Protein AF-A0A8S3RFD1-F1 (afdb_monomer)

Secondary structure (DSSP, 8-state):
---SSHHHHHHHHHHHHHHHHHHHHHHHHHHHHHHHHHHHHHHHHHHHHHHHHHHHHHHHHHHHHHHHHHHHHHHH---SSTTS-----PPPHHHHHHHHHHHHHH--TTTTHHHHHHHHHHHHHHHT-S-TTT-GGGGTTSTTTHHHHHHHHHHHHHHHHHHHHH--TTSHHHHHHHHHHHHHHHHHT-STT-HHHHH-GGGHHHHHHHHHHHHHHHHHHTHHHHHHHHHHHHHSSSS----HHHHHHHHHHHHHHHHHTTT-HHHHHHHIIIIITSTTHHHHHHHH-HHHHHHHHHTTHHHHHHHHHHSHHHHHHHHHHS-HHHHHHHHHHHHHHHHHSHHHHHHTHHHHHHHHHHHHHHGGG---------SSSS-----SS---HHHHHHHHHHHHHHHGGGSHHHHHHHTHHHHHHHHHHHHHHHT-------TTHHHHHHHH-SS------TTSHHHHHHHHHHHHHHHHHHHSTTSHHHHHHHHHHTSSSHHHHTT-

Organism: Mytilus edulis (NCBI:txid6550)

Solvent-accessible surface area (backbone atoms only — not comparable to full-atom values): 28094 Å² total; per-residue (Å²): 143,88,87,75,76,75,69,62,62,63,54,53,57,54,51,55,54,50,50,57,53,48,50,55,52,47,55,53,48,55,51,48,56,53,49,51,53,49,52,49,51,51,51,50,49,52,50,49,53,51,50,50,51,52,50,52,52,49,52,50,54,49,51,52,50,51,51,51,51,50,53,48,49,69,61,51,56,72,68,92,53,87,87,58,84,91,78,65,80,81,55,48,17,64,61,51,52,57,51,50,54,60,48,67,75,71,64,45,78,81,86,40,43,67,63,48,53,46,46,55,53,50,50,50,57,24,45,71,40,88,51,59,65,36,12,51,67,52,36,55,74,35,84,93,38,24,69,66,46,52,53,51,52,39,54,51,47,45,50,39,47,58,55,45,56,76,47,48,49,80,40,70,70,40,34,54,52,43,51,52,40,51,50,52,47,51,55,64,47,39,57,89,78,36,54,66,37,76,78,37,59,87,50,40,66,63,51,43,51,52,14,49,54,39,42,52,52,41,50,77,75,46,45,52,63,35,51,27,55,41,48,39,69,22,37,25,29,82,63,66,44,59,54,43,68,59,48,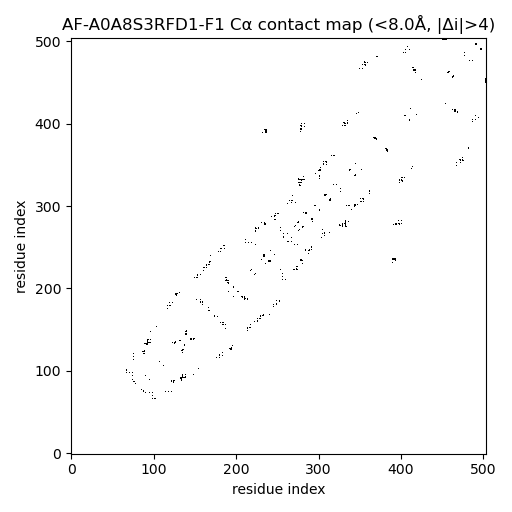43,48,54,52,52,64,64,45,48,58,34,62,77,53,73,54,40,68,72,57,43,50,52,43,43,67,28,51,46,22,31,51,32,46,54,59,50,35,56,76,51,27,58,70,56,42,51,52,43,52,75,70,38,46,53,51,55,53,47,56,49,51,64,35,68,68,55,33,52,52,51,56,69,70,33,57,75,68,37,43,50,19,28,50,18,29,51,44,41,42,30,68,70,36,45,71,55,31,66,80,36,45,67,61,56,45,46,45,62,46,53,53,58,71,64,43,85,77,56,87,74,62,76,60,76,83,84,81,83,79,96,80,86,73,74,50,90,54,98,67,64,74,43,54,61,43,21,41,68,54,30,49,57,26,44,51,51,63,42,29,68,72,41,44,50,62,59,38,39,65,52,52,54,51,48,55,54,49,54,52,56,63,69,73,61,82,76,91,73,95,51,78,76,58,58,58,55,55,65,69,66,62,78,84,75,57,76,75,74,54,79,89,35,71,52,46,58,57,45,45,56,50,50,52,30,52,55,49,46,39,73,57,43,60,74,48,29,66,59,47,52,41,38,53,50,71,59,65,73,41,55,74,53,62,74,44,112

Sequence (504 aa):
MCSKEFVFSVTLKREIINIGKSGRKIDNKTNTIRNERKLECLARQIAVIKIQSVVRGFLERRRLKQSIKNEVSGLLQIPTDKDSEYHPKLKPAVEVYKTIKKVLYKFKEDDDKEAFLYLCRYLLCSMDSDDIKVCYIAVALKKEFVLSWIQQVKDINWKCCCYLRELKPENHVDFSVMMLLLRVLIVFTSTSTWKIVKSTPALAPGLNQLCNNIMGDLNTRGLYPILQGLLTRGLSRTKCAFNQTSLSAMVTIALRPLIAANFSDNLLTVFVLNIMSVPAVIHHVSNLSQECLTLLVTHRLFKRSLDLLSNEQSTRIIFNTLEGNYALCLLANMVHLGFVELEGLVENTIKFMLLFVFWKTVRNMYRIKIQFNSLASCSGLVFSQKTDPSLHASMPFVVKQLQLLWSEKMIRLMFADLLNYIEIDTEKASKNPSPSKNIIKKALDKASTKSSGSKIKLDSSVSTSTCLPCVLYQRTINTLSQLRMDILGGLSYNDVLLPICGSF

Foldseek 3Di:
DPPDPPPPPVVVVVVVVVVVVVVVVVVVVVVVVVVVVVVVVVVVVVVVVVVVVVVVVVVVVVVLVVVLVVLLCLQLVDDPDPPDDRDGDFDFLVSLLVSLVSCLVPDDLVVCVVSLLSNLVNLVNLQLDPDLRRNNCVQCVDPVRNVVSLVSLLSSLLSLLVLLLPAALQDPVSVVSLLSSLVSLVSLLACPSGNVCVVPVVCRVVSNVSSLSSLVSCVVVPSLQSLLSNLLNQQLALDGSDALSSLLSSLVSLCSNCVSVVNPLVSLLSCLQRPLLRALSLVCCVVHPPPSLVVCLVSVVLLSNLVQLLDPVSVLVSCVSDDPLSVLRNLLSSLQNCLVNVVSCLVCVLSNLVSLLCVVVSCVVDDWPADDDDDDDDDDDDTVDPDDPSNVNRVVSSVVSVLSCLAPVNVCSQLVLVLVVQVVQVVVVVPDDDDDPDPPVVVVVVVVPPAPDPPDPCPDPSVVSNVSSVSSLVSCCVRVVVCVVVSVCSCVVNVRPPVRVVRD

Structure (mmCIF, N/CA/C/O backbone):
data_AF-A0A8S3RFD1-F1
#
_entry.id   AF-A0A8S3RFD1-F1
#
loop_
_atom_site.group_PDB
_atom_site.id
_atom_site.type_symbol
_atom_site.label_atom_id
_atom_site.label_alt_id
_atom_site.label_comp_id
_atom_site.label_asym_id
_atom_site.label_entity_id
_atom_site.label_seq_id
_atom_site.pdbx_PDB_ins_code
_atom_site.Cartn_x
_atom_site.Cartn_y
_atom_site.Cartn_z
_atom_site.occupancy
_atom_site.B_iso_or_equiv
_atom_site.auth_seq_id
_atom_site.auth_comp_id
_atom_site.auth_asym_id
_atom_site.auth_atom_id
_atom_site.pdbx_PDB_model_num
ATOM 1 N N . MET A 1 1 ? 17.896 -48.944 120.241 1.00 38.56 1 MET A N 1
ATOM 2 C CA . MET A 1 1 ? 16.878 -48.727 119.187 1.00 38.56 1 MET A CA 1
ATOM 3 C C . MET A 1 1 ? 17.073 -47.341 118.579 1.00 38.56 1 MET A C 1
ATOM 5 O O . MET A 1 1 ? 16.446 -46.396 119.021 1.00 38.56 1 MET A O 1
ATOM 9 N N . CYS A 1 2 ? 17.979 -47.189 117.614 1.00 39.00 2 CYS A N 1
ATOM 10 C CA . CYS A 1 2 ? 18.169 -45.922 116.900 1.00 39.00 2 CYS A CA 1
ATOM 11 C C . CYS A 1 2 ? 18.592 -46.253 115.466 1.00 39.00 2 CYS A C 1
ATOM 13 O O . CYS A 1 2 ? 19.778 -46.348 115.183 1.00 39.00 2 CYS A O 1
ATOM 15 N N . SER A 1 3 ? 17.630 -46.616 114.609 1.00 40.00 3 SER A N 1
ATOM 16 C CA . SER A 1 3 ? 17.839 -46.900 113.172 1.00 40.00 3 SER A CA 1
ATOM 17 C C . SER A 1 3 ? 16.499 -47.093 112.447 1.00 40.00 3 SER A C 1
ATOM 19 O O . SER A 1 3 ? 16.256 -48.145 111.862 1.00 40.00 3 SER A O 1
ATOM 21 N N . LYS A 1 4 ? 15.583 -46.114 112.509 1.00 41.28 4 LYS A N 1
ATOM 22 C CA . LYS A 1 4 ? 14.386 -46.115 111.635 1.00 41.28 4 LYS A CA 1
ATOM 23 C C . LYS A 1 4 ? 13.990 -44.759 111.033 1.00 41.28 4 LYS A C 1
ATOM 25 O O . LYS A 1 4 ? 13.180 -44.750 110.116 1.00 41.28 4 LYS A O 1
ATOM 30 N N . GLU A 1 5 ? 14.593 -43.637 111.428 1.00 40.59 5 GLU A N 1
ATOM 31 C CA . GLU A 1 5 ? 14.154 -42.314 110.935 1.00 40.59 5 GLU A CA 1
ATOM 32 C C . GLU A 1 5 ? 14.836 -41.820 109.646 1.00 40.59 5 GLU A C 1
ATOM 34 O O . GLU A 1 5 ? 14.345 -40.891 109.010 1.00 40.59 5 GLU A O 1
ATOM 39 N N . PHE A 1 6 ? 15.917 -42.452 109.178 1.00 41.69 6 PHE A N 1
ATOM 40 C CA . PHE A 1 6 ? 16.682 -41.907 108.043 1.00 41.69 6 PHE A CA 1
ATOM 41 C C . PHE A 1 6 ? 16.188 -42.343 106.648 1.00 41.69 6 PHE A C 1
ATOM 43 O O . PHE A 1 6 ? 16.557 -41.738 105.642 1.00 41.69 6 PHE A O 1
ATOM 50 N N . VAL A 1 7 ? 15.318 -43.356 106.558 1.00 45.56 7 VAL A N 1
ATOM 51 C CA . VAL A 1 7 ? 14.873 -43.925 105.266 1.00 45.56 7 VAL A CA 1
ATOM 52 C C . VAL A 1 7 ? 13.637 -43.211 104.694 1.00 45.56 7 VAL A C 1
ATOM 54 O O . VAL A 1 7 ? 13.397 -43.255 103.489 1.00 45.56 7 VAL A O 1
ATOM 57 N N . PHE A 1 8 ? 12.881 -42.469 105.509 1.00 42.16 8 PHE A N 1
ATOM 58 C CA . PHE A 1 8 ? 11.643 -41.822 105.049 1.00 42.16 8 PHE A CA 1
ATOM 59 C C . PHE A 1 8 ? 11.855 -40.440 104.402 1.00 42.16 8 PHE A C 1
ATOM 61 O O . PHE A 1 8 ? 11.108 -40.051 103.505 1.00 42.16 8 PHE A O 1
ATOM 68 N N . SER A 1 9 ? 12.903 -39.705 104.788 1.00 45.03 9 SER A N 1
ATOM 69 C CA . SER A 1 9 ? 13.112 -38.313 104.342 1.00 45.03 9 SER A CA 1
ATOM 70 C C . SER A 1 9 ? 13.727 -38.195 102.934 1.00 45.03 9 SER A C 1
ATOM 72 O O . SER A 1 9 ? 13.431 -37.260 102.184 1.00 45.03 9 SER A O 1
ATOM 74 N N . VAL A 1 10 ? 14.547 -39.169 102.522 1.00 49.75 10 VAL A N 1
ATOM 75 C CA . VAL A 1 10 ? 15.213 -39.163 101.202 1.00 49.75 10 VAL A CA 1
ATOM 76 C C . VAL A 1 10 ? 14.259 -39.590 100.077 1.00 49.75 10 VAL A C 1
ATOM 78 O O . VAL A 1 10 ? 14.357 -39.083 98.956 1.00 49.75 10 VAL A O 1
ATOM 81 N N . THR A 1 11 ? 13.296 -40.460 100.380 1.00 48.91 11 THR A N 1
ATOM 82 C CA . THR A 1 11 ? 12.312 -40.975 99.415 1.00 48.91 11 THR A CA 1
ATOM 83 C C . THR A 1 11 ? 11.251 -39.917 99.088 1.00 48.91 11 THR A C 1
ATOM 85 O O . THR A 1 11 ? 11.026 -39.624 97.913 1.00 48.91 11 THR A O 1
ATOM 88 N N . LEU A 1 12 ? 10.732 -39.208 100.101 1.00 47.56 12 LEU A N 1
ATOM 89 C CA . LEU A 1 12 ? 9.755 -38.126 99.905 1.00 47.56 12 LEU A CA 1
ATOM 90 C C . LEU A 1 12 ? 10.323 -36.926 99.126 1.00 47.56 12 LEU A C 1
ATOM 92 O O . LEU A 1 12 ? 9.647 -36.363 98.264 1.00 47.56 12 LEU A O 1
ATOM 96 N N . LYS A 1 13 ? 11.585 -36.535 99.362 1.00 48.38 13 LYS A N 1
ATOM 97 C CA . LYS A 1 13 ? 12.207 -35.421 98.618 1.00 48.38 13 LYS A CA 1
ATOM 98 C C . LYS A 1 13 ? 12.448 -35.747 97.138 1.00 48.38 13 LYS A C 1
ATOM 100 O O . LYS A 1 13 ? 12.359 -34.843 96.306 1.00 48.38 13 LYS A O 1
ATOM 105 N N . ARG A 1 14 ? 12.723 -37.009 96.781 1.00 49.19 14 ARG A N 1
ATOM 106 C CA . ARG A 1 14 ? 12.876 -37.429 95.373 1.00 49.19 14 ARG A CA 1
ATOM 107 C C . ARG A 1 14 ? 11.537 -37.497 94.635 1.00 49.19 14 ARG A C 1
ATOM 109 O O . ARG A 1 14 ? 11.489 -37.106 93.469 1.00 49.19 14 ARG A O 1
ATOM 116 N N . GLU A 1 15 ? 10.456 -37.899 95.301 1.00 49.88 15 GLU A N 1
ATOM 117 C CA . GLU A 1 15 ? 9.112 -37.908 94.705 1.00 49.88 15 GLU A CA 1
ATOM 118 C C . GLU A 1 15 ? 8.570 -36.495 94.464 1.00 49.88 15 GLU A C 1
ATOM 120 O O . GLU A 1 15 ? 8.103 -36.206 93.364 1.00 49.88 15 GLU A O 1
ATOM 125 N N . ILE A 1 16 ? 8.738 -35.561 95.405 1.00 53.72 16 ILE A N 1
ATOM 126 C CA . ILE A 1 16 ? 8.233 -34.182 95.254 1.00 53.72 16 ILE A CA 1
ATOM 127 C C . ILE A 1 16 ? 8.957 -33.422 94.122 1.00 53.72 16 ILE A C 1
ATOM 129 O O . ILE A 1 16 ? 8.326 -32.691 93.353 1.00 53.72 16 ILE A O 1
ATOM 133 N N . ILE A 1 17 ? 10.270 -33.628 93.944 1.00 54.06 17 ILE A N 1
ATOM 134 C CA . ILE A 1 17 ? 11.040 -33.011 92.846 1.00 54.06 17 ILE A CA 1
ATOM 135 C C . ILE A 1 17 ? 10.652 -33.612 91.482 1.00 54.06 17 ILE A C 1
ATOM 137 O O . ILE A 1 17 ? 10.581 -32.880 90.488 1.00 54.06 17 ILE A O 1
ATOM 141 N N . ASN A 1 18 ? 10.360 -34.916 91.417 1.00 49.62 18 ASN A N 1
ATOM 142 C CA . ASN A 1 18 ? 9.882 -35.563 90.191 1.00 49.62 18 ASN A CA 1
ATOM 143 C C . ASN A 1 18 ? 8.450 -35.143 89.831 1.00 49.62 18 ASN A C 1
ATOM 145 O O . ASN A 1 18 ? 8.179 -34.876 88.660 1.00 49.62 18 ASN A O 1
ATOM 149 N N . ILE A 1 19 ? 7.565 -34.979 90.817 1.00 54.94 19 ILE A N 1
ATOM 150 C CA . ILE A 1 19 ? 6.197 -34.481 90.614 1.00 54.94 19 ILE A CA 1
ATOM 151 C C . ILE A 1 19 ? 6.221 -33.020 90.135 1.00 54.94 19 ILE A C 1
ATOM 153 O O . ILE A 1 19 ? 5.542 -32.683 89.167 1.00 54.94 19 ILE A O 1
ATOM 157 N N . GLY A 1 20 ? 7.082 -32.165 90.700 1.00 52.28 20 GLY A N 1
ATOM 158 C CA . GLY A 1 20 ? 7.233 -30.765 90.272 1.00 52.28 20 GLY A CA 1
ATOM 159 C C . GLY A 1 20 ? 7.876 -30.569 88.887 1.00 52.28 20 GLY A C 1
ATOM 160 O O . GLY A 1 20 ? 7.604 -29.569 88.215 1.00 52.28 20 GLY A O 1
ATOM 161 N N . LYS A 1 21 ? 8.715 -31.511 88.427 1.00 49.78 21 LYS A N 1
ATOM 162 C CA . LYS A 1 21 ? 9.247 -31.544 87.047 1.00 49.78 21 LYS A CA 1
ATOM 163 C C . LYS A 1 21 ? 8.246 -32.139 86.053 1.00 49.78 21 LYS A C 1
ATOM 165 O O . LYS A 1 21 ? 8.205 -31.688 84.909 1.00 49.78 21 LYS A O 1
ATOM 170 N N . SER A 1 22 ? 7.440 -33.110 86.484 1.00 52.22 22 SER A N 1
ATOM 171 C CA . SER A 1 22 ? 6.361 -33.697 85.684 1.00 52.22 22 SER A CA 1
ATOM 172 C C . SER A 1 22 ? 5.221 -32.695 85.476 1.00 52.22 22 SER A C 1
ATOM 174 O O . SER A 1 22 ? 4.852 -32.437 84.337 1.00 52.22 22 SER A O 1
ATOM 176 N N . GLY A 1 23 ? 4.771 -32.004 86.532 1.00 53.50 23 GLY A N 1
ATOM 177 C CA . GLY A 1 23 ? 3.750 -30.950 86.460 1.00 53.50 23 GLY A CA 1
ATOM 178 C C . GLY A 1 23 ? 4.147 -29.776 85.559 1.00 53.50 23 GLY A C 1
ATOM 179 O O . GLY A 1 23 ? 3.390 -29.407 84.669 1.00 53.50 23 GLY A O 1
ATOM 180 N N . ARG A 1 24 ? 5.386 -29.266 85.670 1.00 52.84 24 ARG A N 1
ATOM 181 C CA . ARG A 1 24 ? 5.902 -28.221 84.757 1.00 52.84 24 ARG A CA 1
ATOM 182 C C . ARG A 1 24 ? 6.060 -28.690 83.305 1.00 52.84 24 ARG A C 1
ATOM 184 O O . ARG A 1 24 ? 5.877 -27.894 82.387 1.00 52.84 24 ARG A O 1
ATOM 191 N N . LYS A 1 25 ? 6.395 -29.965 83.068 1.00 53.88 25 LYS A N 1
ATOM 192 C CA . LYS A 1 25 ? 6.412 -30.552 81.713 1.00 53.88 25 LYS A CA 1
ATOM 193 C C . LYS A 1 25 ? 5.006 -30.719 81.144 1.00 53.88 25 LYS A C 1
ATOM 195 O O . LYS A 1 25 ? 4.837 -30.539 79.941 1.00 53.88 25 LYS A O 1
ATOM 200 N N . ILE A 1 26 ? 4.034 -31.067 81.985 1.00 58.81 26 ILE A N 1
ATOM 201 C CA . ILE A 1 26 ? 2.630 -31.208 81.605 1.00 58.81 26 ILE A CA 1
ATOM 202 C C . ILE A 1 26 ? 2.078 -29.832 81.242 1.00 58.81 26 ILE A C 1
ATOM 204 O O . ILE A 1 26 ? 1.688 -29.671 80.096 1.00 58.81 26 ILE A O 1
ATOM 208 N N . ASP A 1 27 ? 2.190 -28.821 82.107 1.00 58.19 27 ASP A N 1
ATOM 209 C CA . ASP A 1 27 ? 1.692 -27.461 81.835 1.00 58.19 27 ASP A CA 1
ATOM 210 C C . ASP A 1 27 ? 2.315 -26.814 80.589 1.00 58.19 27 ASP A C 1
ATOM 212 O O . ASP A 1 27 ? 1.613 -26.191 79.787 1.00 58.19 27 ASP A O 1
ATOM 216 N N . ASN A 1 28 ? 3.618 -27.013 80.355 1.00 59.62 28 ASN A N 1
ATOM 217 C CA . ASN A 1 28 ? 4.264 -26.553 79.124 1.00 59.62 28 ASN A CA 1
ATOM 218 C C . ASN A 1 28 ? 3.758 -27.297 77.878 1.00 59.62 28 ASN A C 1
ATOM 220 O O . ASN A 1 28 ? 3.611 -26.669 76.828 1.00 59.62 28 ASN A O 1
ATOM 224 N N . LYS A 1 29 ? 3.447 -28.599 77.981 1.00 63.28 29 LYS A N 1
ATOM 225 C CA . LYS A 1 29 ? 2.794 -29.378 76.912 1.00 63.28 29 LYS A CA 1
ATOM 226 C C . LYS A 1 29 ? 1.363 -28.904 76.658 1.00 63.28 29 LYS A C 1
ATOM 228 O O . LYS A 1 29 ? 0.961 -28.752 75.510 1.00 63.28 29 LYS A O 1
ATOM 233 N N . THR A 1 30 ? 0.589 -28.623 77.703 1.00 63.75 30 THR A N 1
ATOM 234 C CA . THR A 1 30 ? -0.795 -28.150 77.561 1.00 63.75 30 THR A CA 1
ATOM 235 C C . THR A 1 30 ? -0.846 -26.764 76.919 1.00 63.75 30 THR A C 1
ATOM 237 O O . THR A 1 30 ? -1.682 -26.523 76.049 1.00 63.75 30 THR A O 1
ATOM 240 N N . ASN A 1 31 ? 0.076 -25.866 77.280 1.00 69.94 31 ASN A N 1
ATOM 241 C CA . ASN A 1 31 ? 0.186 -24.538 76.672 1.00 69.94 31 ASN A CA 1
ATOM 242 C C . ASN A 1 31 ? 0.691 -24.579 75.222 1.00 69.94 31 ASN A C 1
ATOM 244 O O . ASN A 1 31 ? 0.179 -23.830 74.391 1.00 69.94 31 ASN A O 1
ATOM 248 N N . THR A 1 32 ? 1.630 -25.469 74.884 1.00 66.62 32 THR A N 1
ATOM 249 C CA . THR A 1 32 ? 2.081 -25.658 73.490 1.00 66.62 32 THR A CA 1
ATOM 250 C C . THR A 1 32 ? 0.971 -26.222 72.610 1.00 66.62 32 THR A C 1
ATOM 252 O O . THR A 1 32 ? 0.673 -25.610 71.592 1.00 66.62 32 THR A O 1
ATOM 255 N N . ILE A 1 33 ? 0.244 -27.257 73.049 1.00 70.12 33 ILE A N 1
ATOM 256 C CA . ILE A 1 33 ? -0.926 -27.793 72.323 1.00 70.12 33 ILE A CA 1
ATOM 257 C C . ILE A 1 33 ? -2.008 -26.714 72.140 1.00 70.12 33 ILE A C 1
ATOM 259 O O . ILE A 1 33 ? -2.646 -26.614 71.090 1.00 70.12 33 ILE A O 1
ATOM 263 N N . ARG A 1 34 ? -2.236 -25.873 73.157 1.00 68.31 34 ARG A N 1
ATOM 264 C CA . ARG A 1 34 ? -3.211 -24.774 73.080 1.00 68.31 34 ARG A CA 1
ATOM 265 C C . ARG A 1 34 ? -2.771 -23.680 72.104 1.00 68.31 34 ARG A C 1
ATOM 267 O O . ARG A 1 34 ? -3.617 -23.136 71.396 1.00 68.31 34 ARG A O 1
ATOM 274 N N . ASN A 1 35 ? -1.478 -23.371 72.048 1.00 70.94 35 ASN A N 1
ATOM 275 C CA . ASN A 1 35 ? -0.909 -22.402 71.112 1.00 70.94 35 ASN A CA 1
ATOM 276 C C . ASN A 1 35 ? -0.861 -22.947 69.677 1.00 70.94 35 ASN A C 1
ATOM 278 O O . ASN A 1 35 ? -1.198 -22.212 68.754 1.00 70.94 35 ASN A O 1
ATOM 282 N N . GLU A 1 36 ? -0.560 -24.231 69.485 1.00 70.50 36 GLU A N 1
ATOM 283 C CA . GLU A 1 36 ? -0.629 -24.917 68.188 1.00 70.50 36 GLU A CA 1
ATOM 284 C C . GLU A 1 36 ? -2.056 -24.921 67.633 1.00 70.50 36 GLU A C 1
ATOM 286 O O . GLU A 1 36 ? -2.265 -24.529 66.489 1.00 70.50 36 GLU A O 1
ATOM 291 N N . ARG A 1 37 ? -3.070 -25.221 68.460 1.00 71.38 37 ARG A N 1
ATOM 292 C CA . ARG A 1 37 ? -4.487 -25.125 68.055 1.00 71.38 37 ARG A CA 1
ATOM 293 C C . ARG A 1 37 ? -4.901 -23.702 67.673 1.00 71.38 37 ARG A C 1
ATOM 295 O O . ARG A 1 37 ? -5.696 -23.517 66.753 1.00 71.38 37 ARG A O 1
ATOM 302 N N . LYS A 1 38 ? -4.378 -22.682 68.366 1.00 73.75 38 LYS A N 1
ATOM 303 C CA . LYS A 1 38 ? -4.617 -21.270 68.016 1.00 73.75 38 LYS A CA 1
ATOM 304 C C . LYS A 1 38 ? -3.946 -20.897 66.693 1.00 73.75 38 LYS A C 1
ATOM 306 O O . LYS A 1 38 ? -4.587 -20.256 65.865 1.00 73.75 38 LYS A O 1
ATOM 311 N N . LEU A 1 39 ? -2.698 -21.316 66.480 1.00 74.88 39 LEU A N 1
ATOM 312 C CA . LEU A 1 39 ? -1.964 -21.102 65.230 1.00 74.88 39 LEU A CA 1
ATOM 313 C C . LEU A 1 39 ? -2.633 -21.817 64.053 1.00 74.88 39 LEU A C 1
ATOM 315 O O . LEU A 1 39 ? -2.773 -21.227 62.987 1.00 74.88 39 LEU A O 1
ATOM 319 N N . GLU A 1 40 ? -3.121 -23.040 64.252 1.00 75.19 40 GLU A N 1
ATOM 320 C CA . GLU A 1 40 ? -3.857 -23.791 63.236 1.00 75.19 40 GLU A CA 1
ATOM 321 C C . GLU A 1 40 ? -5.206 -23.131 62.911 1.00 75.19 40 GLU A C 1
ATOM 323 O O . GLU A 1 40 ? -5.579 -23.007 61.745 1.00 75.19 40 GLU A O 1
ATOM 328 N N . CYS A 1 41 ? -5.923 -22.631 63.923 1.00 78.88 41 CYS A N 1
ATOM 329 C CA . CYS A 1 41 ? -7.161 -21.880 63.720 1.00 78.88 41 CYS A CA 1
ATOM 330 C C . CYS A 1 41 ? -6.914 -20.578 62.936 1.00 78.88 41 CYS A C 1
ATOM 332 O O . CYS A 1 41 ? -7.629 -20.293 61.975 1.00 78.88 41 CYS A O 1
ATOM 334 N N . LEU A 1 42 ? -5.856 -19.830 63.271 1.00 79.06 42 LEU A N 1
ATOM 335 C CA . LEU A 1 42 ? -5.431 -18.641 62.525 1.00 79.06 42 LEU A CA 1
ATOM 336 C C . LEU A 1 42 ? -5.016 -18.988 61.090 1.00 79.06 42 LEU A C 1
ATOM 338 O O . LEU A 1 42 ? -5.420 -18.303 60.153 1.00 79.06 42 LEU A O 1
ATOM 342 N N . ALA A 1 43 ? -4.274 -20.079 60.889 1.00 80.50 43 ALA A N 1
ATOM 343 C CA . ALA A 1 43 ? -3.888 -20.551 59.563 1.00 80.50 43 ALA A CA 1
ATOM 344 C C . ALA A 1 43 ? -5.115 -20.915 58.712 1.00 80.50 43 ALA A C 1
ATOM 346 O O . ALA A 1 43 ? -5.190 -20.524 57.546 1.00 80.50 43 ALA A O 1
ATOM 347 N N . ARG A 1 44 ? -6.119 -21.582 59.301 1.00 83.94 44 ARG A N 1
ATOM 348 C CA . ARG A 1 44 ? -7.403 -21.874 58.644 1.00 83.94 44 ARG A CA 1
ATOM 349 C C . ARG A 1 44 ? -8.168 -20.596 58.306 1.00 83.94 44 ARG A C 1
ATOM 351 O O . ARG A 1 44 ? -8.665 -20.480 57.191 1.00 83.94 44 ARG A O 1
ATOM 358 N N . GLN A 1 45 ? -8.222 -19.614 59.206 1.00 85.44 45 GLN A N 1
ATOM 359 C CA . GLN A 1 45 ? -8.861 -18.322 58.927 1.00 85.44 45 GLN A CA 1
ATOM 360 C C . GLN A 1 45 ? -8.163 -17.572 57.787 1.00 85.44 45 GLN A C 1
ATOM 362 O O . GLN A 1 45 ? -8.827 -17.100 56.866 1.00 85.44 45 GLN A O 1
ATOM 367 N N . ILE A 1 46 ? -6.829 -17.522 57.787 1.00 87.81 46 ILE A N 1
ATOM 368 C CA . ILE A 1 46 ? -6.043 -16.913 56.705 1.00 87.81 46 ILE A CA 1
ATOM 369 C C . ILE A 1 46 ? -6.290 -17.650 55.382 1.00 87.81 46 ILE A C 1
ATOM 371 O O . ILE A 1 46 ? -6.467 -17.005 54.347 1.00 87.81 46 ILE A O 1
ATOM 375 N N . ALA A 1 47 ? -6.338 -18.984 55.397 1.00 86.75 47 ALA A N 1
ATOM 376 C CA . ALA A 1 47 ? -6.648 -19.784 54.215 1.00 86.75 47 ALA A CA 1
ATOM 377 C C . ALA A 1 47 ? -8.062 -19.494 53.687 1.00 86.75 47 ALA A C 1
ATOM 379 O O . ALA A 1 47 ? -8.227 -19.263 52.491 1.00 86.75 47 ALA A O 1
ATOM 380 N N . VAL A 1 48 ? -9.067 -19.415 54.565 1.00 91.81 48 VAL A N 1
ATOM 381 C CA . VAL A 1 48 ? -10.448 -19.061 54.199 1.00 91.81 48 VAL A CA 1
ATOM 382 C C . VAL A 1 48 ? -10.516 -17.658 53.601 1.00 91.81 48 VAL A C 1
ATOM 384 O O . VAL A 1 48 ? -11.120 -17.490 52.545 1.00 91.81 48 VAL A O 1
ATOM 387 N N . ILE A 1 49 ? -9.856 -16.664 54.203 1.00 91.69 49 ILE A N 1
ATOM 388 C CA . ILE A 1 49 ? -9.809 -15.291 53.675 1.00 91.69 49 ILE A CA 1
ATOM 389 C C . ILE A 1 49 ? -9.161 -15.267 52.285 1.00 91.69 49 ILE A C 1
ATOM 391 O O . ILE A 1 49 ? -9.673 -14.607 51.380 1.00 91.69 49 ILE A O 1
ATOM 395 N N . LYS A 1 50 ? -8.068 -16.015 52.082 1.00 90.00 50 LYS A N 1
ATOM 396 C CA . LYS A 1 50 ? -7.408 -16.138 50.773 1.00 90.00 50 LYS A CA 1
ATOM 397 C C . LYS A 1 50 ? -8.310 -16.806 49.736 1.00 90.00 50 LYS A C 1
ATOM 399 O O . LYS A 1 50 ? -8.422 -16.309 48.621 1.00 90.00 50 LYS A O 1
ATOM 404 N N . ILE A 1 51 ? -8.990 -17.894 50.088 1.00 92.19 51 ILE A N 1
ATOM 405 C CA . ILE A 1 51 ? -9.928 -18.568 49.179 1.00 92.19 51 ILE A CA 1
ATOM 406 C C . ILE A 1 51 ? -11.085 -17.625 48.829 1.00 92.19 51 ILE A C 1
ATOM 408 O O . ILE A 1 51 ? -11.404 -17.441 47.656 1.00 92.19 51 ILE A O 1
ATOM 412 N N . GLN A 1 52 ? -11.679 -16.966 49.825 1.00 93.00 52 GLN A N 1
ATOM 413 C CA . GLN A 1 52 ? -12.776 -16.022 49.619 1.00 93.00 52 GLN A CA 1
ATOM 414 C C . GLN A 1 52 ? -12.362 -14.834 48.749 1.00 93.00 52 GLN A C 1
ATOM 416 O O . GLN A 1 52 ? -13.131 -14.434 47.875 1.00 93.00 52 GLN A O 1
ATOM 421 N N . SER A 1 53 ? -11.167 -14.271 48.943 1.00 93.38 53 SER A N 1
ATOM 422 C CA . SER A 1 53 ? -10.686 -13.153 48.126 1.00 93.38 53 SER A CA 1
ATOM 423 C C . SER A 1 53 ? -10.442 -13.573 46.674 1.00 93.38 53 SER A C 1
ATOM 425 O O . SER A 1 53 ? -10.833 -12.849 45.756 1.00 93.38 53 SER A O 1
ATOM 427 N N . VAL A 1 54 ? -9.898 -14.775 46.447 1.00 93.31 54 VAL A N 1
ATOM 428 C CA . VAL A 1 54 ? -9.719 -15.349 45.105 1.00 93.31 54 VAL A CA 1
ATOM 429 C C . VAL A 1 54 ? -11.067 -15.582 44.423 1.00 93.31 54 VAL A C 1
ATOM 431 O O . VAL A 1 54 ? -11.243 -15.164 43.276 1.00 93.31 54 VAL A O 1
ATOM 434 N N . VAL A 1 55 ? -12.037 -16.181 45.123 1.00 94.44 55 VAL A N 1
ATOM 435 C CA . VAL A 1 55 ? -13.383 -16.450 44.589 1.00 94.44 55 VAL A CA 1
ATOM 436 C C . VAL A 1 55 ? -14.129 -15.150 44.289 1.00 94.44 55 VAL A C 1
ATOM 438 O O . VAL A 1 55 ? -14.655 -14.997 43.188 1.00 94.44 55 VAL A O 1
ATOM 441 N N . ARG A 1 56 ? -14.130 -14.176 45.210 1.00 93.81 56 ARG A N 1
ATOM 442 C CA . ARG A 1 56 ? -14.732 -12.849 44.979 1.00 93.81 56 ARG A CA 1
ATOM 443 C C . ARG A 1 56 ? -14.087 -12.160 43.781 1.00 93.81 56 ARG A C 1
ATOM 445 O O . ARG A 1 56 ? -14.793 -11.698 42.892 1.00 93.81 56 ARG A O 1
ATOM 452 N N . GLY A 1 57 ? -12.756 -12.169 43.702 1.00 91.19 57 GLY A N 1
ATOM 453 C CA . GLY A 1 57 ? -12.029 -11.619 42.560 1.00 91.19 57 GLY A CA 1
ATOM 454 C C . GLY A 1 57 ? -12.387 -12.310 41.241 1.00 91.19 57 GLY A C 1
ATOM 455 O O . GLY A 1 57 ? -12.542 -11.645 40.218 1.00 91.19 57 GLY A O 1
ATOM 456 N N . PHE A 1 58 ? -12.549 -13.635 41.241 1.00 91.94 58 PHE A N 1
ATOM 457 C CA . PHE A 1 58 ? -12.976 -14.394 40.064 1.00 91.94 58 PHE A CA 1
ATOM 458 C C . PHE A 1 58 ? -14.404 -14.035 39.629 1.00 91.94 58 PHE A C 1
ATOM 460 O O . PHE A 1 58 ? -14.627 -13.748 38.450 1.00 91.94 58 PHE A O 1
ATOM 467 N N . LEU A 1 59 ? -15.352 -13.994 40.570 1.00 93.31 59 LEU A N 1
ATOM 468 C CA . LEU A 1 59 ? -16.746 -13.635 40.302 1.00 93.31 59 LEU A CA 1
ATOM 469 C C . LEU A 1 59 ? -16.872 -12.202 39.779 1.00 93.31 59 LEU A C 1
ATOM 471 O O . LEU A 1 59 ? -17.557 -11.986 38.781 1.00 93.31 59 LEU A O 1
ATOM 475 N N . GLU A 1 60 ? -16.160 -11.242 40.373 1.00 90.81 60 GLU A N 1
ATOM 476 C CA . GLU A 1 60 ? -16.175 -9.849 39.914 1.00 90.81 60 GLU A CA 1
ATOM 477 C C . GLU A 1 60 ? -15.531 -9.683 38.535 1.00 90.81 60 GLU A C 1
ATOM 479 O O . GLU A 1 60 ? -16.086 -9.013 37.662 1.00 90.81 60 GLU A O 1
ATOM 484 N N . ARG A 1 61 ? -14.418 -10.375 38.251 1.00 87.06 61 ARG A N 1
ATOM 485 C CA . ARG A 1 61 ? -13.844 -10.396 36.894 1.00 87.06 61 ARG A CA 1
ATOM 486 C C . ARG A 1 61 ? -14.829 -10.960 35.867 1.00 87.06 61 ARG A C 1
ATOM 488 O O . ARG A 1 61 ? -14.889 -10.431 34.752 1.00 87.06 61 ARG A O 1
ATOM 495 N N . ARG A 1 62 ? -15.603 -11.990 36.233 1.00 87.31 62 ARG A N 1
ATOM 496 C CA . ARG A 1 62 ? -16.635 -12.601 35.379 1.00 87.31 62 ARG A CA 1
ATOM 497 C C . ARG A 1 62 ? -17.834 -11.673 35.174 1.00 87.31 62 ARG A C 1
ATOM 499 O O . ARG A 1 62 ? -18.232 -11.480 34.028 1.00 87.31 62 ARG A O 1
ATOM 506 N N . ARG A 1 63 ? -18.356 -11.046 36.234 1.00 89.38 63 ARG A N 1
ATOM 507 C CA . ARG A 1 63 ? -19.433 -10.040 36.153 1.00 89.38 63 ARG A CA 1
ATOM 508 C C . ARG A 1 63 ? -19.025 -8.854 35.290 1.00 89.38 63 ARG A C 1
ATOM 510 O O . ARG A 1 63 ? -19.754 -8.493 34.373 1.00 89.38 63 ARG A O 1
ATOM 517 N N . LEU A 1 64 ? -17.826 -8.315 35.507 1.00 85.94 64 LEU A N 1
ATOM 518 C CA . LEU A 1 64 ? -17.288 -7.227 34.694 1.00 85.94 64 LEU A CA 1
ATOM 519 C C . LEU A 1 64 ? -17.128 -7.645 33.226 1.00 85.94 64 LEU A C 1
ATOM 521 O O . LEU A 1 64 ? -17.427 -6.857 32.336 1.00 85.94 64 LEU A O 1
ATOM 525 N N . LYS A 1 65 ? -16.667 -8.875 32.950 1.00 82.25 65 LYS A N 1
ATOM 526 C CA . LYS A 1 65 ? -16.573 -9.392 31.573 1.00 82.25 65 LYS A CA 1
ATOM 527 C C . LYS A 1 65 ? -17.952 -9.445 30.910 1.00 82.25 65 LYS A C 1
ATOM 529 O O . LYS A 1 65 ? -18.085 -8.996 29.776 1.00 82.25 65 LYS A O 1
ATOM 534 N N . GLN A 1 66 ? -18.963 -9.945 31.617 1.00 85.19 66 GLN A N 1
ATOM 535 C CA . GLN A 1 66 ? -20.323 -10.023 31.090 1.00 85.19 66 GLN A CA 1
ATOM 536 C C . GLN A 1 66 ? -20.935 -8.634 30.876 1.00 85.19 66 GLN A C 1
ATOM 538 O O . GLN A 1 66 ? -21.530 -8.392 29.833 1.00 85.19 66 GLN A O 1
ATOM 543 N N . SER A 1 67 ? -20.737 -7.713 31.821 1.00 87.50 67 SER A N 1
ATOM 544 C CA . SER A 1 67 ? -21.204 -6.328 31.710 1.00 87.50 67 SER A CA 1
ATOM 545 C C . SER A 1 67 ? -20.609 -5.634 30.481 1.00 87.50 67 SER A C 1
ATOM 547 O O . SER A 1 67 ? -21.352 -5.119 29.650 1.00 87.50 67 SER A O 1
ATOM 549 N N . ILE A 1 68 ? -19.287 -5.737 30.281 1.00 84.44 68 ILE A N 1
ATOM 550 C CA . ILE A 1 68 ? -18.625 -5.202 29.082 1.00 84.44 68 ILE A CA 1
ATOM 551 C C . ILE A 1 68 ? -19.190 -5.858 27.816 1.00 84.44 68 ILE A C 1
ATOM 553 O O . ILE A 1 68 ? -19.523 -5.152 26.872 1.00 84.44 68 ILE A O 1
ATOM 557 N N . LYS A 1 69 ? -19.356 -7.187 27.786 1.00 83.25 69 LYS A N 1
ATOM 558 C CA . LYS A 1 69 ? -19.919 -7.882 26.616 1.00 83.25 69 LYS A CA 1
ATOM 559 C C . LYS A 1 69 ? -21.334 -7.392 26.282 1.00 83.25 69 LYS A C 1
ATOM 561 O O . LYS A 1 69 ? -21.643 -7.201 25.108 1.00 83.25 69 LYS A O 1
ATOM 566 N N . ASN A 1 70 ? -22.167 -7.153 27.292 1.00 86.62 70 ASN A N 1
ATOM 567 C CA . ASN A 1 70 ? -23.524 -6.641 27.113 1.00 86.62 70 ASN A CA 1
ATOM 568 C C . ASN A 1 70 ? -23.518 -5.191 26.596 1.00 86.62 70 ASN A C 1
ATOM 570 O O . ASN A 1 70 ? -24.248 -4.885 25.657 1.00 86.62 70 ASN A O 1
ATOM 574 N N . GLU A 1 71 ? -22.663 -4.319 27.146 1.00 87.56 71 GLU A N 1
ATOM 575 C CA . GLU A 1 71 ? -22.489 -2.942 26.652 1.00 87.56 71 GLU A CA 1
ATOM 576 C C . GLU A 1 71 ? -22.055 -2.923 25.178 1.00 87.56 71 GLU A C 1
ATOM 578 O O . GLU A 1 71 ? -22.602 -2.172 24.373 1.00 87.56 71 GLU A O 1
ATOM 583 N N . VAL A 1 72 ? -21.099 -3.783 24.813 1.00 86.75 72 VAL A N 1
ATOM 584 C CA . VAL A 1 72 ? -20.595 -3.910 23.439 1.00 86.75 72 VAL A CA 1
ATOM 585 C C . VAL A 1 72 ? -21.665 -4.435 22.504 1.00 86.75 72 VAL A C 1
ATOM 587 O O . VAL A 1 72 ? -21.856 -3.874 21.433 1.00 86.75 72 VAL A O 1
ATOM 590 N N . SER A 1 73 ? -22.391 -5.473 22.912 1.00 86.12 73 SER A N 1
ATOM 591 C CA . SER A 1 73 ? -23.474 -6.036 22.102 1.00 86.12 73 SER A CA 1
ATOM 592 C C . SER A 1 73 ? -24.577 -4.997 21.872 1.00 86.12 73 SER A C 1
ATOM 594 O O . SER A 1 73 ? -25.064 -4.857 20.755 1.00 86.12 73 SER A O 1
ATOM 596 N N . GLY A 1 74 ? -24.909 -4.199 22.895 1.00 88.44 74 GLY A N 1
ATOM 597 C CA . GLY A 1 74 ? -25.872 -3.102 22.779 1.00 88.44 74 GLY A CA 1
ATOM 598 C C . GLY A 1 74 ? -25.383 -1.917 21.936 1.00 88.44 74 GLY A C 1
ATOM 599 O O . GLY A 1 74 ? -26.200 -1.210 21.347 1.00 88.44 74 GLY A O 1
ATOM 600 N N . LEU A 1 75 ? -24.068 -1.683 21.865 1.00 90.56 75 LEU A N 1
ATOM 601 C CA . LEU A 1 75 ? -23.479 -0.679 20.977 1.00 90.56 75 LEU A CA 1
ATOM 602 C C . LEU A 1 75 ? -23.452 -1.161 19.523 1.00 90.56 75 LEU A C 1
ATOM 604 O O . LEU A 1 75 ? -23.893 -0.438 18.637 1.00 90.56 75 LEU A O 1
ATOM 608 N N . LEU A 1 76 ? -22.905 -2.355 19.298 1.00 89.00 76 LEU A N 1
ATOM 609 C CA . LEU A 1 76 ? -22.668 -2.895 17.965 1.00 89.00 76 LEU A CA 1
ATOM 610 C C . LEU A 1 76 ? -23.949 -3.379 17.294 1.00 89.00 76 LEU A C 1
ATOM 612 O O . LEU A 1 76 ? -23.952 -3.452 16.081 1.00 89.00 76 LEU A O 1
ATOM 616 N N . GLN A 1 77 ? -25.010 -3.712 18.041 1.00 89.75 77 GLN A N 1
ATOM 617 C CA . GLN A 1 77 ? -26.298 -4.143 17.473 1.00 89.75 77 GLN A CA 1
ATOM 618 C C . GLN A 1 77 ? -26.101 -5.214 16.389 1.00 89.75 77 GLN A C 1
ATOM 620 O O . GLN A 1 77 ? -26.619 -5.100 15.280 1.00 89.75 77 GLN A O 1
ATOM 625 N N . ILE A 1 78 ? -25.270 -6.217 16.704 1.00 86.62 78 ILE A N 1
ATOM 626 C CA . ILE A 1 78 ? -24.873 -7.260 15.754 1.00 86.62 78 ILE A CA 1
ATOM 627 C C . ILE A 1 78 ? -26.143 -7.988 15.293 1.00 86.62 78 ILE A C 1
ATOM 629 O O . ILE A 1 78 ? -26.847 -8.540 16.148 1.00 86.62 78 ILE A O 1
ATOM 633 N N . PRO A 1 79 ? -26.452 -7.991 13.985 1.00 86.12 79 PRO A N 1
ATOM 634 C CA . PRO A 1 79 ? -27.639 -8.658 13.485 1.00 86.12 79 PRO A CA 1
ATOM 635 C C . PRO A 1 79 ? -27.589 -10.161 13.755 1.00 86.12 79 PRO A C 1
ATOM 637 O O . PRO A 1 79 ? -26.532 -10.788 13.681 1.00 86.12 79 PRO A O 1
ATOM 640 N N . THR A 1 80 ? -28.743 -10.743 14.077 1.00 81.19 80 THR A N 1
ATOM 641 C CA . THR A 1 80 ? -28.868 -12.196 14.277 1.00 81.19 80 THR A CA 1
ATOM 642 C C . THR A 1 80 ? -28.833 -12.947 12.945 1.00 81.19 80 THR A C 1
ATOM 644 O O . THR A 1 80 ? -28.375 -14.085 12.901 1.00 81.19 80 THR A O 1
ATOM 647 N N . ASP A 1 81 ? -29.272 -12.289 11.869 1.00 81.81 81 ASP A N 1
ATOM 648 C CA . ASP A 1 81 ? -29.231 -12.805 10.505 1.00 81.81 81 ASP A CA 1
ATOM 649 C C . ASP A 1 81 ? -28.084 -12.162 9.710 1.00 81.81 81 ASP A C 1
ATOM 651 O O . ASP A 1 81 ? -27.961 -10.935 9.655 1.00 81.81 81 ASP A O 1
ATOM 655 N N . LYS A 1 82 ? -27.237 -12.992 9.094 1.00 71.00 82 LYS A N 1
ATOM 656 C CA . LYS A 1 82 ? -26.029 -12.550 8.378 1.00 71.00 82 LYS A CA 1
ATOM 657 C C . LYS A 1 82 ? -26.335 -11.856 7.054 1.00 71.00 82 LYS A C 1
ATOM 659 O O . LYS A 1 82 ? -25.489 -11.090 6.593 1.00 71.00 82 LYS A O 1
ATOM 664 N N . ASP A 1 83 ? -27.518 -12.091 6.493 1.00 72.06 83 ASP A N 1
ATOM 665 C CA . ASP A 1 83 ? -27.931 -11.525 5.206 1.00 72.06 83 ASP A CA 1
ATOM 666 C C . ASP A 1 83 ? -28.627 -10.162 5.352 1.00 72.06 83 ASP A C 1
ATOM 668 O O . ASP A 1 83 ? -28.879 -9.470 4.366 1.00 72.06 83 ASP A O 1
ATOM 672 N N . SER A 1 84 ? -28.900 -9.732 6.588 1.00 78.81 84 SER A N 1
ATOM 673 C CA . SER A 1 84 ? -29.500 -8.426 6.858 1.00 78.81 84 SER A CA 1
ATOM 674 C C . SER A 1 84 ? -28.495 -7.278 6.702 1.00 78.81 84 SER A C 1
ATOM 676 O O . SER A 1 84 ? -27.340 -7.355 7.137 1.00 78.81 84 SER A O 1
ATOM 678 N N . GLU A 1 85 ? -28.933 -6.175 6.087 1.00 82.12 85 GLU A N 1
ATOM 679 C CA . GLU A 1 85 ? -28.107 -4.974 5.983 1.00 82.12 85 GLU A CA 1
ATOM 680 C C . GLU A 1 85 ? -27.817 -4.384 7.369 1.00 82.12 85 GLU A C 1
ATOM 682 O O . GLU A 1 85 ? -28.708 -4.157 8.191 1.00 82.12 85 GLU A O 1
ATOM 687 N N . TYR A 1 86 ? -26.541 -4.100 7.626 1.00 89.62 86 TYR A N 1
ATOM 688 C CA . TYR A 1 86 ? -26.095 -3.572 8.908 1.00 89.62 86 TYR A CA 1
ATOM 689 C C . TYR A 1 86 ? -26.206 -2.044 8.955 1.00 89.62 86 TYR A C 1
ATOM 691 O O . TYR A 1 86 ? -25.326 -1.339 8.460 1.00 89.62 86 TYR A O 1
ATOM 699 N N . HIS A 1 87 ? -27.249 -1.549 9.624 1.00 86.75 87 HIS A N 1
ATOM 700 C CA . HIS A 1 87 ? -27.494 -0.121 9.858 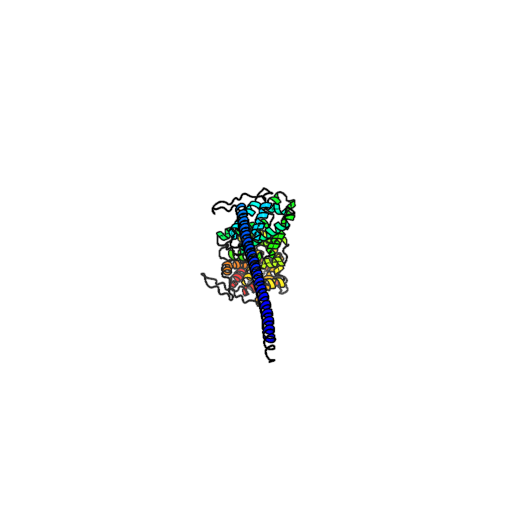1.00 86.75 87 HIS A CA 1
ATOM 701 C C . HIS A 1 87 ? -27.610 0.170 11.361 1.00 86.75 87 HIS A C 1
ATOM 703 O O . HIS A 1 87 ? -28.715 0.189 11.909 1.00 86.75 87 HIS A O 1
ATOM 709 N N . PRO A 1 88 ? -26.484 0.360 12.072 1.00 90.88 88 PRO A N 1
ATOM 710 C CA . PRO A 1 88 ? -26.516 0.550 13.515 1.00 90.88 88 PRO A CA 1
ATOM 711 C C . PRO A 1 88 ? -27.069 1.928 13.884 1.00 90.88 88 PRO A C 1
ATOM 713 O O . PRO A 1 88 ? -26.721 2.946 13.278 1.00 90.88 88 PRO A O 1
ATOM 716 N N . LYS A 1 89 ? -27.855 1.996 14.963 1.00 90.88 89 LYS A N 1
ATOM 717 C CA . LYS A 1 89 ? -28.247 3.281 15.551 1.00 90.88 89 LYS A CA 1
ATOM 718 C C . LYS A 1 89 ? -27.035 3.931 16.213 1.00 90.88 89 LYS A C 1
ATOM 720 O O . LYS A 1 89 ? -26.602 3.509 17.289 1.00 90.88 89 LYS A O 1
ATOM 725 N N . LEU A 1 90 ? -26.514 4.975 15.574 1.00 93.69 90 LEU A N 1
ATOM 726 C CA . LEU A 1 90 ? -25.330 5.688 16.037 1.00 93.69 90 LEU A CA 1
ATOM 727 C C . LEU A 1 90 ? -25.584 6.406 17.368 1.00 93.69 90 LEU A C 1
ATOM 729 O O . LEU A 1 90 ? -26.573 7.114 17.556 1.00 93.69 90 LEU A O 1
ATOM 733 N N . LYS A 1 91 ? -24.645 6.226 18.293 1.00 93.69 91 LYS A N 1
ATOM 734 C CA . LYS A 1 91 ? -24.596 6.879 19.602 1.00 93.69 91 LYS A CA 1
ATOM 735 C C . LYS A 1 91 ? -23.613 8.057 19.619 1.00 93.69 91 LYS A C 1
ATOM 737 O O . LYS A 1 91 ? -22.724 8.117 18.766 1.00 93.69 91 LYS A O 1
ATOM 742 N N . PRO A 1 92 ? -23.701 8.964 20.613 1.00 95.12 92 PRO A N 1
ATOM 743 C CA . PRO A 1 92 ? -22.752 10.063 20.762 1.00 95.12 92 PRO A CA 1
ATOM 744 C C . PRO A 1 92 ? -21.296 9.585 20.827 1.00 95.12 92 PRO A C 1
ATOM 746 O O . PRO A 1 92 ? -20.962 8.658 21.570 1.00 95.12 92 PRO A O 1
ATOM 749 N N . ALA A 1 93 ? -20.403 10.269 20.112 1.00 93.88 93 ALA A N 1
ATOM 750 C CA . ALA A 1 93 ? -19.028 9.822 19.885 1.00 93.88 93 ALA A CA 1
ATOM 751 C C . ALA A 1 93 ? -18.230 9.553 21.181 1.00 93.88 93 ALA A C 1
ATOM 753 O O . ALA A 1 93 ? -17.429 8.621 21.252 1.00 93.88 93 ALA A O 1
ATOM 754 N N . VAL A 1 94 ? -18.484 10.323 22.247 1.00 94.00 94 VAL A N 1
ATOM 755 C CA . VAL A 1 94 ? -17.826 10.140 23.556 1.00 94.00 94 VAL A CA 1
ATOM 756 C C . VAL A 1 94 ? -18.275 8.851 24.258 1.00 94.00 94 VAL A C 1
ATOM 758 O O . VAL A 1 94 ? -17.462 8.204 24.918 1.00 94.00 94 VAL A O 1
ATOM 761 N N . GLU A 1 95 ? -19.545 8.459 24.127 1.00 93.62 95 GLU A N 1
ATOM 762 C CA . GLU A 1 95 ? -20.053 7.191 24.676 1.00 93.62 95 GLU A CA 1
ATOM 763 C C . GLU A 1 95 ? -19.430 6.003 23.935 1.00 93.62 95 GLU A C 1
ATOM 765 O O . GLU A 1 95 ? -18.949 5.052 24.560 1.00 93.62 95 GLU A O 1
ATOM 770 N N . VAL A 1 96 ? -19.355 6.108 22.604 1.00 94.19 96 VAL A N 1
ATOM 771 C CA . VAL A 1 96 ? -18.692 5.129 21.735 1.00 94.19 96 VAL A CA 1
ATOM 772 C C . VAL A 1 96 ? -17.230 4.955 22.158 1.00 94.19 96 VAL A C 1
ATOM 774 O O . VAL A 1 96 ? -16.812 3.844 22.473 1.00 94.19 96 VAL A O 1
ATOM 777 N N . TYR A 1 97 ? -16.476 6.050 22.279 1.00 95.19 97 TYR A N 1
ATOM 778 C CA . TYR A 1 97 ? -15.076 6.043 22.717 1.00 95.19 97 TYR A CA 1
ATOM 779 C C . TYR A 1 97 ? -14.868 5.355 24.080 1.00 95.19 97 TYR A C 1
ATOM 781 O O . TYR A 1 97 ? -13.978 4.509 24.235 1.00 95.19 97 TYR A O 1
ATOM 789 N N . LYS A 1 98 ? -15.713 5.667 25.075 1.00 92.88 98 LYS A N 1
ATOM 790 C CA . LYS A 1 98 ? -15.651 5.031 26.404 1.00 92.88 98 LYS A CA 1
ATOM 791 C C . LYS A 1 98 ? -15.896 3.525 26.321 1.00 92.88 98 LYS A C 1
ATOM 793 O O . LYS A 1 98 ? -15.201 2.762 26.991 1.00 92.88 98 LYS A O 1
ATOM 798 N N . THR A 1 99 ? -16.846 3.105 25.490 1.00 90.69 99 THR A N 1
ATOM 799 C CA . THR A 1 99 ? -17.181 1.689 25.297 1.00 90.69 99 THR A CA 1
ATOM 800 C C . THR A 1 99 ? -16.034 0.953 24.609 1.00 90.69 99 THR A C 1
ATOM 802 O O . THR A 1 99 ? -15.545 -0.042 25.140 1.00 90.69 99 THR A O 1
ATOM 805 N N . ILE A 1 100 ? -15.511 1.492 23.501 1.00 91.38 100 ILE A N 1
ATOM 806 C CA . ILE A 1 100 ? -14.366 0.923 22.770 1.00 91.38 100 ILE A CA 1
ATOM 807 C C . ILE A 1 100 ? -13.148 0.772 23.684 1.00 91.38 100 ILE A C 1
ATOM 809 O O . ILE A 1 100 ? -12.462 -0.248 23.635 1.00 91.38 100 ILE A O 1
ATOM 813 N N . LYS A 1 101 ? -12.898 1.737 24.578 1.00 89.50 101 LYS A N 1
ATOM 814 C CA . LYS A 1 101 ? -11.774 1.667 25.523 1.00 89.50 101 LYS A CA 1
ATOM 815 C C . LYS A 1 101 ? -11.865 0.439 26.432 1.00 89.50 101 LYS A C 1
ATOM 817 O O . LYS A 1 101 ? -10.852 -0.212 26.678 1.00 89.50 101 LYS A O 1
ATOM 822 N N . LYS A 1 102 ? -13.074 0.087 26.887 1.00 84.44 102 LYS A N 1
ATOM 823 C CA . LYS A 1 102 ? -13.318 -1.132 27.674 1.00 84.44 102 LYS A CA 1
ATOM 824 C C . LYS A 1 102 ? -13.100 -2.399 26.840 1.00 84.44 102 LYS A C 1
ATOM 826 O O . LYS A 1 102 ? -12.543 -3.363 27.363 1.00 84.44 102 LYS A O 1
ATOM 831 N N . VAL A 1 103 ? -13.500 -2.387 25.563 1.00 79.94 103 VAL A N 1
ATOM 832 C CA . VAL A 1 103 ? -13.307 -3.521 24.637 1.00 79.94 103 VAL A CA 1
ATOM 833 C C . VAL A 1 103 ? -11.832 -3.799 24.418 1.00 79.94 103 VAL A C 1
ATOM 835 O O . VAL A 1 103 ? -11.375 -4.918 24.624 1.00 79.94 103 VAL A O 1
ATOM 838 N N . LEU A 1 104 ? -11.072 -2.770 24.040 1.00 82.62 104 LEU A N 1
ATOM 839 C CA . LEU A 1 104 ? -9.662 -2.925 23.694 1.00 82.62 104 LEU A CA 1
ATOM 840 C C . LEU A 1 104 ? -8.824 -3.422 24.878 1.00 82.62 104 LEU A C 1
ATOM 842 O O . LEU A 1 104 ? -7.876 -4.165 24.650 1.00 82.62 104 LEU A O 1
ATOM 846 N N . TYR A 1 105 ? -9.204 -3.085 26.116 1.00 78.81 105 TYR A N 1
ATOM 847 C CA . TYR A 1 105 ? -8.509 -3.525 27.329 1.00 78.81 105 TYR A CA 1
ATOM 848 C C . TYR A 1 105 ? -8.600 -5.040 27.595 1.00 78.81 105 TYR A C 1
ATOM 850 O O . TYR A 1 105 ? -7.692 -5.606 28.197 1.00 78.81 105 TYR A O 1
ATOM 858 N N . LYS A 1 106 ? -9.682 -5.714 27.176 1.00 70.56 106 LYS A N 1
ATOM 859 C CA . LYS A 1 106 ? -9.901 -7.158 27.424 1.00 70.56 106 LYS A CA 1
ATOM 860 C C . LYS A 1 106 ? -9.939 -8.014 26.159 1.00 70.56 106 LYS A C 1
ATOM 862 O O . LYS A 1 106 ? -10.313 -9.182 26.239 1.00 70.56 106 LYS A O 1
ATOM 867 N N . PHE A 1 107 ? -9.581 -7.425 25.027 1.00 75.12 107 PHE A N 1
ATOM 868 C CA . PHE A 1 107 ? -9.706 -8.037 23.714 1.00 75.12 107 PHE A CA 1
ATOM 869 C C . PHE A 1 107 ? -8.846 -9.295 23.569 1.00 75.12 107 PHE A C 1
ATOM 871 O O . PHE A 1 107 ? -7.656 -9.264 23.889 1.00 75.12 107 PHE A O 1
ATOM 878 N N . LYS A 1 108 ? -9.432 -10.362 23.027 1.00 76.44 108 LYS A N 1
ATOM 879 C CA . LYS A 1 108 ? -8.731 -11.574 22.594 1.00 76.44 108 LYS A CA 1
ATOM 880 C C . LYS A 1 108 ? -8.911 -11.765 21.090 1.00 76.44 108 LYS A C 1
ATOM 882 O O . LYS A 1 108 ? -10.039 -11.780 20.614 1.00 76.44 108 LYS A O 1
ATOM 887 N N . GLU A 1 109 ? -7.808 -11.916 20.358 1.00 71.25 109 GLU A N 1
ATOM 888 C CA . GLU A 1 109 ? -7.812 -11.874 18.885 1.00 71.25 109 GLU A CA 1
ATOM 889 C C . GLU A 1 109 ? -8.705 -12.939 18.232 1.00 71.25 109 GLU A C 1
ATOM 891 O O . GLU A 1 109 ? -9.427 -12.603 17.291 1.00 71.25 109 GLU A O 1
ATOM 896 N N . ASP A 1 110 ? -8.720 -14.163 18.766 1.00 69.94 110 ASP A N 1
ATOM 897 C CA . ASP A 1 110 ? -9.522 -15.266 18.220 1.00 69.94 110 ASP A CA 1
ATOM 898 C C . ASP A 1 110 ? -11.000 -15.185 18.631 1.00 69.94 110 ASP A C 1
ATOM 900 O O . ASP A 1 110 ? -11.892 -15.292 17.790 1.00 69.94 110 ASP A O 1
ATOM 904 N N . ASP A 1 111 ? -11.266 -14.945 19.921 1.00 75.94 111 ASP A N 1
ATOM 905 C CA . ASP A 1 111 ? -12.626 -14.949 20.482 1.00 75.94 111 ASP A CA 1
ATOM 906 C C . ASP A 1 111 ? -13.455 -13.732 20.022 1.00 75.94 111 ASP A C 1
ATOM 908 O O . ASP A 1 111 ? -14.677 -13.822 19.898 1.00 75.94 111 ASP A O 1
ATOM 912 N N . ASP A 1 112 ? -12.807 -12.584 19.792 1.00 83.94 112 ASP A N 1
ATOM 913 C CA . ASP A 1 112 ? -13.479 -11.298 19.567 1.00 83.94 112 ASP A CA 1
ATOM 914 C C . ASP A 1 112 ? -13.385 -10.803 18.107 1.00 83.94 112 ASP A C 1
ATOM 916 O O . ASP A 1 112 ? -13.761 -9.661 17.819 1.00 83.94 112 ASP A O 1
ATOM 920 N N . LYS A 1 113 ? -12.916 -11.640 17.167 1.00 88.06 113 LYS A N 1
ATOM 921 C CA . LYS A 1 113 ? -12.737 -11.264 15.750 1.00 88.06 113 LYS A CA 1
ATOM 922 C C . LYS A 1 113 ? -14.019 -10.718 15.124 1.00 88.06 113 LYS A C 1
ATOM 924 O O . LYS A 1 113 ? -14.005 -9.640 14.539 1.00 88.06 113 LYS A O 1
ATOM 929 N N . GLU A 1 114 ? -15.142 -11.419 15.269 1.00 89.12 114 GLU A N 1
ATOM 930 C CA . GLU A 1 114 ? -16.424 -10.984 14.697 1.00 89.12 114 GLU A CA 1
ATOM 931 C C . GLU A 1 114 ? -16.887 -9.642 15.283 1.00 89.12 114 GLU A C 1
ATOM 933 O O . GLU A 1 114 ? -17.218 -8.715 14.541 1.00 89.12 114 GLU A O 1
ATOM 938 N N . ALA A 1 115 ? -16.823 -9.495 16.610 1.00 89.31 115 ALA A N 1
ATOM 939 C CA . ALA A 1 115 ? -17.166 -8.246 17.286 1.00 89.31 115 ALA A CA 1
ATOM 940 C C . ALA A 1 115 ? -16.267 -7.084 16.829 1.00 89.31 115 ALA A C 1
ATOM 942 O O . ALA A 1 115 ? -16.743 -5.962 16.654 1.00 89.31 115 ALA A O 1
ATOM 943 N N . PHE A 1 116 ? -14.979 -7.342 16.582 1.00 92.69 116 PHE A N 1
ATOM 944 C CA . PHE A 1 116 ? -14.063 -6.346 16.032 1.00 92.69 116 PHE A CA 1
ATOM 945 C C . PHE A 1 116 ? -14.448 -5.912 14.615 1.00 92.69 116 PHE A C 1
ATOM 947 O O . PHE A 1 116 ? -14.442 -4.720 14.316 1.00 92.69 116 PHE A O 1
ATOM 954 N N . LEU A 1 117 ? -14.832 -6.847 13.744 1.00 93.75 117 LEU A N 1
ATOM 955 C CA . LEU A 1 117 ? -15.267 -6.507 12.388 1.00 93.75 117 LEU A CA 1
ATOM 956 C C . LEU A 1 117 ? -16.547 -5.656 12.400 1.00 93.75 117 LEU A C 1
ATOM 958 O O . LEU A 1 117 ? -16.643 -4.684 11.648 1.00 93.75 117 LEU A O 1
ATOM 962 N N . TYR A 1 118 ? -17.500 -5.945 13.289 1.00 93.81 118 TYR A N 1
ATOM 963 C CA . TYR A 1 118 ? -18.675 -5.086 13.477 1.00 93.81 118 TYR A CA 1
ATOM 964 C C . TYR A 1 118 ? -18.328 -3.723 14.079 1.00 93.81 118 TYR A C 1
ATOM 966 O O . TYR A 1 118 ? -18.917 -2.717 13.683 1.00 93.81 118 TYR A O 1
ATOM 974 N N . LEU A 1 119 ? -17.329 -3.653 14.962 1.00 94.62 119 LEU A N 1
ATOM 975 C CA . LEU A 1 119 ? -16.791 -2.380 15.438 1.00 94.62 119 LEU A CA 1
ATOM 976 C C . LEU A 1 119 ? -16.209 -1.551 14.284 1.00 94.62 119 LEU A C 1
ATOM 978 O O . LEU A 1 119 ? -16.508 -0.364 14.178 1.00 94.62 119 LEU A O 1
ATOM 982 N N . CYS A 1 120 ? -15.434 -2.165 13.388 1.00 96.12 120 CYS A N 1
ATOM 983 C CA . CYS A 1 120 ? -14.930 -1.512 12.182 1.00 96.12 120 CYS A CA 1
ATOM 984 C C . CYS A 1 120 ? -16.071 -0.961 11.313 1.00 96.12 120 CYS A C 1
ATOM 986 O O . CYS A 1 120 ? -16.027 0.202 10.915 1.00 96.12 120 CYS A O 1
ATOM 988 N N . ARG A 1 121 ? -17.123 -1.757 11.068 1.00 95.94 121 ARG A N 1
ATOM 989 C CA . ARG A 1 121 ? -18.316 -1.310 10.323 1.00 95.94 121 ARG A CA 1
ATOM 990 C C . ARG A 1 121 ? -19.021 -0.144 11.019 1.00 95.94 121 ARG A C 1
ATOM 992 O O . ARG A 1 121 ? -19.349 0.841 10.365 1.00 95.94 121 ARG A O 1
ATOM 999 N N . TYR A 1 122 ? -19.208 -0.229 12.338 1.00 96.19 122 TYR A N 1
ATOM 1000 C CA . TYR A 1 122 ? -19.822 0.828 13.143 1.00 96.19 122 TYR A CA 1
ATOM 1001 C C . TYR A 1 122 ? -19.034 2.140 13.038 1.00 96.19 122 TYR A C 1
ATOM 1003 O O . TYR A 1 122 ? -19.613 3.203 12.823 1.00 96.19 122 TYR A O 1
ATOM 1011 N N . LEU A 1 123 ? -17.705 2.071 13.164 1.00 95.94 123 LEU A N 1
ATOM 1012 C CA . LEU A 1 123 ? -16.833 3.240 13.069 1.00 95.94 123 LEU A CA 1
ATOM 1013 C C . LEU A 1 123 ? -16.899 3.888 11.687 1.00 95.94 123 LEU A C 1
ATOM 1015 O O . LEU A 1 123 ? -16.954 5.110 11.609 1.00 95.94 123 LEU A O 1
ATOM 1019 N N . LEU A 1 124 ? -16.948 3.097 10.614 1.00 95.56 124 LEU A N 1
ATOM 1020 C CA . LEU A 1 124 ? -17.133 3.632 9.265 1.00 95.56 124 LEU A CA 1
ATOM 1021 C C . LEU A 1 124 ? -18.485 4.344 9.119 1.00 95.56 124 LEU A C 1
ATOM 1023 O O . LEU A 1 124 ? -18.504 5.485 8.672 1.00 95.56 124 LEU A O 1
ATOM 1027 N N . CYS A 1 125 ? -19.583 3.739 9.589 1.00 94.31 125 CYS A N 1
ATOM 1028 C CA . CYS A 1 125 ? -20.906 4.381 9.579 1.00 94.31 125 CYS A CA 1
ATOM 1029 C C . CYS A 1 125 ? -20.913 5.695 10.382 1.00 94.31 125 CYS A C 1
ATOM 1031 O O . CYS A 1 125 ? -21.494 6.689 9.960 1.00 94.31 125 CYS A O 1
ATOM 1033 N N . SER A 1 126 ? -20.232 5.718 11.531 1.00 94.75 126 SER A N 1
ATOM 1034 C CA . SER A 1 126 ? -20.072 6.922 12.351 1.00 94.75 126 SER A CA 1
ATOM 1035 C C . SER A 1 126 ? -19.272 8.013 11.630 1.00 94.75 126 SER A C 1
ATOM 1037 O O . SER A 1 126 ? -19.670 9.176 11.656 1.00 94.75 126 SER A O 1
ATOM 1039 N N . MET A 1 127 ? -18.170 7.660 10.964 1.00 93.38 127 MET A N 1
ATOM 1040 C CA . MET A 1 127 ? -17.342 8.610 10.209 1.00 93.38 127 MET A CA 1
ATOM 1041 C C . MET A 1 127 ? -18.051 9.164 8.963 1.00 93.38 127 MET A C 1
ATOM 1043 O O . MET A 1 127 ? -17.798 10.307 8.589 1.00 93.38 127 MET A O 1
ATOM 1047 N N . ASP A 1 128 ? -18.957 8.385 8.369 1.00 90.75 128 ASP A N 1
ATOM 1048 C CA . ASP A 1 128 ? -19.770 8.781 7.214 1.00 90.75 128 ASP A CA 1
ATOM 1049 C C . ASP A 1 128 ? -21.034 9.584 7.603 1.00 90.75 128 ASP A C 1
ATOM 1051 O O . ASP A 1 128 ? -21.738 10.081 6.723 1.00 90.75 128 ASP A O 1
ATOM 1055 N N . SER A 1 129 ? -21.329 9.764 8.895 1.00 90.00 129 SER A N 1
ATOM 1056 C CA . SER A 1 129 ? -22.472 10.561 9.370 1.00 90.00 129 SER A CA 1
ATOM 1057 C C . SER A 1 129 ? -22.277 12.069 9.162 1.00 90.00 129 SER A C 1
ATOM 1059 O O . SER A 1 129 ? -21.175 12.591 9.329 1.00 90.00 129 SER A O 1
ATOM 1061 N N . ASP A 1 130 ? -23.361 12.784 8.847 1.00 86.00 130 ASP A N 1
ATOM 1062 C CA . ASP A 1 130 ? -23.379 14.254 8.764 1.00 86.00 130 ASP A CA 1
ATOM 1063 C C . ASP A 1 130 ? -23.447 14.933 10.142 1.00 86.00 130 ASP A C 1
ATOM 1065 O O . ASP A 1 130 ? -23.023 16.079 10.296 1.00 86.00 130 ASP A O 1
ATOM 1069 N N . ASP A 1 131 ? -23.942 14.234 11.168 1.00 89.00 131 ASP A N 1
ATOM 1070 C CA . ASP A 1 131 ? -24.018 14.786 12.520 1.00 89.00 131 ASP A CA 1
ATOM 1071 C C . ASP A 1 131 ? -22.673 14.648 13.255 1.00 89.00 131 ASP A C 1
ATOM 1073 O O . ASP A 1 131 ? -22.219 13.558 13.622 1.00 89.00 131 ASP A O 1
ATOM 1077 N N . ILE A 1 132 ? -22.054 15.797 13.538 1.00 86.69 132 ILE A N 1
ATOM 1078 C CA . ILE A 1 132 ? -20.783 15.910 14.260 1.00 86.69 132 ILE A CA 1
ATOM 1079 C C . ILE A 1 132 ? -20.863 15.240 15.641 1.00 86.69 132 ILE A C 1
ATOM 1081 O O . ILE A 1 132 ? -19.876 14.673 16.098 1.00 86.69 132 ILE A O 1
ATOM 1085 N N . LYS A 1 133 ? -22.019 15.246 16.320 1.00 88.94 133 LYS A N 1
ATOM 1086 C CA . LYS A 1 133 ? -22.146 14.667 17.672 1.00 88.94 133 LYS A CA 1
ATOM 1087 C C . LYS A 1 133 ? -21.959 13.151 17.685 1.00 88.94 133 LYS A C 1
ATOM 1089 O O . LYS A 1 133 ? -21.460 12.609 18.678 1.00 88.94 133 LYS A O 1
ATOM 1094 N N . VAL A 1 134 ? -22.356 12.473 16.610 1.00 92.44 134 VAL A N 1
ATOM 1095 C CA . VAL A 1 134 ? -22.211 11.017 16.460 1.00 92.44 134 VAL A CA 1
ATOM 1096 C C . VAL A 1 134 ? -20.958 10.631 15.681 1.00 92.44 134 VAL A C 1
ATOM 1098 O O . VAL A 1 134 ? -20.532 9.480 15.761 1.00 92.44 134 VAL A O 1
ATOM 1101 N N . CYS A 1 135 ? -20.346 11.575 14.961 1.00 92.75 135 CYS A N 1
ATOM 1102 C CA . CYS A 1 135 ? -19.122 11.338 14.212 1.00 92.75 135 CYS A CA 1
ATOM 1103 C C . CYS A 1 135 ? -17.943 11.076 15.155 1.00 92.75 135 CYS A C 1
ATOM 1105 O O . CYS A 1 135 ? -17.597 11.896 16.007 1.00 92.75 135 CYS A O 1
ATOM 1107 N N . TYR A 1 136 ? -17.294 9.924 15.000 1.00 95.06 136 TYR A N 1
ATOM 1108 C CA . TYR A 1 136 ? -16.286 9.452 15.944 1.00 95.06 136 TYR A CA 1
ATOM 1109 C C . TYR A 1 136 ? -15.066 10.385 16.069 1.00 95.06 136 TYR A C 1
ATOM 1111 O O . TYR A 1 136 ? -14.462 10.477 17.142 1.00 95.06 136 TYR A O 1
ATOM 1119 N N . ILE A 1 137 ? -14.746 11.149 15.019 1.00 93.06 137 ILE A N 1
ATOM 1120 C CA . ILE A 1 137 ? -13.683 12.167 15.045 1.00 93.06 137 ILE A CA 1
ATOM 1121 C C . ILE A 1 137 ? -13.964 13.314 16.025 1.00 93.06 137 ILE A C 1
ATOM 1123 O O . ILE A 1 137 ? -13.028 13.948 16.508 1.00 93.06 137 ILE A O 1
ATOM 1127 N N . ALA A 1 138 ? -15.224 13.564 16.398 1.00 92.00 138 ALA A N 1
ATOM 1128 C CA . ALA A 1 138 ? -15.575 14.637 17.327 1.00 92.00 138 ALA A CA 1
ATOM 1129 C C . ALA A 1 138 ? -14.967 14.453 18.726 1.00 92.00 138 ALA A C 1
ATOM 1131 O O . ALA A 1 138 ? -14.832 15.417 19.480 1.00 92.00 138 ALA A O 1
ATOM 1132 N N . VAL A 1 139 ? -14.548 13.232 19.077 1.00 93.19 139 VAL A N 1
ATOM 1133 C CA . VAL A 1 139 ? -13.788 12.971 20.307 1.00 93.19 139 VAL A CA 1
ATOM 1134 C C . VAL A 1 139 ? -12.406 13.627 20.253 1.00 93.19 139 VAL A C 1
ATOM 1136 O O . VAL A 1 139 ? -11.960 14.170 21.261 1.00 93.19 139 VAL A O 1
ATOM 1139 N N . ALA A 1 140 ? -11.756 13.645 19.084 1.00 92.19 140 ALA A N 1
ATOM 1140 C CA . ALA A 1 140 ? -10.440 14.255 18.896 1.00 92.19 140 ALA A CA 1
ATOM 1141 C C . ALA A 1 140 ? -10.464 15.788 19.024 1.00 92.19 140 ALA A C 1
ATOM 1143 O O . ALA A 1 140 ? -9.447 16.394 19.345 1.00 92.19 140 ALA A O 1
ATOM 1144 N N . LEU A 1 141 ? -11.625 16.418 18.824 1.00 89.69 141 LEU A N 1
ATOM 1145 C CA . LEU A 1 141 ? -11.797 17.868 18.973 1.00 89.69 141 LEU A CA 1
ATOM 1146 C C . LEU A 1 141 ? -11.880 18.303 20.442 1.00 89.69 141 LEU A C 1
ATOM 1148 O O . LEU A 1 141 ? -11.744 19.484 20.755 1.00 89.69 141 LEU A O 1
ATOM 1152 N N . LYS A 1 142 ? -12.112 17.358 21.360 1.00 90.94 142 LYS A N 1
ATOM 1153 C CA . LYS A 1 142 ? -12.173 17.629 22.797 1.00 90.94 142 LYS A CA 1
ATOM 1154 C C . LYS A 1 142 ? -10.785 17.468 23.405 1.00 90.94 142 LYS A C 1
ATOM 1156 O O . LYS A 1 142 ? -10.253 16.358 23.465 1.00 90.94 142 LYS A O 1
ATOM 1161 N N . LYS A 1 143 ? -10.233 18.568 23.931 1.00 89.38 143 LYS A N 1
ATOM 1162 C CA . LYS A 1 143 ? -8.890 18.624 24.544 1.00 89.38 143 LYS A CA 1
ATOM 1163 C C . LYS A 1 143 ? -8.663 17.542 25.610 1.00 89.38 143 LYS A C 1
ATOM 1165 O O . LYS A 1 143 ? -7.569 17.001 25.704 1.00 89.38 143 LYS A O 1
ATOM 1170 N N . GLU A 1 144 ? -9.701 17.188 26.365 1.00 93.25 144 GLU A N 1
ATOM 1171 C CA . GLU A 1 144 ? -9.660 16.155 27.411 1.00 93.25 144 GLU A CA 1
ATOM 1172 C C . GLU A 1 144 ? -9.408 14.736 26.876 1.00 93.25 144 GLU A C 1
ATOM 1174 O O . GLU A 1 144 ? -8.821 13.906 27.569 1.00 93.25 144 GLU A O 1
ATOM 1179 N N . PHE A 1 145 ? -9.858 14.433 25.653 1.00 93.50 145 PHE A N 1
ATOM 1180 C CA . PHE A 1 145 ? -9.859 13.069 25.118 1.00 93.50 145 PHE A CA 1
ATOM 1181 C C . PHE A 1 145 ? -8.883 12.856 23.962 1.00 93.50 145 PHE A C 1
ATOM 1183 O O . PHE A 1 145 ? -8.551 11.704 23.686 1.00 93.50 145 PHE A O 1
ATOM 1190 N N . VAL A 1 146 ? -8.385 13.919 23.320 1.00 93.06 146 VAL A N 1
ATOM 1191 C CA . VAL A 1 146 ? -7.599 13.838 22.075 1.00 93.06 146 VAL A CA 1
ATOM 1192 C C . VAL A 1 146 ? -6.425 12.856 22.145 1.00 93.06 146 VAL A C 1
ATOM 1194 O O . VAL A 1 146 ? -6.317 11.981 21.291 1.00 93.06 146 VAL A O 1
ATOM 1197 N N . LEU A 1 147 ? -5.587 12.910 23.187 1.00 93.44 147 LEU A N 1
ATOM 1198 C CA . LEU A 1 147 ? -4.409 12.037 23.295 1.00 93.44 147 LEU A CA 1
ATOM 1199 C C . LEU A 1 147 ? -4.795 10.563 23.469 1.00 93.44 147 LEU A C 1
ATOM 1201 O O . LEU A 1 147 ? -4.254 9.684 22.798 1.00 93.44 147 LEU A O 1
ATOM 1205 N N . SER A 1 148 ? -5.768 10.282 24.339 1.00 93.94 148 SER A N 1
ATOM 1206 C CA . SER A 1 148 ? -6.223 8.907 24.566 1.00 93.94 148 SER A CA 1
ATOM 1207 C C . SER A 1 148 ? -7.054 8.373 23.394 1.00 93.94 148 SER A C 1
ATOM 1209 O O . SER A 1 148 ? -7.098 7.158 23.204 1.00 93.94 148 SER A O 1
ATOM 1211 N N . TRP A 1 149 ? -7.693 9.243 22.608 1.00 95.75 149 TRP A N 1
ATOM 1212 C CA . TRP A 1 149 ? -8.356 8.877 21.359 1.00 95.75 149 TRP A CA 1
ATOM 1213 C C . TRP A 1 149 ? -7.338 8.526 20.272 1.00 95.75 149 TRP A C 1
ATOM 1215 O O . TRP A 1 149 ? -7.501 7.501 19.617 1.00 95.75 149 TRP A O 1
ATOM 1225 N N . ILE A 1 150 ? -6.246 9.293 20.138 1.00 95.25 150 ILE A N 1
ATOM 1226 C CA . ILE A 1 150 ? -5.163 8.977 19.191 1.00 95.25 150 ILE A CA 1
ATOM 1227 C C . ILE A 1 150 ? -4.615 7.577 19.479 1.00 95.25 150 ILE A C 1
ATOM 1229 O O . ILE A 1 150 ? -4.502 6.768 18.560 1.00 95.25 150 ILE A O 1
ATOM 1233 N N . GLN A 1 151 ? -4.336 7.259 20.748 1.00 95.12 151 GLN A N 1
ATOM 1234 C CA . GLN A 1 151 ? -3.874 5.921 21.127 1.00 95.12 151 GLN A CA 1
ATOM 1235 C C . GLN A 1 151 ? -4.901 4.833 20.779 1.00 95.12 151 GLN A C 1
ATOM 1237 O O . GLN A 1 151 ? -4.543 3.802 20.219 1.00 95.12 151 GLN A O 1
ATOM 1242 N N . GLN A 1 152 ? -6.186 5.082 21.042 1.00 95.31 152 GLN A N 1
ATOM 1243 C CA . GLN A 1 152 ? -7.253 4.143 20.703 1.00 95.31 152 GLN A CA 1
ATOM 1244 C C . GLN A 1 152 ? -7.334 3.877 19.191 1.00 95.31 152 GLN A C 1
ATOM 1246 O O . GLN A 1 152 ? -7.463 2.724 18.786 1.00 95.31 152 GLN A O 1
ATOM 1251 N N . VAL A 1 153 ? -7.225 4.910 18.351 1.00 96.69 153 VAL A N 1
ATOM 1252 C CA . VAL A 1 153 ? -7.241 4.747 16.888 1.00 96.69 153 VAL A CA 1
ATOM 1253 C C . VAL A 1 153 ? -5.990 4.035 16.381 1.00 96.69 153 VAL A C 1
ATOM 1255 O O . VAL A 1 153 ? -6.101 3.176 15.507 1.00 96.69 153 VAL A O 1
ATOM 1258 N N . LYS A 1 154 ? -4.816 4.319 16.958 1.00 96.31 154 LYS A N 1
ATOM 1259 C CA . LYS A 1 154 ? -3.583 3.569 16.676 1.00 96.31 154 LYS A CA 1
ATOM 1260 C C . LYS A 1 154 ? -3.765 2.074 16.944 1.00 96.31 154 LYS A C 1
ATOM 1262 O O . LYS A 1 154 ? -3.453 1.260 16.079 1.00 96.31 154 LYS A O 1
ATOM 1267 N N . ASP A 1 155 ? -4.335 1.714 18.091 1.00 95.06 155 ASP A N 1
ATOM 1268 C CA . ASP A 1 155 ? -4.552 0.312 18.460 1.00 95.06 155 ASP A CA 1
ATOM 1269 C C . ASP A 1 155 ? -5.597 -0.375 17.562 1.00 95.06 155 ASP A C 1
ATOM 1271 O O . ASP A 1 155 ? -5.420 -1.536 17.192 1.00 95.06 155 ASP A O 1
ATOM 1275 N N . ILE A 1 156 ? -6.658 0.334 17.157 1.00 95.94 156 ILE A N 1
ATOM 1276 C CA . ILE A 1 156 ? -7.650 -0.175 16.192 1.00 95.94 156 ILE A CA 1
ATOM 1277 C C . ILE A 1 156 ? -7.001 -0.426 14.829 1.00 95.94 156 ILE A C 1
ATOM 1279 O O . ILE A 1 156 ? -7.144 -1.514 14.272 1.00 95.94 156 ILE A O 1
ATOM 1283 N N . ASN A 1 157 ? -6.266 0.548 14.292 1.00 96.56 157 ASN A N 1
ATOM 1284 C CA . ASN A 1 157 ? -5.624 0.409 12.987 1.00 96.56 157 ASN A CA 1
ATOM 1285 C C . ASN A 1 157 ? -4.541 -0.673 13.000 1.00 96.56 157 ASN A C 1
ATOM 1287 O O . ASN A 1 157 ? -4.408 -1.425 12.034 1.00 96.56 157 ASN A O 1
ATOM 1291 N N . TRP A 1 158 ? -3.799 -0.806 14.101 1.00 96.25 158 TRP A N 1
ATOM 1292 C CA . TRP A 1 158 ? -2.823 -1.879 14.239 1.00 96.25 158 TRP A CA 1
ATOM 1293 C C . TRP A 1 158 ? -3.490 -3.257 14.240 1.00 96.25 158 TRP A C 1
ATOM 1295 O O . TRP A 1 158 ? -3.053 -4.140 13.509 1.00 96.25 158 TRP A O 1
ATOM 1305 N N . LYS A 1 159 ? -4.608 -3.429 14.957 1.00 94.56 159 LYS A N 1
ATOM 1306 C CA . LYS A 1 159 ? -5.399 -4.670 14.895 1.00 94.56 159 LYS A CA 1
ATOM 1307 C C . LYS A 1 159 ? -5.929 -4.960 13.494 1.00 94.56 159 LYS A C 1
ATOM 1309 O O . LYS A 1 159 ? -5.913 -6.112 13.069 1.00 94.56 159 LYS A O 1
ATOM 1314 N N . CYS A 1 160 ? -6.334 -3.931 12.745 1.00 96.75 160 CYS A N 1
ATOM 1315 C CA . CYS A 1 160 ? -6.685 -4.101 11.334 1.00 96.75 160 CYS A CA 1
ATOM 1316 C C . CYS A 1 160 ? -5.502 -4.675 10.540 1.00 96.75 160 CYS A C 1
ATOM 1318 O O . CYS A 1 160 ? -5.684 -5.609 9.766 1.00 96.75 160 CYS A O 1
ATOM 1320 N N . CYS A 1 161 ? -4.285 -4.177 10.774 1.00 96.56 161 CYS A N 1
ATOM 1321 C CA . CYS A 1 161 ? -3.075 -4.701 10.142 1.00 96.56 161 CYS A CA 1
ATOM 1322 C C . CYS A 1 161 ? -2.764 -6.150 10.569 1.00 96.56 161 CYS A C 1
ATOM 1324 O O . CYS A 1 161 ? -2.411 -6.964 9.716 1.00 96.56 161 CYS A O 1
ATOM 1326 N N . CYS A 1 162 ? -2.935 -6.500 11.849 1.00 93.81 162 CYS A N 1
ATOM 1327 C CA . CYS A 1 162 ? -2.784 -7.880 12.324 1.00 93.81 162 CYS A CA 1
ATOM 1328 C C . CYS A 1 162 ? -3.732 -8.832 11.589 1.00 93.81 162 CYS A C 1
ATOM 1330 O O . CYS A 1 162 ? -3.274 -9.825 11.036 1.00 93.81 162 CYS A O 1
ATOM 1332 N N . TYR A 1 163 ? -5.021 -8.492 11.486 1.00 94.50 163 TYR A N 1
ATOM 1333 C CA . TYR A 1 163 ? -5.968 -9.325 10.745 1.00 94.50 163 TYR A CA 1
ATOM 1334 C C . TYR A 1 163 ? -5.646 -9.386 9.248 1.00 94.50 163 TYR A C 1
ATOM 1336 O O . TYR A 1 163 ? -5.675 -10.473 8.681 1.00 94.50 163 TYR A O 1
ATOM 1344 N N . LEU A 1 164 ? -5.267 -8.269 8.610 1.00 95.94 164 LEU A N 1
ATOM 1345 C CA . LEU A 1 164 ? -4.851 -8.252 7.196 1.00 95.94 164 LEU A CA 1
ATOM 1346 C C . LEU A 1 164 ? -3.703 -9.232 6.907 1.00 95.94 164 LEU A C 1
ATOM 1348 O O . LEU A 1 164 ? -3.658 -9.820 5.826 1.00 95.94 164 LEU A O 1
ATOM 1352 N N . ARG A 1 165 ? -2.794 -9.436 7.869 1.00 94.56 165 ARG A N 1
ATOM 1353 C CA . ARG A 1 165 ? -1.642 -10.336 7.729 1.00 94.56 165 ARG A CA 1
ATOM 1354 C C . ARG A 1 165 ? -2.048 -11.773 7.405 1.00 94.56 165 ARG A C 1
ATOM 1356 O O . ARG A 1 165 ? -1.319 -12.430 6.664 1.00 94.56 165 ARG A O 1
ATOM 1363 N N . GLU A 1 166 ? -3.186 -12.233 7.911 1.00 91.69 166 GLU A N 1
ATOM 1364 C CA . GLU A 1 166 ? -3.641 -13.625 7.796 1.00 91.69 166 GLU A CA 1
ATOM 1365 C C . GLU A 1 166 ? -4.606 -13.859 6.627 1.00 91.69 166 GLU A C 1
ATOM 1367 O O . GLU A 1 166 ? -4.848 -15.003 6.243 1.00 91.69 166 GLU A O 1
ATOM 1372 N N . LEU A 1 167 ? -5.146 -12.788 6.036 1.00 94.12 167 LEU A N 1
ATOM 1373 C CA . LEU A 1 167 ? -6.155 -12.895 4.985 1.00 94.12 167 LEU A CA 1
ATOM 1374 C C . LEU A 1 167 ? -5.569 -13.369 3.654 1.00 94.12 167 LEU A C 1
ATOM 1376 O O . LEU A 1 167 ? -4.450 -13.010 3.255 1.00 94.12 167 LEU A O 1
ATOM 1380 N N . LYS A 1 168 ? -6.399 -14.136 2.947 1.00 92.94 168 LYS A N 1
ATOM 1381 C CA . LYS A 1 168 ? -6.141 -14.701 1.626 1.00 92.94 168 LYS A CA 1
ATOM 1382 C C . LYS A 1 168 ? -7.026 -14.013 0.580 1.00 92.94 168 LYS A C 1
ATOM 1384 O O . LYS A 1 168 ? -8.230 -14.266 0.562 1.00 92.94 168 LYS A O 1
ATOM 1389 N N . PRO A 1 169 ? -6.473 -13.140 -0.282 1.00 92.56 169 PRO A N 1
ATOM 1390 C CA . PRO A 1 169 ? -7.249 -12.376 -1.266 1.00 92.56 169 PRO A CA 1
ATOM 1391 C C . PRO A 1 169 ? -8.093 -13.225 -2.230 1.00 92.56 169 PRO A C 1
ATOM 1393 O O . PRO A 1 169 ? -9.064 -12.740 -2.795 1.00 92.56 169 PRO A O 1
ATOM 1396 N N . GLU A 1 170 ? -7.727 -14.486 -2.442 1.00 89.25 170 GLU A N 1
ATOM 1397 C CA . GLU A 1 170 ? -8.436 -15.431 -3.302 1.00 89.25 170 GLU A CA 1
ATOM 1398 C C . GLU A 1 170 ? -9.758 -15.949 -2.718 1.00 89.25 170 GLU A C 1
ATOM 1400 O O . GLU A 1 170 ? -10.615 -16.414 -3.469 1.00 89.25 170 GLU A O 1
ATOM 1405 N N . ASN A 1 171 ? -9.928 -15.883 -1.397 1.00 93.12 171 ASN A N 1
ATOM 1406 C CA . ASN A 1 171 ? -11.145 -16.309 -0.721 1.00 93.12 171 ASN A CA 1
ATOM 1407 C C . ASN A 1 171 ? -12.123 -15.131 -0.639 1.00 93.12 171 ASN A C 1
ATOM 1409 O O . ASN A 1 171 ? -11.800 -14.095 -0.068 1.00 93.12 171 ASN A O 1
ATOM 1413 N N . HIS A 1 172 ? -13.344 -15.298 -1.151 1.00 91.94 172 HIS A N 1
ATOM 1414 C CA . HIS A 1 172 ? -14.357 -14.239 -1.182 1.00 91.94 172 HIS A CA 1
ATOM 1415 C C . HIS A 1 172 ? -14.699 -13.671 0.210 1.00 91.94 172 HIS A C 1
ATOM 1417 O O . HIS A 1 172 ? -14.893 -12.460 0.368 1.00 91.94 172 HIS A O 1
ATOM 1423 N N . VAL A 1 173 ? -14.747 -14.529 1.236 1.00 92.69 173 VAL A N 1
ATOM 1424 C CA . VAL A 1 173 ? -15.027 -14.102 2.617 1.00 92.69 173 VAL A CA 1
ATOM 1425 C C . VAL A 1 173 ? -13.881 -13.239 3.142 1.00 92.69 173 VAL A C 1
ATOM 1427 O O . VAL A 1 173 ? -14.107 -12.124 3.612 1.00 92.69 173 VAL A O 1
ATOM 1430 N N . ASP A 1 174 ? -12.645 -13.714 2.988 1.00 95.31 174 ASP A N 1
ATOM 1431 C CA . ASP A 1 174 ? -11.451 -12.985 3.419 1.00 95.31 174 ASP A CA 1
ATOM 1432 C C . ASP A 1 174 ? -11.259 -11.693 2.624 1.00 95.31 174 ASP A C 1
ATOM 1434 O O . ASP A 1 174 ? -10.874 -10.677 3.195 1.00 95.31 174 ASP A O 1
ATOM 1438 N N . PHE A 1 175 ? -11.585 -11.690 1.331 1.00 95.44 175 PHE A N 1
ATOM 1439 C CA . PHE A 1 175 ? -11.541 -10.506 0.478 1.00 95.44 175 PHE A CA 1
ATOM 1440 C C . PHE A 1 175 ? -12.512 -9.424 0.967 1.00 95.44 175 PHE A C 1
ATOM 1442 O O . PHE A 1 175 ? -12.151 -8.250 1.056 1.00 95.44 175 PHE A O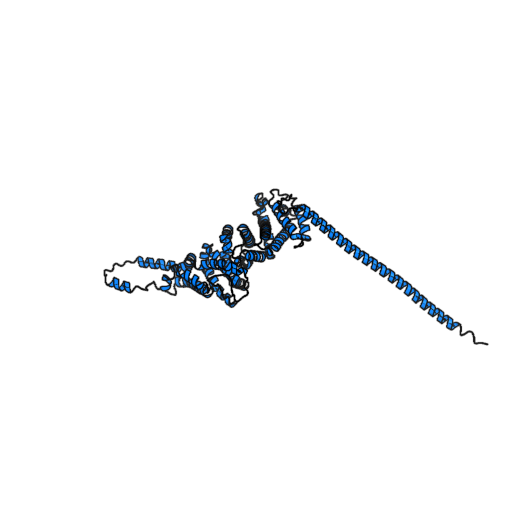 1
ATOM 1449 N N . SER A 1 176 ? -13.728 -9.815 1.355 1.00 95.31 176 SER A N 1
ATOM 1450 C CA . SER A 1 176 ? -14.721 -8.893 1.919 1.00 95.31 176 SER A CA 1
ATOM 1451 C C . SER A 1 176 ? -14.235 -8.278 3.239 1.00 95.31 176 SER A C 1
ATOM 1453 O O . SER A 1 176 ? -14.373 -7.073 3.464 1.00 95.31 176 SER A O 1
ATOM 1455 N N . VAL A 1 177 ? -13.601 -9.085 4.098 1.00 96.38 177 VAL A N 1
ATOM 1456 C CA . VAL A 1 177 ? -12.979 -8.611 5.345 1.00 96.38 177 VAL A CA 1
ATOM 1457 C C . VAL A 1 177 ? -11.785 -7.699 5.054 1.00 96.38 177 VAL A C 1
ATOM 1459 O O . VAL A 1 177 ? -11.661 -6.638 5.661 1.00 96.38 177 VAL A O 1
ATOM 1462 N N . MET A 1 178 ? -10.938 -8.057 4.092 1.00 97.69 178 MET A N 1
ATOM 1463 C CA . MET A 1 178 ? -9.790 -7.257 3.670 1.00 97.69 178 MET A CA 1
ATOM 1464 C C . MET A 1 178 ? -10.237 -5.866 3.220 1.00 97.69 178 MET A C 1
ATOM 1466 O O . MET A 1 178 ? -9.684 -4.871 3.681 1.00 97.69 178 MET A O 1
ATOM 1470 N N . MET A 1 179 ? -11.275 -5.779 2.386 1.00 97.38 179 MET A N 1
ATOM 1471 C CA . MET A 1 179 ? -11.825 -4.502 1.928 1.00 97.38 179 MET A CA 1
ATOM 1472 C C . MET A 1 179 ? -12.349 -3.638 3.077 1.00 97.38 179 MET A C 1
ATOM 1474 O O . MET A 1 179 ? -12.089 -2.433 3.106 1.00 97.38 179 MET A O 1
ATOM 1478 N N . LEU A 1 180 ? -13.036 -4.244 4.049 1.00 97.50 180 LEU A N 1
ATOM 1479 C CA . LEU A 1 180 ? -13.480 -3.549 5.257 1.00 97.50 180 LEU A CA 1
ATOM 1480 C C . LEU A 1 180 ? -12.289 -2.962 6.031 1.00 97.50 180 LEU A C 1
ATOM 1482 O O . LEU A 1 180 ? -12.295 -1.776 6.360 1.00 97.50 180 LEU A O 1
ATOM 1486 N N . LEU A 1 181 ? -11.260 -3.770 6.294 1.00 97.94 181 LEU A N 1
ATOM 1487 C CA . LEU A 1 181 ? -10.079 -3.350 7.054 1.00 97.94 181 LEU A CA 1
ATOM 1488 C C . LEU A 1 181 ? -9.269 -2.275 6.312 1.00 97.94 181 LEU A C 1
ATOM 1490 O O . LEU A 1 181 ? -8.870 -1.284 6.922 1.00 97.94 181 LEU A O 1
ATOM 1494 N N . LEU A 1 182 ? -9.079 -2.413 4.995 1.00 97.38 182 LEU A N 1
ATOM 1495 C CA . LEU A 1 182 ? -8.424 -1.396 4.165 1.00 97.38 182 LEU A CA 1
ATOM 1496 C C . LEU A 1 182 ? -9.200 -0.071 4.184 1.00 97.38 182 LEU A C 1
ATOM 1498 O O . LEU A 1 182 ? -8.588 0.991 4.292 1.00 97.38 182 LEU A O 1
ATOM 1502 N N . ARG A 1 183 ? -10.541 -0.109 4.147 1.00 97.25 183 ARG A N 1
ATOM 1503 C CA . ARG A 1 183 ? -11.374 1.100 4.252 1.00 97.25 183 ARG A CA 1
ATOM 1504 C C . ARG A 1 183 ? -11.202 1.791 5.606 1.00 97.25 183 ARG A C 1
ATOM 1506 O O . ARG A 1 183 ? -11.064 3.011 5.634 1.00 97.25 183 ARG A O 1
ATOM 1513 N N . VAL A 1 184 ? -11.145 1.039 6.709 1.00 97.38 184 VAL A N 1
ATOM 1514 C CA . VAL A 1 184 ? -10.854 1.594 8.047 1.00 97.38 184 VAL A CA 1
ATOM 1515 C C . VAL A 1 184 ? -9.494 2.289 8.063 1.00 97.38 184 VAL A C 1
ATOM 1517 O O . VAL A 1 184 ? -9.409 3.446 8.477 1.00 97.38 184 VAL A O 1
ATOM 1520 N N . LEU A 1 185 ? -8.451 1.628 7.549 1.00 97.25 185 LEU A N 1
ATOM 1521 C CA . LEU A 1 185 ? -7.114 2.216 7.462 1.00 97.25 185 LEU A CA 1
ATOM 1522 C C . LEU A 1 185 ? -7.121 3.503 6.633 1.00 97.25 185 LEU A C 1
ATOM 1524 O O . LEU A 1 185 ? -6.548 4.500 7.063 1.00 97.25 185 LEU A O 1
ATOM 1528 N N . ILE A 1 186 ? -7.796 3.522 5.480 1.00 95.81 186 ILE A N 1
ATOM 1529 C CA . ILE A 1 186 ? -7.895 4.717 4.631 1.00 95.81 186 ILE A CA 1
ATOM 1530 C C . ILE A 1 186 ? -8.561 5.872 5.371 1.00 95.81 186 ILE A C 1
ATOM 1532 O O . ILE A 1 186 ? -8.013 6.977 5.347 1.00 95.81 186 ILE A O 1
ATOM 1536 N N . VAL A 1 187 ? -9.705 5.614 6.014 1.00 95.62 187 VAL A N 1
ATOM 1537 C CA . VAL A 1 187 ? -10.492 6.632 6.719 1.00 95.62 187 VAL A CA 1
ATOM 1538 C C . VAL A 1 187 ? -9.707 7.199 7.894 1.00 95.62 187 VAL A C 1
ATOM 1540 O O . VAL A 1 187 ? -9.653 8.408 8.046 1.00 95.62 187 VAL A O 1
ATOM 1543 N N . PHE A 1 188 ? -9.034 6.386 8.707 1.00 95.38 188 PHE A N 1
ATOM 1544 C CA . PHE A 1 188 ? -8.310 6.902 9.878 1.00 95.38 188 PHE A CA 1
ATOM 1545 C C . PHE A 1 188 ? -6.894 7.413 9.590 1.00 95.38 188 PHE A C 1
ATOM 1547 O O . PHE A 1 188 ? -6.209 7.860 10.508 1.00 95.38 188 PHE A O 1
ATOM 1554 N N . THR A 1 189 ? -6.445 7.368 8.334 1.00 94.19 189 THR A N 1
ATOM 1555 C CA . THR A 1 189 ? -5.127 7.882 7.925 1.00 94.19 189 THR A CA 1
ATOM 1556 C C . THR A 1 189 ? -5.202 8.961 6.844 1.00 94.19 189 THR A C 1
ATOM 1558 O O . THR A 1 189 ? -4.178 9.347 6.283 1.00 94.19 189 THR A O 1
ATOM 1561 N N . SER A 1 190 ? -6.398 9.464 6.529 1.00 91.50 190 SER A N 1
ATOM 1562 C CA . SER A 1 190 ? -6.581 10.624 5.657 1.00 91.50 190 SER A CA 1
ATOM 1563 C C . SER A 1 190 ? -7.870 11.357 5.981 1.00 91.50 190 SER A C 1
ATOM 1565 O O . SER A 1 190 ? -8.905 10.753 6.232 1.00 91.50 190 SER A O 1
ATOM 1567 N N . THR A 1 191 ? -7.807 12.677 5.876 1.00 91.31 191 THR A N 1
ATOM 1568 C CA . THR A 1 191 ? -8.944 13.583 6.046 1.00 91.31 191 THR A CA 1
ATOM 1569 C C . THR A 1 191 ? -9.848 13.685 4.816 1.00 91.31 191 THR A C 1
ATOM 1571 O O . THR A 1 191 ? -10.911 14.292 4.896 1.00 91.31 191 THR A O 1
ATOM 1574 N N . SER A 1 192 ? -9.456 13.098 3.679 1.00 86.56 192 SER A N 1
ATOM 1575 C CA . SER A 1 192 ? -10.140 13.252 2.380 1.00 86.56 192 SER A CA 1
ATOM 1576 C C . SER A 1 192 ? -11.626 12.878 2.407 1.00 86.56 192 SER A C 1
ATOM 1578 O O . SER A 1 192 ? -12.448 13.521 1.751 1.00 86.56 192 SER A O 1
ATOM 1580 N N . THR A 1 193 ? -11.989 11.865 3.192 1.00 85.94 193 THR A N 1
ATOM 1581 C CA . THR A 1 193 ? -13.373 11.396 3.324 1.00 85.94 193 THR A CA 1
ATOM 1582 C C . THR A 1 193 ? -14.117 12.037 4.494 1.00 85.94 193 THR A C 1
ATOM 1584 O O . THR A 1 193 ? -15.320 11.834 4.634 1.00 85.94 193 THR A O 1
ATOM 1587 N N . TRP A 1 194 ? -13.443 12.822 5.340 1.00 90.50 194 TRP A N 1
ATOM 1588 C CA . TRP A 1 194 ? -14.036 13.345 6.568 1.00 90.50 194 TRP A CA 1
ATOM 1589 C C . TRP A 1 194 ? -14.942 14.533 6.265 1.00 90.50 194 TRP A C 1
ATOM 1591 O O . TRP A 1 194 ? -14.481 15.622 5.915 1.00 90.50 194 TRP A O 1
ATOM 1601 N N . LYS A 1 195 ? -16.246 14.349 6.475 1.00 87.12 195 LYS A N 1
ATOM 1602 C CA . LYS A 1 195 ? -17.257 15.396 6.272 1.00 87.12 195 LYS A CA 1
ATOM 1603 C C . LYS A 1 195 ? -16.971 16.661 7.090 1.00 87.12 195 LYS A C 1
ATOM 1605 O O . LYS A 1 195 ? -17.124 17.762 6.571 1.00 87.12 195 LYS A O 1
ATOM 1610 N N . ILE A 1 196 ? -16.433 16.511 8.304 1.00 85.44 196 ILE A N 1
ATOM 1611 C CA . ILE A 1 196 ? -16.062 17.645 9.167 1.00 85.44 196 ILE A CA 1
ATOM 1612 C C . ILE A 1 196 ? -14.988 18.560 8.559 1.00 85.44 196 ILE A C 1
ATOM 1614 O O . ILE A 1 196 ? -14.971 19.763 8.805 1.00 85.44 196 ILE A O 1
ATOM 1618 N N . VAL A 1 197 ? -14.086 18.007 7.746 1.00 86.00 197 VAL A N 1
ATOM 1619 C CA . VAL A 1 197 ? -13.027 18.788 7.093 1.00 86.00 197 VAL A CA 1
ATOM 1620 C C . VAL A 1 197 ? -13.600 19.587 5.930 1.00 86.00 197 VAL A C 1
ATOM 1622 O O . VAL A 1 197 ? -13.188 20.722 5.709 1.00 86.00 197 VAL A O 1
ATOM 1625 N N . LYS A 1 198 ? -14.607 19.035 5.242 1.00 83.81 198 LYS A N 1
ATOM 1626 C CA . LYS A 1 198 ? -15.352 19.750 4.199 1.00 83.81 198 LYS A CA 1
ATOM 1627 C C . LYS A 1 198 ? -16.169 20.906 4.781 1.00 83.81 198 LYS A C 1
ATOM 1629 O O . LYS A 1 198 ? -16.190 21.977 4.188 1.00 83.81 198 LYS A O 1
ATOM 1634 N N . SER A 1 199 ? -16.802 20.714 5.941 1.00 83.69 199 SER A N 1
ATOM 1635 C CA . SER A 1 199 ? -17.573 21.773 6.610 1.00 83.69 199 SER A CA 1
ATOM 1636 C C . SER A 1 199 ? -16.695 22.823 7.292 1.00 83.69 199 SER A C 1
ATOM 1638 O O . SER A 1 199 ? -17.110 23.967 7.457 1.00 83.69 199 SER A O 1
ATOM 1640 N N . THR A 1 200 ? -15.496 22.447 7.741 1.00 86.19 200 THR A N 1
ATOM 1641 C CA . THR A 1 200 ? -14.608 23.332 8.502 1.00 86.19 200 THR A CA 1
ATOM 1642 C C . THR A 1 200 ? -13.159 23.169 8.031 1.00 86.19 200 THR A C 1
ATOM 1644 O O . THR A 1 200 ? -12.349 22.520 8.702 1.00 86.19 200 THR A O 1
ATOM 1647 N N . PRO A 1 201 ? -12.792 23.788 6.893 1.00 87.88 201 PRO A N 1
ATOM 1648 C CA . PRO A 1 201 ? -11.475 23.609 6.276 1.00 87.88 201 PRO A CA 1
ATOM 1649 C C . PRO A 1 201 ? -10.319 24.112 7.152 1.00 87.88 201 PRO A C 1
ATOM 1651 O O . PRO A 1 201 ? -9.208 23.599 7.053 1.00 87.88 201 PRO A O 1
ATOM 1654 N N . ALA A 1 202 ? -10.574 25.045 8.076 1.00 89.81 202 ALA A N 1
ATOM 1655 C CA . ALA A 1 202 ? -9.581 25.525 9.040 1.00 89.81 202 ALA A CA 1
ATOM 1656 C C . ALA A 1 202 ? -9.023 24.414 9.956 1.00 89.81 202 ALA A C 1
ATOM 1658 O O . ALA A 1 202 ? -7.906 24.530 10.454 1.00 89.81 202 ALA A O 1
ATOM 1659 N N . LEU A 1 203 ? -9.770 23.321 10.162 1.00 87.38 203 LEU A N 1
ATOM 1660 C CA . LEU A 1 203 ? -9.313 22.172 10.953 1.00 87.38 203 LEU A CA 1
ATOM 1661 C C . LEU A 1 203 ? -8.415 21.214 10.154 1.00 87.38 203 LEU A C 1
ATOM 1663 O O . LEU A 1 203 ? -7.760 20.358 10.752 1.00 87.38 203 LEU A O 1
ATOM 1667 N N . ALA A 1 204 ? -8.362 21.342 8.823 1.00 88.75 204 ALA A N 1
ATOM 1668 C CA . ALA A 1 204 ? -7.658 20.404 7.953 1.00 88.75 204 ALA A CA 1
ATOM 1669 C C . ALA A 1 204 ? -6.174 20.215 8.323 1.00 88.75 204 ALA A C 1
ATOM 1671 O O . ALA A 1 204 ? -5.753 19.061 8.410 1.00 88.75 204 ALA A O 1
ATOM 1672 N N . PRO A 1 205 ? -5.373 21.268 8.608 1.00 90.81 205 PRO A N 1
ATOM 1673 C CA . PRO A 1 205 ? -3.958 21.092 8.938 1.00 90.81 205 PRO A CA 1
ATOM 1674 C C . PRO A 1 205 ? -3.741 20.252 10.204 1.00 90.81 205 PRO A C 1
ATOM 1676 O O . PRO A 1 205 ? -2.961 19.299 10.188 1.00 90.81 205 PRO A O 1
ATOM 1679 N N . GLY A 1 206 ? -4.482 20.544 11.279 1.00 90.62 206 GLY A N 1
ATOM 1680 C CA . GLY A 1 206 ? -4.372 19.808 12.543 1.00 90.62 206 GLY A CA 1
ATOM 1681 C C . GLY A 1 206 ? -4.840 18.355 12.423 1.00 90.62 206 GLY A C 1
ATOM 1682 O O . GLY A 1 206 ? -4.202 17.441 12.945 1.00 90.62 206 GLY A O 1
ATOM 1683 N N . LEU A 1 207 ? -5.920 18.119 11.674 1.00 91.62 207 LEU A N 1
ATOM 1684 C CA . LEU A 1 207 ? -6.448 16.774 11.434 1.00 91.62 207 LEU A CA 1
ATOM 1685 C C . LEU A 1 207 ? -5.552 15.950 10.492 1.00 91.62 207 LEU A C 1
ATOM 1687 O O . LEU A 1 207 ? -5.397 14.744 10.692 1.00 91.62 207 LEU A O 1
ATOM 1691 N N . ASN A 1 208 ? -4.893 16.591 9.524 1.00 92.31 208 ASN A N 1
ATOM 1692 C CA . ASN A 1 208 ? -3.866 15.958 8.694 1.00 92.31 208 ASN A CA 1
ATOM 1693 C C . ASN A 1 208 ? -2.640 15.563 9.519 1.00 92.31 208 ASN A C 1
ATOM 1695 O O . ASN A 1 208 ? -2.148 14.445 9.382 1.00 92.31 208 ASN A O 1
ATOM 1699 N N . GLN A 1 209 ? -2.177 16.428 10.425 1.00 91.81 209 GLN A N 1
ATOM 1700 C CA . GLN A 1 209 ? -1.077 16.089 11.329 1.00 91.81 209 GLN A CA 1
ATOM 1701 C C . GLN A 1 209 ? -1.434 14.900 12.233 1.00 91.81 209 GLN A C 1
ATOM 1703 O O . GLN A 1 209 ? -0.615 14.010 12.457 1.00 91.81 209 GLN A O 1
ATOM 1708 N N . LEU A 1 210 ? -2.679 14.836 12.706 1.00 92.75 210 LEU A N 1
ATOM 1709 C CA . LEU A 1 210 ? -3.191 13.701 13.466 1.00 92.75 210 LEU A CA 1
ATOM 1710 C C . LEU A 1 210 ? -3.177 12.404 12.631 1.00 92.75 210 LEU A C 1
ATOM 1712 O O . LEU A 1 210 ? -2.716 11.373 13.126 1.00 92.75 210 LEU A O 1
ATOM 1716 N N . CYS A 1 211 ? -3.591 12.454 11.360 1.00 94.00 211 CYS A N 1
ATOM 1717 C CA . CYS A 1 211 ? -3.487 11.315 10.439 1.00 94.00 211 CYS A CA 1
ATOM 1718 C C . CYS A 1 211 ? -2.028 10.878 10.233 1.00 94.00 211 CYS A C 1
ATOM 1720 O O . CYS A 1 211 ? -1.737 9.683 10.275 1.00 94.00 211 CYS A O 1
ATOM 1722 N N . ASN A 1 212 ? -1.102 11.831 10.085 1.00 92.50 212 ASN A N 1
ATOM 1723 C CA . ASN A 1 212 ? 0.330 11.549 9.957 1.00 92.50 212 ASN A CA 1
ATOM 1724 C C . ASN A 1 212 ? 0.888 10.863 11.213 1.00 92.50 212 ASN A C 1
ATOM 1726 O O . ASN A 1 212 ? 1.662 9.918 11.095 1.00 92.50 212 ASN A O 1
ATOM 1730 N N . ASN A 1 213 ? 0.451 11.269 12.409 1.00 93.81 213 ASN A N 1
ATOM 1731 C CA . ASN A 1 213 ? 0.858 10.637 13.669 1.00 93.81 213 ASN A CA 1
ATOM 1732 C C . ASN A 1 213 ? 0.359 9.190 13.794 1.00 93.81 213 ASN A C 1
ATOM 1734 O O . ASN A 1 213 ? 1.073 8.328 14.310 1.00 93.81 213 ASN A O 1
ATOM 1738 N N . ILE A 1 214 ? -0.867 8.912 13.340 1.00 95.50 214 ILE A N 1
ATOM 1739 C CA . ILE A 1 214 ? -1.404 7.545 13.277 1.00 95.50 214 ILE A CA 1
ATOM 1740 C C . ILE A 1 214 ? -0.613 6.724 12.254 1.00 95.50 214 ILE A C 1
ATOM 1742 O O . ILE A 1 214 ? -0.212 5.600 12.545 1.00 95.50 214 ILE A O 1
ATOM 1746 N N . MET A 1 215 ? -0.360 7.288 11.073 1.00 94.25 215 MET A N 1
ATOM 1747 C CA . MET A 1 215 ? 0.366 6.606 10.004 1.00 94.25 215 MET A CA 1
ATOM 1748 C C . MET A 1 215 ? 1.819 6.300 10.395 1.00 94.25 215 MET A C 1
ATOM 1750 O O . MET A 1 215 ? 2.315 5.205 10.130 1.00 94.25 215 MET A O 1
ATOM 1754 N N . GLY A 1 216 ? 2.486 7.230 11.083 1.00 94.00 216 GLY A N 1
ATOM 1755 C CA . GLY A 1 216 ? 3.825 7.025 11.631 1.00 94.00 216 GLY A CA 1
ATOM 1756 C C . GLY A 1 216 ? 3.879 5.849 12.609 1.00 94.00 216 GLY A C 1
ATOM 1757 O O . GLY A 1 216 ? 4.792 5.034 12.521 1.00 94.00 216 GLY A O 1
ATOM 1758 N N . ASP A 1 217 ? 2.870 5.708 13.475 1.00 95.69 217 ASP A N 1
ATOM 1759 C CA . ASP A 1 217 ? 2.747 4.584 14.418 1.00 95.69 217 ASP A CA 1
ATOM 1760 C C . ASP A 1 217 ? 2.539 3.235 13.719 1.00 95.69 217 ASP A C 1
ATOM 1762 O O . ASP A 1 217 ? 3.133 2.230 14.096 1.00 95.69 217 ASP A O 1
ATOM 1766 N N . LEU A 1 218 ? 1.725 3.201 12.662 1.00 95.75 218 LEU A N 1
ATOM 1767 C CA . LEU A 1 218 ? 1.553 1.984 11.865 1.00 95.75 218 LEU A CA 1
ATOM 1768 C C . LEU A 1 218 ? 2.861 1.559 11.209 1.00 95.75 218 LEU A C 1
ATOM 1770 O O . LEU A 1 218 ? 3.206 0.375 11.196 1.00 95.75 218 LEU A O 1
ATOM 1774 N N . ASN A 1 219 ? 3.602 2.528 10.680 1.00 93.56 219 ASN A N 1
ATOM 1775 C CA . ASN A 1 219 ? 4.876 2.253 10.052 1.00 93.56 219 ASN A CA 1
ATOM 1776 C C . ASN A 1 219 ? 5.909 1.711 11.054 1.00 93.56 219 ASN A C 1
ATOM 1778 O O . ASN A 1 219 ? 6.547 0.702 10.760 1.00 93.56 219 ASN A O 1
ATOM 1782 N N . THR A 1 220 ? 6.028 2.298 12.252 1.00 94.31 220 THR A N 1
ATOM 1783 C CA . THR A 1 220 ? 6.960 1.798 13.282 1.00 94.31 220 THR A CA 1
ATOM 1784 C C . THR A 1 220 ? 6.609 0.395 13.774 1.00 94.31 220 THR A C 1
ATOM 1786 O O . THR A 1 220 ? 7.505 -0.354 14.156 1.00 94.31 220 THR A O 1
ATOM 1789 N N . ARG A 1 221 ? 5.331 0.002 13.725 1.00 95.50 221 ARG A N 1
ATOM 1790 C CA . ARG A 1 221 ? 4.883 -1.354 14.079 1.00 95.50 221 ARG A CA 1
ATOM 1791 C C . ARG A 1 221 ? 5.044 -2.385 12.954 1.00 95.50 221 ARG A C 1
ATOM 1793 O O . ARG A 1 221 ? 4.876 -3.574 13.208 1.00 95.50 221 ARG A O 1
ATOM 1800 N N . GLY A 1 222 ? 5.392 -1.974 11.732 1.00 94.56 222 GLY A N 1
ATOM 1801 C CA . GLY A 1 222 ? 5.635 -2.889 10.610 1.00 94.56 222 GLY A CA 1
ATOM 1802 C C . GLY A 1 222 ? 4.486 -2.990 9.604 1.00 94.56 222 GLY A C 1
ATOM 1803 O O . GLY A 1 222 ? 4.148 -4.087 9.158 1.00 94.56 222 GLY A O 1
ATOM 1804 N N . LEU A 1 223 ? 3.899 -1.855 9.213 1.00 96.69 223 LEU A N 1
ATOM 1805 C CA . LEU A 1 223 ? 2.909 -1.771 8.128 1.00 96.69 223 LEU A CA 1
ATOM 1806 C C . LEU A 1 223 ? 3.406 -2.392 6.809 1.00 96.69 223 LEU A C 1
ATOM 1808 O O . LEU A 1 223 ? 2.688 -3.174 6.188 1.00 96.69 223 LEU A O 1
ATOM 1812 N N . TYR A 1 224 ? 4.625 -2.059 6.376 1.00 97.00 224 TYR A N 1
ATOM 1813 C CA . TYR A 1 224 ? 5.134 -2.474 5.065 1.00 97.00 224 TYR A CA 1
ATOM 1814 C C . TYR A 1 224 ? 5.263 -3.997 4.891 1.00 97.00 224 TYR A C 1
ATOM 1816 O O . TYR A 1 224 ? 4.748 -4.486 3.888 1.00 97.00 224 TYR A O 1
ATOM 1824 N N . PRO A 1 225 ? 5.831 -4.769 5.840 1.00 96.19 225 PRO A N 1
ATOM 1825 C CA . PRO A 1 225 ? 5.826 -6.232 5.755 1.00 96.19 225 PRO A CA 1
ATOM 1826 C C . PRO A 1 225 ? 4.425 -6.854 5.651 1.00 96.19 225 PRO A C 1
ATOM 1828 O O . PRO A 1 225 ? 4.232 -7.868 4.983 1.00 96.19 225 PRO A O 1
ATOM 1831 N N . ILE A 1 226 ? 3.418 -6.249 6.292 1.00 96.75 226 ILE A N 1
ATOM 1832 C CA . ILE A 1 226 ? 2.029 -6.731 6.223 1.00 96.75 226 ILE A CA 1
ATOM 1833 C C . ILE A 1 226 ? 1.465 -6.512 4.818 1.00 96.75 226 ILE A C 1
ATOM 1835 O O . ILE A 1 226 ? 0.885 -7.431 4.237 1.00 96.75 226 ILE A O 1
ATOM 1839 N N . LEU A 1 227 ? 1.670 -5.317 4.256 1.00 97.38 227 LEU A N 1
ATOM 1840 C CA . LEU A 1 227 ? 1.258 -5.011 2.886 1.00 97.38 227 LEU A CA 1
ATOM 1841 C C . LEU A 1 227 ? 2.023 -5.853 1.863 1.00 97.38 227 LEU A C 1
ATOM 1843 O O . LEU A 1 227 ? 1.400 -6.343 0.928 1.00 97.38 227 LEU A O 1
ATOM 1847 N N . GLN A 1 228 ? 3.323 -6.085 2.063 1.00 95.75 228 GLN A N 1
ATOM 1848 C CA . GLN A 1 228 ? 4.123 -6.989 1.235 1.00 95.75 228 GLN A CA 1
ATOM 1849 C C . GLN A 1 228 ? 3.496 -8.381 1.200 1.00 95.75 228 GLN A C 1
ATOM 1851 O O . GLN A 1 228 ? 3.212 -8.895 0.124 1.00 95.75 228 GLN A O 1
ATOM 1856 N N . GLY A 1 229 ? 3.231 -8.979 2.367 1.00 94.06 229 GLY A N 1
ATOM 1857 C CA . GLY A 1 229 ? 2.651 -10.319 2.447 1.00 94.06 229 GLY A CA 1
ATOM 1858 C C . GLY A 1 229 ? 1.301 -10.420 1.735 1.00 94.06 229 GLY A C 1
ATOM 1859 O O . GLY A 1 229 ? 1.046 -11.394 1.028 1.00 94.06 229 GLY A O 1
ATOM 1860 N N . LEU A 1 230 ? 0.451 -9.400 1.876 1.00 95.38 230 LEU A N 1
ATOM 1861 C CA . LEU A 1 230 ? -0.845 -9.350 1.205 1.00 95.38 230 LEU A CA 1
ATOM 1862 C C . LEU A 1 230 ? -0.694 -9.188 -0.316 1.00 95.38 230 LEU A C 1
ATOM 1864 O O . LEU A 1 230 ? -1.287 -9.958 -1.074 1.00 95.38 230 LEU A O 1
ATOM 1868 N N . LEU A 1 231 ? 0.131 -8.233 -0.760 1.00 95.94 231 LEU A N 1
ATOM 1869 C CA . LEU A 1 231 ? 0.391 -7.965 -2.174 1.00 95.94 231 LEU A CA 1
ATOM 1870 C C . LEU A 1 231 ? 1.005 -9.183 -2.869 1.00 95.94 231 LEU A C 1
ATOM 1872 O O . LEU A 1 231 ? 0.511 -9.579 -3.920 1.00 95.94 231 LEU A O 1
ATOM 1876 N N . THR A 1 232 ? 2.005 -9.831 -2.268 1.00 93.25 232 THR A N 1
ATOM 1877 C CA . THR A 1 232 ? 2.596 -11.066 -2.799 1.00 93.25 232 THR A CA 1
ATOM 1878 C C . THR A 1 232 ? 1.533 -12.155 -2.951 1.00 93.25 232 THR A C 1
ATOM 1880 O O . THR A 1 232 ? 1.394 -12.714 -4.033 1.00 93.25 232 THR A O 1
ATOM 1883 N N . ARG A 1 233 ? 0.686 -12.405 -1.938 1.00 91.50 233 ARG A N 1
ATOM 1884 C CA . ARG A 1 233 ? -0.379 -13.424 -2.048 1.00 91.50 233 ARG A CA 1
ATOM 1885 C C . ARG A 1 233 ? -1.364 -13.159 -3.189 1.00 91.50 233 ARG A C 1
ATOM 1887 O O . ARG A 1 233 ? -1.808 -14.104 -3.836 1.00 91.50 233 ARG A O 1
ATOM 1894 N N . GLY A 1 234 ? -1.714 -11.899 -3.451 1.00 92.19 234 GLY A N 1
ATOM 1895 C CA . GLY A 1 234 ? -2.678 -11.581 -4.505 1.00 92.19 234 GLY A CA 1
ATOM 1896 C C . GLY A 1 234 ? -2.085 -11.363 -5.903 1.00 92.19 234 GLY A C 1
ATOM 1897 O O . GLY A 1 234 ? -2.802 -11.585 -6.882 1.00 92.19 234 GLY A O 1
ATOM 1898 N N . LEU A 1 235 ? -0.812 -10.961 -6.011 1.00 93.00 235 LEU A N 1
ATOM 1899 C CA . LEU A 1 235 ? -0.132 -10.657 -7.281 1.00 93.00 235 LEU A CA 1
ATOM 1900 C C . LEU A 1 235 ? 0.770 -11.791 -7.786 1.00 93.00 235 LEU A C 1
ATOM 1902 O O . LEU A 1 235 ? 0.919 -11.947 -8.995 1.00 93.00 235 LEU A O 1
ATOM 1906 N N . SER A 1 236 ? 1.341 -12.614 -6.899 1.00 89.06 236 SER A N 1
ATOM 1907 C CA . SER A 1 236 ? 2.217 -13.744 -7.253 1.00 89.06 236 SER A CA 1
ATOM 1908 C C . SER A 1 236 ? 1.423 -14.952 -7.757 1.00 89.06 236 SER A C 1
ATOM 1910 O O . SER A 1 236 ? 1.424 -16.034 -7.172 1.00 89.06 236 SER A O 1
ATOM 1912 N N . ARG A 1 237 ? 0.639 -14.733 -8.816 1.00 86.88 237 ARG A N 1
ATOM 1913 C CA . ARG A 1 237 ? -0.326 -15.676 -9.390 1.00 86.88 237 ARG A CA 1
ATOM 1914 C C . ARG A 1 237 ? -0.461 -15.425 -10.888 1.00 86.88 237 ARG A C 1
ATOM 1916 O O . ARG A 1 237 ? -0.206 -14.325 -11.361 1.00 86.88 237 ARG A O 1
ATOM 1923 N N . THR A 1 238 ? -0.955 -16.415 -11.628 1.00 84.50 238 THR A N 1
ATOM 1924 C CA . THR A 1 238 ? -1.280 -16.255 -13.058 1.00 84.50 238 THR A CA 1
ATOM 1925 C C . THR A 1 238 ? -2.452 -15.300 -13.291 1.00 84.50 238 THR A C 1
ATOM 1927 O O . THR A 1 238 ? -2.498 -14.612 -14.307 1.00 84.50 238 THR A O 1
ATOM 1930 N N . LYS A 1 239 ? -3.395 -15.238 -12.344 1.00 87.00 239 LYS A N 1
ATOM 1931 C CA . LYS A 1 239 ? -4.511 -14.289 -12.325 1.00 87.00 239 LYS A CA 1
ATOM 1932 C C . LYS A 1 239 ? -4.467 -13.480 -11.033 1.00 87.00 239 LYS A C 1
ATOM 1934 O O . LYS A 1 239 ? -4.480 -14.059 -9.946 1.00 87.00 239 LYS A O 1
ATOM 1939 N N . CYS A 1 240 ? -4.457 -12.155 -11.172 1.00 90.94 240 CYS A N 1
ATOM 1940 C CA . CYS A 1 240 ? -4.505 -11.225 -10.046 1.00 90.94 240 CYS A CA 1
ATOM 1941 C C . CYS A 1 240 ? -5.759 -11.480 -9.193 1.00 90.94 240 CYS A C 1
ATOM 1943 O O . CYS A 1 240 ? -6.864 -11.585 -9.730 1.00 90.94 240 CYS A O 1
ATOM 1945 N N . ALA A 1 241 ? -5.584 -11.581 -7.873 1.00 93.00 241 ALA A N 1
ATOM 1946 C CA . ALA A 1 241 ? -6.693 -11.717 -6.925 1.00 93.00 241 ALA A CA 1
ATOM 1947 C C . ALA A 1 241 ? -7.355 -10.371 -6.582 1.00 93.00 241 ALA A C 1
ATOM 1949 O O . ALA A 1 241 ? -8.463 -10.340 -6.054 1.00 93.00 241 ALA A O 1
ATOM 1950 N N . PHE A 1 242 ? -6.677 -9.259 -6.864 1.00 94.94 242 PHE A N 1
ATOM 1951 C CA . PHE A 1 242 ? -7.155 -7.918 -6.554 1.00 94.94 242 PHE A CA 1
ATOM 1952 C C . PHE A 1 242 ? -7.964 -7.318 -7.700 1.00 94.94 242 PHE A C 1
ATOM 1954 O O . PHE A 1 242 ? -7.638 -7.476 -8.876 1.00 94.94 242 PHE A O 1
ATOM 1961 N N . ASN A 1 243 ? -8.993 -6.562 -7.328 1.00 94.06 243 ASN A N 1
ATOM 1962 C CA . ASN A 1 243 ? -9.654 -5.608 -8.214 1.00 94.06 243 ASN A CA 1
ATOM 1963 C C . ASN A 1 243 ? -8.987 -4.221 -8.113 1.00 94.06 243 ASN A C 1
ATOM 1965 O O . ASN A 1 243 ? -8.132 -3.991 -7.254 1.00 94.06 243 ASN A O 1
ATOM 1969 N N . GLN A 1 244 ? -9.419 -3.279 -8.955 1.00 95.25 244 GLN A N 1
ATOM 1970 C CA . GLN A 1 244 ? -8.938 -1.892 -8.941 1.00 95.25 244 GLN A CA 1
ATOM 1971 C C . GLN A 1 244 ? -8.989 -1.272 -7.538 1.00 95.25 244 GLN A C 1
ATOM 1973 O O . GLN A 1 244 ? -7.985 -0.756 -7.059 1.00 95.25 244 GLN A O 1
ATOM 1978 N N . THR A 1 245 ? -10.128 -1.360 -6.846 1.00 94.56 245 THR A N 1
ATOM 1979 C CA . THR A 1 245 ? -10.331 -0.705 -5.544 1.00 94.56 245 THR A CA 1
ATOM 1980 C C . THR A 1 245 ? -9.386 -1.233 -4.464 1.00 94.56 245 THR A C 1
ATOM 1982 O O . THR A 1 245 ? -8.785 -0.447 -3.735 1.00 94.56 245 THR A O 1
ATOM 1985 N N . SER A 1 246 ? -9.233 -2.556 -4.364 1.00 95.31 246 SER A N 1
ATOM 1986 C CA . SER A 1 246 ? -8.351 -3.199 -3.380 1.00 95.31 246 SER A CA 1
ATOM 1987 C C . SER A 1 246 ? -6.880 -2.869 -3.629 1.00 95.31 246 SER A C 1
ATOM 1989 O O . SER A 1 246 ? -6.174 -2.496 -2.690 1.00 95.31 246 SER A O 1
ATOM 1991 N N . LEU A 1 247 ? -6.423 -2.940 -4.886 1.00 96.00 247 LEU A N 1
ATOM 1992 C CA . LEU A 1 247 ? -5.043 -2.607 -5.229 1.00 96.00 247 LEU A CA 1
ATOM 1993 C C . LEU A 1 247 ? -4.752 -1.125 -4.990 1.00 96.00 247 LEU A C 1
ATOM 1995 O O . LEU 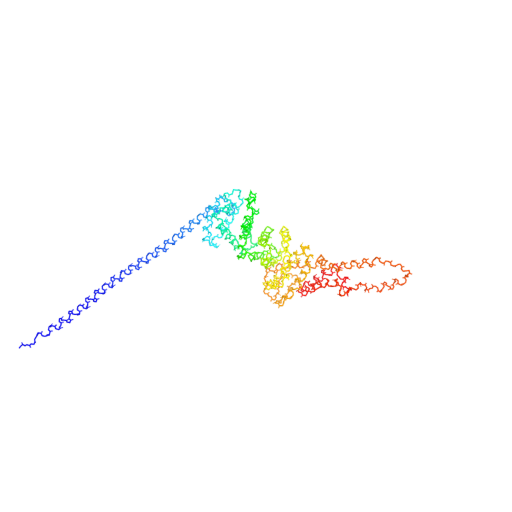A 1 247 ? -3.746 -0.803 -4.356 1.00 96.00 247 LEU A O 1
ATOM 1999 N N . SER A 1 248 ? -5.659 -0.237 -5.410 1.00 95.44 248 SER A N 1
ATOM 2000 C CA . SER A 1 248 ? -5.534 1.196 -5.145 1.00 95.44 248 SER A CA 1
ATOM 2001 C C . SER A 1 248 ? -5.431 1.482 -3.655 1.00 95.44 248 SER A C 1
ATOM 2003 O O . SER A 1 248 ? -4.529 2.194 -3.226 1.00 95.44 248 SER A O 1
ATOM 2005 N N . ALA A 1 249 ? -6.298 0.870 -2.845 1.00 95.94 249 ALA A N 1
ATOM 2006 C CA . ALA A 1 249 ? -6.288 1.051 -1.402 1.00 95.94 249 ALA A CA 1
ATOM 2007 C C . ALA A 1 249 ? -4.933 0.685 -0.776 1.00 95.94 249 ALA A C 1
ATOM 2009 O O . ALA A 1 249 ? -4.383 1.467 0.000 1.00 95.94 249 ALA A O 1
ATOM 2010 N N . MET A 1 250 ? -4.365 -0.469 -1.140 1.00 96.44 250 MET A N 1
ATOM 2011 C CA . MET A 1 250 ? -3.066 -0.907 -0.620 1.00 96.44 250 MET A CA 1
ATOM 2012 C C . MET A 1 250 ? -1.924 0.019 -1.050 1.00 96.44 250 MET A C 1
ATOM 2014 O O . MET A 1 250 ? -1.111 0.405 -0.212 1.00 96.44 250 MET A O 1
ATOM 2018 N N . VAL A 1 251 ? -1.878 0.414 -2.327 1.00 95.69 251 VAL A N 1
ATOM 2019 C CA . VAL A 1 251 ? -0.841 1.324 -2.845 1.00 95.69 251 VAL A CA 1
ATOM 2020 C C . VAL A 1 251 ? -0.955 2.702 -2.196 1.00 95.69 251 VAL A C 1
ATOM 2022 O O . VAL A 1 251 ? 0.050 3.267 -1.770 1.00 95.69 251 VAL A O 1
ATOM 2025 N N . THR A 1 252 ? -2.170 3.229 -2.034 1.00 94.62 252 THR A N 1
ATOM 2026 C CA . THR A 1 252 ? -2.410 4.501 -1.344 1.00 94.62 252 THR A CA 1
ATOM 2027 C C . THR A 1 252 ? -1.966 4.448 0.118 1.00 94.62 252 THR A C 1
ATOM 2029 O O . THR A 1 252 ? -1.298 5.373 0.580 1.00 94.62 252 THR A O 1
ATOM 2032 N N . ILE A 1 253 ? -2.297 3.380 0.854 1.00 95.94 253 ILE A N 1
ATOM 2033 C CA . ILE A 1 253 ? -1.846 3.208 2.245 1.00 95.94 253 ILE A CA 1
ATOM 2034 C C . ILE A 1 253 ? -0.315 3.121 2.305 1.00 95.94 253 ILE A C 1
ATOM 2036 O O . ILE A 1 253 ? 0.283 3.743 3.179 1.00 95.94 253 ILE A O 1
ATOM 2040 N N . ALA A 1 254 ? 0.321 2.414 1.366 1.00 96.25 254 ALA A N 1
ATOM 2041 C CA . ALA A 1 254 ? 1.776 2.293 1.299 1.00 96.25 254 ALA A CA 1
ATOM 2042 C C . ALA A 1 254 ? 2.481 3.618 0.955 1.00 96.25 254 ALA A C 1
ATOM 2044 O O . ALA A 1 254 ? 3.570 3.877 1.457 1.00 96.25 254 ALA A O 1
ATOM 2045 N N . LEU A 1 255 ? 1.885 4.468 0.114 1.00 95.00 255 LEU A N 1
ATOM 2046 C CA . LEU A 1 255 ? 2.530 5.698 -0.358 1.00 95.00 255 LEU A CA 1
ATOM 2047 C C . LEU A 1 255 ? 2.384 6.875 0.621 1.00 95.00 255 LEU A C 1
ATOM 2049 O O . LEU A 1 255 ? 3.263 7.730 0.704 1.00 95.00 255 LEU A O 1
ATOM 2053 N N . ARG A 1 256 ? 1.298 6.926 1.398 1.00 93.00 256 ARG A N 1
ATOM 2054 C CA . ARG A 1 256 ? 1.031 8.008 2.366 1.00 93.00 256 ARG A CA 1
ATOM 2055 C C . ARG A 1 256 ? 2.178 8.267 3.361 1.00 93.00 256 ARG A C 1
ATOM 2057 O O . ARG A 1 256 ? 2.542 9.435 3.498 1.00 93.00 256 ARG A O 1
ATOM 2064 N N . PRO A 1 257 ? 2.776 7.255 4.030 1.00 93.69 257 PRO A N 1
ATOM 2065 C CA . PRO A 1 257 ? 3.924 7.481 4.906 1.00 93.69 257 PRO A CA 1
ATOM 2066 C C . PRO A 1 257 ? 5.113 8.117 4.179 1.00 93.69 257 PRO A C 1
ATOM 2068 O O . PRO A 1 257 ? 5.772 8.985 4.746 1.00 93.69 257 PRO A O 1
ATOM 2071 N N . LEU A 1 258 ? 5.375 7.719 2.926 1.00 94.38 258 LEU A N 1
ATOM 2072 C CA . LEU A 1 258 ? 6.447 8.313 2.123 1.00 94.38 258 LEU A CA 1
ATOM 2073 C C . LEU A 1 258 ? 6.179 9.786 1.843 1.00 94.38 258 LEU A C 1
ATOM 2075 O O . LEU A 1 258 ? 7.057 10.611 2.071 1.00 94.38 258 LEU A O 1
ATOM 2079 N N . ILE A 1 259 ? 4.967 10.123 1.399 1.00 93.25 259 ILE A N 1
ATOM 2080 C CA . ILE A 1 259 ? 4.590 11.509 1.100 1.00 93.25 259 ILE A CA 1
ATOM 2081 C C . ILE A 1 259 ? 4.688 12.368 2.366 1.00 93.25 259 ILE A C 1
ATOM 2083 O O . ILE A 1 259 ? 5.306 13.427 2.339 1.00 93.25 259 ILE A O 1
ATOM 2087 N N . ALA A 1 260 ? 4.143 11.893 3.490 1.00 91.38 260 ALA A N 1
ATOM 2088 C CA . ALA A 1 260 ? 4.151 12.628 4.756 1.00 91.38 260 ALA A CA 1
ATOM 2089 C C . ALA A 1 260 ? 5.569 12.892 5.294 1.00 91.38 260 ALA A C 1
ATOM 2091 O O . ALA A 1 260 ? 5.803 13.904 5.949 1.00 91.38 260 ALA A O 1
ATOM 2092 N N . ALA A 1 261 ? 6.513 11.995 5.009 1.00 91.88 261 ALA A N 1
ATOM 2093 C CA . ALA A 1 261 ? 7.912 12.119 5.400 1.00 91.88 261 ALA A CA 1
ATOM 2094 C C . ALA A 1 261 ? 8.816 12.671 4.283 1.00 91.88 261 ALA A C 1
ATOM 2096 O O . ALA A 1 261 ? 10.037 12.536 4.371 1.00 91.88 261 ALA A O 1
ATOM 2097 N N . ASN A 1 262 ? 8.234 13.251 3.225 1.00 92.69 262 ASN A N 1
ATOM 2098 C CA . ASN A 1 262 ? 8.949 13.791 2.066 1.00 92.69 262 ASN A CA 1
ATOM 2099 C C . ASN A 1 262 ? 9.956 12.810 1.438 1.00 92.69 262 ASN A C 1
ATOM 2101 O O . ASN A 1 262 ? 11.009 13.219 0.954 1.00 92.69 262 ASN A O 1
ATOM 2105 N N . PHE A 1 263 ? 9.611 11.520 1.411 1.00 93.50 263 PHE A N 1
ATOM 2106 C CA . PHE A 1 263 ? 10.423 10.437 0.855 1.00 93.50 263 PHE A CA 1
ATOM 2107 C C . PHE A 1 263 ? 11.813 10.327 1.496 1.00 93.50 263 PHE A C 1
ATOM 2109 O O . PHE A 1 263 ? 12.804 10.182 0.787 1.00 93.50 263 PHE A O 1
ATOM 2116 N N . SER A 1 264 ? 11.894 10.385 2.829 1.00 94.38 264 SER A N 1
ATOM 2117 C CA . SER A 1 264 ? 13.152 10.132 3.540 1.00 94.38 264 SER A CA 1
ATOM 2118 C C . SER A 1 264 ? 13.776 8.786 3.148 1.00 94.38 264 SER A C 1
ATOM 2120 O O . SER A 1 264 ? 13.068 7.785 3.006 1.00 94.38 264 SER A O 1
ATOM 2122 N N . ASP A 1 265 ? 15.106 8.746 3.028 1.00 92.44 265 ASP A N 1
ATOM 2123 C CA . ASP A 1 265 ? 15.848 7.564 2.563 1.00 92.44 265 ASP A CA 1
ATOM 2124 C C . ASP A 1 265 ? 15.523 6.303 3.368 1.00 92.44 265 ASP A C 1
ATOM 2126 O O . ASP A 1 265 ? 15.374 5.222 2.801 1.00 92.44 265 ASP A O 1
ATOM 2130 N N . ASN A 1 266 ? 15.329 6.439 4.684 1.00 92.44 266 ASN A N 1
ATOM 2131 C CA . ASN A 1 266 ? 14.954 5.327 5.557 1.00 92.44 266 ASN A CA 1
ATOM 2132 C C . ASN A 1 266 ? 13.611 4.708 5.148 1.00 92.44 266 ASN A C 1
ATOM 2134 O O . ASN A 1 266 ? 13.505 3.493 4.992 1.00 92.44 266 ASN A O 1
ATOM 2138 N N . LEU A 1 267 ? 12.575 5.531 4.954 1.00 93.94 267 LEU A N 1
ATOM 2139 C CA . LEU A 1 267 ? 11.255 5.027 4.575 1.00 93.94 267 LEU A CA 1
ATOM 2140 C C . LEU A 1 267 ? 11.223 4.561 3.128 1.00 93.94 267 LEU A C 1
ATOM 2142 O O . LEU A 1 267 ? 10.583 3.551 2.842 1.00 93.94 267 LEU A O 1
ATOM 2146 N N . LEU A 1 268 ? 11.927 5.257 2.236 1.00 96.19 268 LEU A N 1
ATOM 2147 C CA . LEU A 1 268 ? 12.043 4.855 0.843 1.00 96.19 268 LEU A CA 1
ATOM 2148 C C . LEU A 1 268 ? 12.753 3.503 0.719 1.00 96.19 268 LEU A C 1
ATOM 2150 O O . LEU A 1 268 ? 12.293 2.656 -0.036 1.00 96.19 268 LEU A O 1
ATOM 2154 N N . THR A 1 269 ? 13.789 3.248 1.521 1.00 95.12 269 THR A N 1
ATOM 2155 C CA . THR A 1 269 ? 14.468 1.943 1.587 1.00 95.12 269 THR A CA 1
ATOM 2156 C C . THR A 1 269 ? 13.501 0.836 1.993 1.00 95.12 269 THR A C 1
ATOM 2158 O O . THR A 1 269 ? 13.413 -0.187 1.313 1.00 95.12 269 THR A O 1
ATOM 2161 N N . VAL A 1 270 ? 12.721 1.042 3.060 1.00 94.75 270 VAL A N 1
ATOM 2162 C CA . VAL A 1 270 ? 11.734 0.047 3.514 1.00 94.75 270 VAL A CA 1
ATOM 2163 C C . VAL A 1 270 ? 10.631 -0.152 2.468 1.00 94.75 270 VAL A C 1
ATOM 2165 O O . VAL A 1 270 ? 10.242 -1.290 2.206 1.00 94.75 270 VAL A O 1
ATOM 2168 N N . PHE A 1 271 ? 10.163 0.915 1.819 1.00 96.75 271 PHE A N 1
ATOM 2169 C CA . PHE A 1 271 ? 9.183 0.832 0.737 1.00 96.75 271 PHE A CA 1
ATOM 2170 C C . PHE A 1 271 ? 9.728 0.075 -0.480 1.00 96.75 271 PHE A C 1
ATOM 2172 O O . PHE A 1 271 ? 9.040 -0.783 -1.029 1.00 96.75 271 PHE A O 1
ATOM 2179 N N . VAL A 1 272 ? 10.971 0.337 -0.889 1.00 96.25 272 VAL A N 1
ATOM 2180 C CA . VAL A 1 272 ? 11.606 -0.366 -2.009 1.00 96.25 272 VAL A CA 1
ATOM 2181 C C . VAL A 1 272 ? 11.736 -1.860 -1.703 1.00 96.25 272 VAL A C 1
ATOM 2183 O O . VAL A 1 272 ? 11.393 -2.695 -2.539 1.00 96.25 272 VAL A O 1
ATOM 2186 N N . LEU A 1 273 ? 12.147 -2.195 -0.477 1.00 94.19 273 LEU A N 1
ATOM 2187 C CA . LEU A 1 273 ? 12.303 -3.571 -0.011 1.00 94.19 273 LEU A CA 1
ATOM 2188 C C . LEU A 1 273 ? 10.994 -4.353 0.090 1.00 94.19 273 LEU A C 1
ATOM 2190 O O . LEU A 1 273 ? 11.003 -5.551 -0.178 1.00 94.19 273 LEU A O 1
ATOM 2194 N N . ASN A 1 274 ? 9.896 -3.714 0.495 1.00 95.44 274 ASN A N 1
ATOM 2195 C CA . ASN A 1 274 ? 8.644 -4.408 0.817 1.00 95.44 274 ASN A CA 1
ATOM 2196 C C . ASN A 1 274 ? 7.555 -4.238 -0.251 1.00 95.44 274 ASN A C 1
ATOM 2198 O O . ASN A 1 274 ? 6.677 -5.083 -0.353 1.00 95.44 274 ASN A O 1
ATOM 2202 N N . ILE A 1 275 ? 7.575 -3.153 -1.027 1.00 97.06 275 ILE A N 1
ATOM 2203 C CA . ILE A 1 275 ? 6.527 -2.826 -2.005 1.00 97.06 275 ILE A CA 1
ATOM 2204 C C . ILE A 1 275 ? 7.078 -2.908 -3.427 1.00 97.06 275 ILE A C 1
ATOM 2206 O O . ILE A 1 275 ? 6.555 -3.678 -4.226 1.00 97.06 275 ILE A O 1
ATOM 2210 N N . MET A 1 276 ? 8.160 -2.190 -3.755 1.00 96.19 276 MET A N 1
ATOM 2211 C CA . MET A 1 276 ? 8.714 -2.200 -5.126 1.00 96.19 276 MET A CA 1
ATOM 2212 C C . MET A 1 276 ? 9.370 -3.526 -5.517 1.00 96.19 276 MET A C 1
ATOM 2214 O O . MET A 1 276 ? 9.560 -3.784 -6.703 1.00 96.19 276 MET A O 1
ATOM 2218 N N . SER A 1 277 ? 9.714 -4.374 -4.550 1.00 93.94 277 SER A N 1
ATOM 2219 C CA . SER A 1 277 ? 10.228 -5.726 -4.785 1.00 93.94 277 SER A CA 1
ATOM 2220 C C . SER A 1 277 ? 9.125 -6.765 -5.024 1.00 93.94 277 SER A C 1
ATOM 2222 O O . SER A 1 277 ? 9.432 -7.885 -5.437 1.00 93.94 277 SER A O 1
ATOM 2224 N N . VAL A 1 278 ? 7.849 -6.423 -4.786 1.00 95.00 278 VAL A N 1
ATOM 2225 C CA . VAL A 1 278 ? 6.729 -7.351 -4.985 1.00 95.00 278 VAL A CA 1
ATOM 2226 C C . VAL A 1 278 ? 6.612 -7.705 -6.471 1.00 95.00 278 VAL A C 1
ATOM 2228 O O . VAL A 1 278 ? 6.635 -6.799 -7.317 1.00 95.00 278 VAL A O 1
ATOM 2231 N N . PRO A 1 279 ? 6.452 -8.995 -6.823 1.00 92.88 279 PRO A N 1
ATOM 2232 C CA . PRO A 1 279 ? 6.384 -9.421 -8.214 1.00 92.88 279 PRO A CA 1
ATOM 2233 C C . PRO A 1 279 ? 5.314 -8.668 -9.006 1.00 92.88 279 PRO A C 1
ATOM 2235 O O . PRO A 1 279 ? 4.143 -8.636 -8.633 1.00 92.88 279 PRO A O 1
ATOM 2238 N N . ALA A 1 280 ? 5.745 -8.050 -10.106 1.00 94.38 280 ALA A N 1
ATOM 2239 C CA . ALA A 1 280 ? 4.892 -7.380 -11.080 1.00 94.38 280 ALA A CA 1
ATOM 2240 C C . ALA A 1 280 ? 3.932 -6.303 -10.538 1.00 94.38 280 ALA A C 1
ATOM 2242 O O . ALA A 1 280 ? 2.948 -5.968 -11.203 1.00 94.38 280 ALA A O 1
ATOM 2243 N N . VAL A 1 281 ? 4.213 -5.701 -9.374 1.00 96.62 281 VAL A N 1
ATOM 2244 C CA . VAL A 1 281 ? 3.323 -4.693 -8.771 1.00 96.62 281 VAL A CA 1
ATOM 2245 C C . VAL A 1 281 ? 3.058 -3.513 -9.705 1.00 96.62 281 VAL A C 1
ATOM 2247 O O . VAL A 1 281 ? 1.905 -3.130 -9.879 1.00 96.62 281 VAL A O 1
ATOM 2250 N N . ILE A 1 282 ? 4.080 -2.993 -10.392 1.00 97.06 282 ILE A N 1
ATOM 2251 C CA . ILE A 1 282 ? 3.910 -1.857 -11.313 1.00 97.06 282 ILE A CA 1
ATOM 2252 C C . ILE A 1 282 ? 3.110 -2.267 -12.551 1.00 97.06 282 ILE A C 1
ATOM 2254 O O . ILE A 1 282 ? 2.294 -1.492 -13.045 1.00 97.06 282 ILE A O 1
ATOM 2258 N N . HIS A 1 283 ? 3.272 -3.509 -13.017 1.00 95.81 283 HIS A N 1
ATOM 2259 C CA . HIS A 1 283 ? 2.459 -4.043 -14.107 1.00 95.81 283 HIS A CA 1
ATOM 2260 C C . HIS A 1 283 ? 0.978 -4.123 -13.744 1.00 95.81 283 HIS A C 1
ATOM 2262 O O . HIS A 1 283 ? 0.130 -3.660 -14.504 1.00 95.81 283 HIS A O 1
ATOM 2268 N N . HIS A 1 284 ? 0.663 -4.657 -12.566 1.00 95.56 284 HIS A N 1
ATOM 2269 C CA . HIS A 1 284 ? -0.718 -4.749 -12.112 1.00 95.56 284 HIS A CA 1
ATOM 2270 C C . HIS A 1 284 ? -1.322 -3.382 -11.791 1.00 95.56 284 HIS A C 1
ATOM 2272 O O . HIS A 1 284 ? -2.477 -3.154 -12.136 1.00 95.56 284 HIS A O 1
ATOM 2278 N N . VAL A 1 285 ? -0.554 -2.457 -11.207 1.00 96.19 285 VAL A N 1
ATOM 2279 C CA . VAL A 1 285 ? -1.005 -1.074 -10.985 1.00 96.19 285 VAL A CA 1
ATOM 2280 C C . VAL A 1 285 ? -1.327 -0.396 -12.312 1.00 96.19 285 VAL A C 1
ATOM 2282 O O . VAL A 1 285 ? -2.417 0.145 -12.447 1.00 96.19 285 VAL A O 1
ATOM 2285 N N . SER A 1 286 ? -0.448 -0.499 -13.311 1.00 94.50 286 SER A N 1
ATOM 2286 C CA . SER A 1 286 ? -0.690 0.076 -14.639 1.00 94.50 286 SER A CA 1
ATOM 2287 C C . SER A 1 286 ? -1.962 -0.481 -15.293 1.00 94.50 286 SER A C 1
ATOM 2289 O O . SER A 1 286 ? -2.780 0.268 -15.821 1.00 94.50 286 SER A O 1
ATOM 2291 N N . ASN A 1 287 ? -2.211 -1.787 -15.181 1.00 93.44 287 ASN A N 1
ATOM 2292 C CA . ASN A 1 287 ? -3.373 -2.400 -15.830 1.00 93.44 287 ASN A CA 1
ATOM 2293 C C . ASN A 1 287 ? -4.694 -2.222 -15.064 1.00 93.44 287 ASN A C 1
ATOM 2295 O O . ASN A 1 287 ? -5.752 -2.222 -15.685 1.00 93.44 287 ASN A O 1
ATOM 2299 N N . LEU A 1 288 ? -4.657 -2.134 -13.731 1.00 93.81 288 LEU A N 1
ATOM 2300 C CA . LEU A 1 288 ? -5.865 -2.115 -12.894 1.00 93.81 288 LEU A CA 1
ATOM 2301 C C . LEU A 1 288 ? -6.213 -0.724 -12.360 1.00 93.81 288 LEU A C 1
ATOM 2303 O O . LEU A 1 288 ? -7.379 -0.480 -12.075 1.00 93.81 288 LEU A O 1
ATOM 2307 N N . SER A 1 289 ? -5.237 0.169 -12.176 1.00 92.50 289 SER A N 1
ATOM 2308 C CA . SER A 1 289 ? -5.448 1.481 -11.556 1.00 92.50 289 SER A CA 1
ATOM 2309 C C . SER A 1 289 ? -4.516 2.554 -12.122 1.00 92.50 289 SER A C 1
ATOM 2311 O O . SER A 1 289 ? -3.440 2.842 -11.588 1.00 92.50 289 SER A O 1
ATOM 2313 N N . GLN A 1 290 ? -4.983 3.208 -13.185 1.00 91.31 290 GLN A N 1
ATOM 2314 C CA . GLN A 1 290 ? -4.295 4.349 -13.796 1.00 91.31 290 GLN A CA 1
ATOM 2315 C C . GLN A 1 290 ? -4.173 5.544 -12.841 1.00 91.31 290 GLN A C 1
ATOM 2317 O O . GLN A 1 290 ? -3.168 6.242 -12.857 1.00 91.31 290 GLN A O 1
ATOM 2322 N N . GLU A 1 291 ? -5.142 5.748 -11.946 1.00 90.94 291 GLU A N 1
ATOM 2323 C CA . GLU A 1 291 ? -5.068 6.791 -10.916 1.00 90.94 291 GLU A CA 1
ATOM 2324 C C . GLU A 1 291 ? -3.858 6.588 -9.992 1.00 90.94 291 GLU A C 1
ATOM 2326 O O . GLU A 1 291 ? -3.095 7.520 -9.734 1.00 90.94 291 GLU A O 1
ATOM 2331 N N . CYS A 1 292 ? -3.633 5.352 -9.533 1.00 93.12 292 CYS A N 1
ATOM 2332 C CA . CYS A 1 292 ? -2.459 5.044 -8.725 1.00 93.12 292 CYS A CA 1
ATOM 2333 C C . CYS A 1 292 ? -1.169 5.193 -9.522 1.00 93.12 292 CYS A C 1
ATOM 2335 O O . CYS A 1 292 ? -0.198 5.703 -8.974 1.00 93.12 292 CYS A O 1
ATOM 2337 N N . LEU A 1 293 ? -1.152 4.801 -10.799 1.00 94.50 293 LEU A N 1
ATOM 2338 C CA . LEU A 1 293 ? 0.015 5.008 -11.654 1.00 94.50 293 LEU A CA 1
ATOM 2339 C C . LEU A 1 293 ? 0.369 6.498 -11.758 1.00 94.50 293 LEU A C 1
ATOM 2341 O O . LEU A 1 293 ? 1.514 6.873 -11.505 1.00 94.50 293 LEU A O 1
ATOM 2345 N N . THR A 1 294 ? -0.626 7.348 -12.024 1.00 93.88 294 THR A N 1
ATOM 2346 C CA . THR A 1 294 ? -0.473 8.808 -12.047 1.00 93.88 294 THR A CA 1
ATOM 2347 C C . THR A 1 294 ? 0.066 9.333 -10.723 1.00 93.88 294 THR A C 1
ATOM 2349 O O . THR A 1 294 ? 0.933 10.202 -10.726 1.00 93.88 294 THR A O 1
ATOM 2352 N N . LEU A 1 295 ? -0.373 8.792 -9.583 1.00 93.06 295 LEU A N 1
ATOM 2353 C CA . LEU A 1 295 ? 0.135 9.191 -8.270 1.00 93.06 295 LEU A CA 1
ATOM 2354 C C . LEU A 1 295 ? 1.630 8.857 -8.095 1.00 93.06 295 LEU A C 1
ATOM 2356 O O . LEU A 1 295 ? 2.386 9.691 -7.594 1.00 93.06 295 LEU A O 1
ATOM 2360 N N . LEU A 1 296 ? 2.076 7.672 -8.534 1.00 95.19 296 LEU A N 1
ATOM 2361 C CA . LEU A 1 296 ? 3.495 7.281 -8.481 1.00 95.19 296 LEU A CA 1
ATOM 2362 C C . LEU A 1 296 ? 4.361 8.207 -9.349 1.00 95.19 296 LEU A C 1
ATOM 2364 O O . LEU A 1 296 ? 5.414 8.660 -8.895 1.00 95.19 296 LEU A O 1
ATOM 2368 N N . VAL A 1 297 ? 3.883 8.527 -10.557 1.00 94.69 297 VAL A N 1
ATOM 2369 C CA . VAL A 1 297 ? 4.538 9.447 -11.502 1.00 94.69 297 VAL A CA 1
ATOM 2370 C C . VAL A 1 297 ? 4.568 10.879 -10.958 1.00 94.69 297 VAL A C 1
ATOM 2372 O O . VAL A 1 297 ? 5.619 11.512 -10.930 1.00 94.69 297 VAL A O 1
ATOM 2375 N N . THR A 1 298 ? 3.442 11.382 -10.445 1.00 94.12 298 THR A N 1
ATOM 2376 C CA . THR A 1 298 ? 3.325 12.742 -9.881 1.00 94.12 298 THR A CA 1
ATOM 2377 C C . THR A 1 298 ? 4.323 12.963 -8.746 1.00 94.12 298 THR A C 1
ATOM 2379 O O . THR A 1 298 ? 4.929 14.028 -8.632 1.00 94.12 298 THR A O 1
ATOM 2382 N N . HIS A 1 299 ? 4.544 11.943 -7.916 1.00 93.88 299 HIS A N 1
ATOM 2383 C CA . HIS A 1 299 ? 5.517 12.011 -6.831 1.00 93.88 299 HIS A CA 1
ATOM 2384 C C . HIS A 1 299 ? 6.961 11.665 -7.244 1.00 93.88 299 HIS A C 1
ATOM 2386 O O . HIS A 1 299 ? 7.852 11.672 -6.384 1.00 93.88 299 HIS A O 1
ATOM 2392 N N . ARG A 1 300 ? 7.212 11.430 -8.541 1.00 94.31 300 ARG A N 1
ATOM 2393 C CA . ARG A 1 300 ? 8.516 11.070 -9.125 1.00 94.31 300 ARG A CA 1
ATOM 2394 C C . ARG A 1 300 ? 9.143 9.857 -8.446 1.00 94.31 300 ARG A C 1
ATOM 2396 O O . ARG A 1 300 ? 10.327 9.862 -8.087 1.00 94.31 300 ARG A O 1
ATOM 2403 N N . LEU A 1 301 ? 8.334 8.82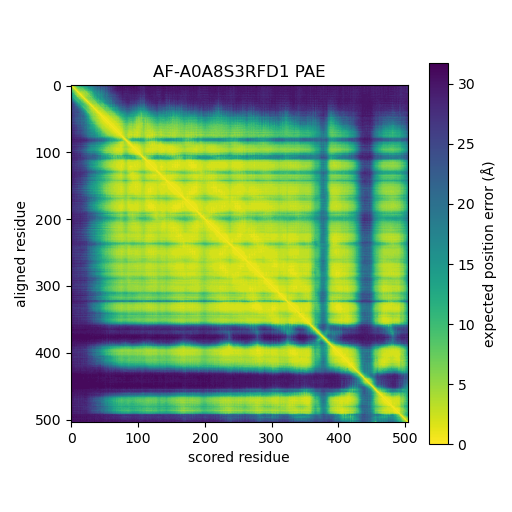5 -8.196 1.00 95.62 301 LEU A N 1
ATOM 2404 C CA . LEU A 1 301 ? 8.782 7.637 -7.474 1.00 95.62 301 LEU A CA 1
ATOM 2405 C C . LEU A 1 301 ? 9.924 6.926 -8.211 1.00 95.62 301 LEU A C 1
ATOM 2407 O O . LEU A 1 301 ? 10.820 6.401 -7.546 1.00 95.62 301 LEU A O 1
ATOM 2411 N N . PHE A 1 302 ? 9.930 6.944 -9.549 1.00 96.25 302 PHE A N 1
ATOM 2412 C CA . PHE A 1 302 ? 11.025 6.386 -10.340 1.00 96.25 302 PHE A CA 1
ATOM 2413 C C . PHE A 1 302 ? 12.348 7.063 -9.996 1.00 96.25 302 PHE A C 1
ATOM 2415 O O . PHE A 1 302 ? 13.277 6.399 -9.539 1.00 96.25 302 PHE A O 1
ATOM 2422 N N . LYS A 1 303 ? 12.409 8.391 -10.160 1.00 94.88 303 LYS A N 1
ATOM 2423 C CA . LYS A 1 303 ? 13.618 9.182 -9.919 1.00 94.88 303 LYS A CA 1
ATOM 2424 C C . LYS A 1 303 ? 14.131 9.001 -8.494 1.00 94.88 303 LYS A C 1
ATOM 2426 O O . LYS A 1 303 ? 15.300 8.695 -8.304 1.00 94.88 303 LYS A O 1
ATOM 2431 N N . ARG A 1 304 ? 13.245 9.099 -7.498 1.00 95.38 304 ARG A N 1
ATOM 2432 C CA . ARG A 1 304 ? 13.611 8.937 -6.080 1.00 95.38 304 ARG A CA 1
ATOM 2433 C C . ARG A 1 304 ? 14.158 7.543 -5.779 1.00 95.38 304 ARG A C 1
ATOM 2435 O O . ARG A 1 304 ? 15.178 7.414 -5.110 1.00 95.38 304 ARG A O 1
ATOM 2442 N N . SER A 1 305 ? 13.501 6.501 -6.291 1.00 95.44 305 SER A N 1
ATOM 2443 C CA . SER A 1 305 ? 13.966 5.119 -6.116 1.00 95.44 305 SER A CA 1
ATOM 2444 C C . SER A 1 305 ? 15.303 4.896 -6.822 1.00 95.44 305 SER A C 1
ATOM 2446 O O . SER A 1 305 ? 16.174 4.217 -6.290 1.00 95.44 305 SER A O 1
ATOM 2448 N N . LEU A 1 306 ? 15.491 5.496 -7.998 1.00 94.31 306 LEU A N 1
ATOM 2449 C CA . LEU A 1 306 ? 16.736 5.418 -8.749 1.00 94.31 306 LEU A CA 1
ATOM 2450 C C . LEU A 1 306 ? 17.883 6.150 -8.046 1.00 94.31 306 LEU A C 1
ATOM 2452 O O . LEU A 1 306 ? 18.991 5.623 -8.012 1.00 94.31 306 LEU A O 1
ATOM 2456 N N . ASP A 1 307 ? 17.634 7.319 -7.458 1.00 93.44 307 ASP A N 1
ATOM 2457 C CA . ASP A 1 307 ? 18.624 8.053 -6.666 1.00 93.44 307 ASP A CA 1
ATOM 2458 C C . ASP A 1 307 ? 19.076 7.228 -5.453 1.00 93.44 307 ASP A C 1
ATOM 2460 O O . ASP A 1 307 ? 20.278 7.068 -5.232 1.00 93.44 307 ASP A O 1
ATOM 2464 N N . LEU A 1 308 ? 18.131 6.603 -4.737 1.00 93.50 308 LEU A N 1
ATOM 2465 C CA . LEU A 1 308 ? 18.443 5.686 -3.639 1.00 93.50 308 LEU A CA 1
ATOM 2466 C C . LEU A 1 308 ? 19.280 4.488 -4.115 1.00 93.50 308 LEU A C 1
ATOM 2468 O O . LEU A 1 308 ? 20.281 4.149 -3.490 1.00 93.50 308 LEU A O 1
ATOM 2472 N N . LEU A 1 309 ? 18.891 3.861 -5.230 1.00 90.69 309 LEU A N 1
ATOM 2473 C CA . LEU A 1 309 ? 19.583 2.702 -5.812 1.00 90.69 309 LEU A CA 1
ATOM 2474 C C . LEU A 1 309 ? 20.884 3.067 -6.557 1.00 90.69 309 LEU A C 1
ATOM 2476 O O . LEU A 1 309 ? 21.639 2.189 -6.980 1.00 90.69 309 LEU A O 1
ATOM 2480 N N . SER A 1 310 ? 21.174 4.353 -6.728 1.00 88.69 310 SER A N 1
ATOM 2481 C CA . SER A 1 310 ? 22.463 4.821 -7.244 1.00 88.69 310 SER A CA 1
ATOM 2482 C C . SER A 1 310 ? 23.501 4.947 -6.126 1.00 88.69 310 SER A C 1
ATOM 2484 O O . SER A 1 310 ? 24.699 4.942 -6.402 1.00 88.69 310 SER A O 1
ATOM 2486 N N . ASN A 1 311 ? 23.065 5.025 -4.863 1.00 88.31 311 ASN A N 1
ATOM 2487 C CA . ASN A 1 311 ? 23.961 4.981 -3.716 1.00 88.31 311 ASN A CA 1
ATOM 2488 C C . ASN A 1 311 ? 24.444 3.543 -3.485 1.00 88.31 311 ASN A C 1
ATOM 2490 O O . ASN A 1 311 ? 23.658 2.634 -3.215 1.00 88.31 311 ASN A O 1
ATOM 2494 N N . GLU A 1 312 ? 25.758 3.344 -3.547 1.00 81.19 312 GLU A N 1
ATOM 2495 C CA . GLU A 1 312 ? 26.382 2.032 -3.406 1.00 81.19 312 GLU A CA 1
ATOM 2496 C C . GLU A 1 312 ? 26.029 1.331 -2.083 1.00 81.19 312 GLU A C 1
ATOM 2498 O O . GLU A 1 312 ? 25.778 0.124 -2.078 1.00 81.19 312 GLU A O 1
ATOM 2503 N N . GLN A 1 313 ? 25.971 2.064 -0.966 1.00 84.00 313 GLN A N 1
ATOM 2504 C CA . GLN A 1 313 ? 25.639 1.482 0.336 1.00 84.00 313 GLN A CA 1
ATOM 2505 C C . GLN A 1 313 ? 24.184 1.010 0.379 1.00 84.00 313 GLN A C 1
ATOM 2507 O O . GLN A 1 313 ? 23.926 -0.147 0.716 1.00 84.00 313 GLN A O 1
ATOM 2512 N N . SER A 1 314 ? 23.247 1.875 -0.016 1.00 84.75 314 SER A N 1
ATOM 2513 C CA . SER A 1 314 ? 21.814 1.560 -0.065 1.00 84.75 314 SER A CA 1
ATOM 2514 C C . SER A 1 314 ? 21.539 0.376 -0.988 1.00 84.75 314 SER A C 1
ATOM 2516 O O . SER A 1 314 ? 20.832 -0.556 -0.612 1.00 84.75 314 SER A O 1
ATOM 2518 N N . THR A 1 315 ? 22.174 0.350 -2.158 1.00 84.38 315 THR A N 1
ATOM 2519 C CA . THR A 1 315 ? 22.073 -0.753 -3.119 1.00 84.38 315 THR A CA 1
ATOM 2520 C C . THR A 1 315 ? 22.603 -2.054 -2.543 1.00 84.38 315 THR A C 1
ATOM 2522 O O . THR A 1 315 ? 21.917 -3.072 -2.612 1.00 84.38 315 THR A O 1
ATOM 2525 N N . ARG A 1 316 ? 23.777 -2.048 -1.903 1.00 82.44 316 ARG A N 1
ATOM 2526 C CA . ARG A 1 316 ? 24.297 -3.249 -1.233 1.00 82.44 316 ARG A CA 1
ATOM 2527 C C . ARG A 1 316 ? 23.334 -3.746 -0.154 1.00 82.44 316 ARG A C 1
ATOM 2529 O O . ARG A 1 316 ? 23.050 -4.935 -0.122 1.00 82.44 316 ARG A O 1
ATOM 2536 N N . ILE A 1 317 ? 22.793 -2.864 0.688 1.00 84.31 317 ILE A N 1
ATOM 2537 C CA . ILE A 1 317 ? 21.833 -3.244 1.739 1.00 84.31 317 ILE A CA 1
ATOM 2538 C C . ILE A 1 317 ? 20.577 -3.872 1.127 1.00 84.31 317 ILE A C 1
ATOM 2540 O O . ILE A 1 317 ? 20.175 -4.965 1.532 1.00 84.31 317 ILE A O 1
ATOM 2544 N N . ILE A 1 318 ? 19.979 -3.203 0.138 1.00 86.56 318 ILE A N 1
ATOM 2545 C CA . ILE A 1 318 ? 18.729 -3.629 -0.494 1.00 86.56 318 ILE A CA 1
ATOM 2546 C C . ILE A 1 318 ? 18.908 -4.987 -1.173 1.00 86.56 318 ILE A C 1
ATOM 2548 O O . ILE A 1 318 ? 18.167 -5.924 -0.887 1.00 86.56 318 ILE A O 1
ATOM 2552 N N . PHE A 1 319 ? 19.921 -5.127 -2.027 1.00 82.62 319 PHE A N 1
ATOM 2553 C CA . PHE A 1 319 ? 20.139 -6.359 -2.782 1.00 82.62 319 PHE A CA 1
ATOM 2554 C C . PHE A 1 319 ? 20.726 -7.506 -1.943 1.00 82.62 319 PHE A C 1
ATOM 2556 O O . PHE A 1 319 ? 20.574 -8.654 -2.344 1.00 82.62 319 PHE A O 1
ATOM 2563 N N . ASN A 1 320 ? 21.348 -7.234 -0.788 1.00 81.50 320 ASN A N 1
ATOM 2564 C CA . ASN A 1 320 ? 21.731 -8.285 0.166 1.00 81.50 320 ASN A CA 1
ATOM 2565 C C . ASN A 1 320 ? 20.545 -8.766 1.012 1.00 81.50 320 ASN A C 1
ATOM 2567 O O . ASN A 1 320 ? 20.550 -9.904 1.473 1.00 81.50 320 ASN A O 1
ATOM 2571 N N . THR A 1 321 ? 19.556 -7.898 1.242 1.00 85.00 321 THR A N 1
ATOM 2572 C CA . THR A 1 321 ? 18.342 -8.228 2.003 1.00 85.00 321 THR A CA 1
ATOM 2573 C C . THR A 1 321 ? 17.323 -8.964 1.133 1.00 85.00 321 THR A C 1
ATOM 2575 O O . THR A 1 321 ? 16.613 -9.841 1.618 1.00 85.00 321 THR A O 1
ATOM 2578 N N . LEU A 1 322 ? 17.237 -8.621 -0.155 1.00 80.75 322 LEU A N 1
ATOM 2579 C CA . LEU A 1 322 ? 16.370 -9.312 -1.104 1.00 80.75 322 LEU A CA 1
ATOM 2580 C C . LEU A 1 322 ? 16.981 -10.649 -1.523 1.00 80.75 322 LEU A C 1
ATOM 2582 O O . LEU A 1 322 ? 18.107 -10.712 -2.013 1.00 80.75 322 LEU A O 1
ATOM 2586 N N . GLU A 1 323 ? 16.193 -11.719 -1.439 1.00 71.00 323 GLU A N 1
ATOM 2587 C CA . GLU A 1 323 ? 16.536 -12.955 -2.135 1.00 71.00 323 GLU A CA 1
ATOM 2588 C C . GLU A 1 323 ? 16.574 -12.695 -3.651 1.00 71.00 323 GLU A C 1
ATOM 2590 O O . GLU A 1 323 ? 15.812 -11.885 -4.192 1.00 71.00 323 GLU A O 1
ATOM 2595 N N . GLY A 1 324 ? 17.461 -13.398 -4.357 1.00 65.62 324 GLY A N 1
ATOM 2596 C CA . GLY A 1 324 ? 17.842 -13.080 -5.735 1.00 65.62 324 GLY A CA 1
ATOM 2597 C C . GLY A 1 324 ? 16.693 -12.907 -6.740 1.00 65.62 324 GLY A C 1
ATOM 2598 O O . GLY A 1 324 ? 16.807 -12.128 -7.686 1.00 65.62 324 GLY A O 1
ATOM 2599 N N . ASN A 1 325 ? 15.561 -13.580 -6.533 1.00 72.19 325 ASN A N 1
ATOM 2600 C CA . ASN A 1 325 ? 14.407 -13.439 -7.417 1.00 72.19 325 ASN A CA 1
ATOM 2601 C C . ASN A 1 325 ? 13.567 -12.180 -7.152 1.00 72.19 325 ASN A C 1
ATOM 2603 O O . ASN A 1 325 ? 13.017 -11.601 -8.088 1.00 72.19 325 ASN A O 1
ATOM 2607 N N . TYR A 1 326 ? 13.490 -11.714 -5.906 1.00 84.69 326 TYR A N 1
ATOM 2608 C CA . TYR A 1 326 ? 12.814 -10.456 -5.576 1.00 84.69 326 TYR A CA 1
ATOM 2609 C C . TYR A 1 326 ? 13.651 -9.245 -6.004 1.00 84.69 326 TYR A C 1
ATOM 2611 O O . TYR A 1 326 ? 13.098 -8.217 -6.390 1.00 84.69 326 TYR A O 1
ATOM 2619 N N . ALA A 1 327 ? 14.980 -9.388 -6.054 1.00 84.88 327 ALA A N 1
ATOM 2620 C CA . ALA A 1 327 ? 15.862 -8.418 -6.703 1.00 84.88 327 ALA A CA 1
ATOM 2621 C C . ALA A 1 327 ? 15.543 -8.252 -8.202 1.00 84.88 327 ALA A C 1
ATOM 2623 O O . ALA A 1 327 ? 15.510 -7.132 -8.712 1.00 84.88 327 ALA A O 1
ATOM 2624 N N . LEU A 1 328 ? 15.254 -9.351 -8.909 1.00 86.25 328 LEU A N 1
ATOM 2625 C CA . LEU A 1 328 ? 14.810 -9.291 -10.304 1.00 86.25 328 LEU A CA 1
ATOM 2626 C C . LEU A 1 328 ? 13.434 -8.624 -10.438 1.00 86.25 328 LEU A C 1
ATOM 2628 O O . LEU A 1 328 ? 13.231 -7.832 -11.355 1.00 86.25 328 LEU A O 1
ATOM 2632 N N . CYS A 1 329 ? 12.509 -8.906 -9.515 1.00 91.25 329 CYS A N 1
ATOM 2633 C CA . CYS A 1 329 ? 11.202 -8.247 -9.474 1.00 91.25 329 CYS A CA 1
ATOM 2634 C C . CYS A 1 329 ? 11.341 -6.732 -9.279 1.00 91.25 329 CYS A C 1
ATOM 2636 O O . CYS A 1 329 ? 10.703 -5.969 -10.001 1.00 91.25 329 CYS A O 1
ATOM 2638 N N . LEU A 1 330 ? 12.229 -6.296 -8.379 1.00 93.50 330 LEU A N 1
ATOM 2639 C CA . LEU A 1 330 ? 12.548 -4.882 -8.189 1.00 93.50 330 LEU A CA 1
ATOM 2640 C C . LEU A 1 330 ? 13.048 -4.238 -9.488 1.00 93.50 330 LEU A C 1
ATOM 2642 O O . LEU A 1 330 ? 12.536 -3.195 -9.889 1.00 93.50 330 LEU A O 1
ATOM 2646 N N . LEU A 1 331 ? 14.004 -4.867 -10.176 1.00 91.62 331 LEU A N 1
ATOM 2647 C CA . LEU A 1 331 ? 14.513 -4.348 -11.449 1.00 91.62 331 LEU A CA 1
ATOM 2648 C C . LEU A 1 331 ? 13.416 -4.265 -12.510 1.00 91.62 331 LEU A C 1
ATOM 2650 O O . LEU A 1 331 ? 13.284 -3.234 -13.158 1.00 91.62 331 LEU A O 1
ATOM 2654 N N . ALA A 1 332 ? 12.597 -5.305 -12.658 1.00 93.50 332 ALA A N 1
ATOM 2655 C CA . ALA A 1 332 ? 11.481 -5.315 -13.600 1.00 93.50 332 ALA A CA 1
ATOM 2656 C C . ALA A 1 332 ? 10.463 -4.198 -13.305 1.00 93.50 332 ALA A C 1
ATOM 2658 O O . ALA A 1 332 ? 10.010 -3.499 -14.213 1.00 93.50 332 ALA A O 1
ATOM 2659 N N . ASN A 1 333 ? 10.146 -3.974 -12.028 1.00 96.62 333 ASN A N 1
ATOM 2660 C CA . ASN A 1 333 ? 9.293 -2.871 -11.600 1.00 96.62 333 ASN A CA 1
ATOM 2661 C C . ASN A 1 333 ? 9.925 -1.502 -11.893 1.00 96.62 333 ASN A C 1
ATOM 2663 O O . ASN A 1 333 ? 9.212 -0.610 -12.347 1.00 96.62 333 ASN A O 1
ATOM 2667 N N . MET A 1 334 ? 11.243 -1.347 -11.725 1.00 96.12 334 MET A N 1
ATOM 2668 C CA . MET A 1 334 ? 11.972 -0.130 -12.108 1.00 96.12 334 MET A CA 1
ATOM 2669 C C . MET A 1 334 ? 11.981 0.105 -13.624 1.00 96.12 334 MET A C 1
ATOM 2671 O O . MET A 1 334 ? 11.783 1.244 -14.042 1.00 96.12 334 MET A O 1
ATOM 2675 N N . VAL A 1 335 ? 12.154 -0.940 -14.453 1.00 95.94 335 VAL A N 1
ATOM 2676 C CA . VAL A 1 335 ? 12.042 -0.820 -15.923 1.00 95.94 335 VAL A CA 1
ATOM 2677 C C . VAL A 1 335 ? 10.652 -0.328 -16.299 1.00 95.94 335 VAL A C 1
ATOM 2679 O O . VAL A 1 335 ? 10.526 0.641 -17.041 1.00 95.94 335 VAL A O 1
ATOM 2682 N N . HIS A 1 336 ? 9.606 -0.973 -15.778 1.00 96.56 336 HIS A N 1
ATOM 2683 C CA . HIS A 1 336 ? 8.239 -0.604 -16.129 1.00 96.56 336 HIS A CA 1
ATOM 2684 C C . HIS A 1 336 ? 7.908 0.817 -15.655 1.00 96.56 336 HIS A C 1
ATOM 2686 O O . HIS A 1 336 ? 7.356 1.600 -16.422 1.00 96.56 336 HIS A O 1
ATOM 2692 N N . LEU A 1 337 ? 8.292 1.186 -14.430 1.00 96.19 337 LEU A N 1
ATOM 2693 C CA . LEU A 1 337 ? 8.024 2.527 -13.918 1.00 96.19 337 LEU A CA 1
ATOM 2694 C C . LEU A 1 337 ? 8.777 3.603 -14.716 1.00 96.19 337 LEU A C 1
ATOM 2696 O O . LEU A 1 337 ? 8.176 4.614 -15.054 1.00 96.19 337 LEU A O 1
ATOM 2700 N N . GLY A 1 338 ? 10.038 3.364 -15.092 1.00 95.06 338 GLY A N 1
ATOM 2701 C CA . GLY A 1 338 ? 10.792 4.275 -15.963 1.00 95.06 338 GLY A CA 1
ATOM 2702 C C . GLY A 1 338 ? 10.227 4.360 -17.385 1.00 95.06 338 GLY A C 1
ATOM 2703 O O . GLY A 1 338 ? 10.235 5.424 -17.992 1.00 95.06 338 GLY A O 1
ATOM 2704 N N . PHE A 1 339 ? 9.680 3.261 -17.912 1.00 94.50 339 PHE A N 1
ATOM 2705 C CA . PHE A 1 339 ? 9.007 3.257 -19.214 1.00 94.50 339 PHE A CA 1
ATOM 2706 C C . PHE A 1 339 ? 7.703 4.072 -19.209 1.00 94.50 339 PHE A C 1
ATOM 2708 O O . PHE A 1 339 ? 7.330 4.639 -20.236 1.00 94.50 339 PHE A O 1
ATOM 2715 N N . VAL A 1 340 ? 7.009 4.132 -18.069 1.00 93.19 340 VAL A N 1
ATOM 2716 C CA . VAL A 1 340 ? 5.830 4.989 -17.878 1.00 93.19 340 VAL A CA 1
ATOM 2717 C C . VAL A 1 340 ? 6.249 6.445 -17.628 1.00 93.19 340 VAL A C 1
ATOM 2719 O O . VAL A 1 340 ? 5.695 7.353 -18.240 1.00 93.19 340 VAL A O 1
ATOM 2722 N N . GLU A 1 341 ? 7.244 6.681 -16.770 1.00 92.06 341 GLU A N 1
ATOM 2723 C CA . GLU A 1 341 ? 7.777 8.006 -16.412 1.00 92.06 341 GLU A CA 1
ATOM 2724 C C . GLU A 1 341 ? 8.962 8.398 -17.318 1.00 92.06 341 GLU A C 1
ATOM 2726 O O . GLU A 1 341 ? 10.091 8.583 -16.861 1.00 92.06 341 GLU A O 1
ATOM 2731 N N . LEU A 1 342 ? 8.720 8.515 -18.629 1.00 88.69 342 LEU A N 1
ATOM 2732 C CA . LEU A 1 342 ? 9.795 8.711 -19.617 1.00 88.69 342 LEU A CA 1
ATOM 2733 C C . LEU A 1 342 ? 10.593 9.991 -19.413 1.00 88.69 342 LEU A C 1
ATOM 2735 O O . LEU A 1 342 ? 11.800 9.979 -19.613 1.00 88.69 342 LEU A O 1
ATOM 2739 N N . GLU A 1 343 ? 9.945 11.082 -19.012 1.00 88.50 343 GLU A N 1
ATOM 2740 C CA . GLU A 1 343 ? 10.638 12.340 -18.716 1.00 88.50 343 GLU A CA 1
ATOM 2741 C C . GLU A 1 343 ? 11.667 12.137 -17.595 1.00 88.50 343 GLU A C 1
ATOM 2743 O O . GLU A 1 343 ? 12.840 12.486 -17.742 1.00 88.50 343 GLU A O 1
ATOM 2748 N N . GLY A 1 344 ? 11.256 11.469 -16.511 1.00 88.56 344 GLY A N 1
ATOM 2749 C CA . GLY A 1 344 ? 12.141 11.105 -15.409 1.00 88.56 344 GLY A CA 1
ATOM 2750 C C . GLY A 1 344 ? 13.242 10.130 -15.832 1.00 88.56 344 GLY A C 1
ATOM 2751 O O . GLY A 1 344 ? 14.365 10.217 -15.329 1.00 88.56 344 GLY A O 1
ATOM 2752 N N . LEU A 1 345 ? 12.958 9.230 -16.776 1.00 92.00 345 LEU A N 1
ATOM 2753 C CA . LEU A 1 345 ? 13.954 8.334 -17.356 1.00 92.00 345 LEU A CA 1
ATOM 2754 C C . LEU A 1 345 ? 14.996 9.087 -18.185 1.00 92.00 345 LEU A C 1
ATOM 2756 O O . LEU A 1 345 ? 16.181 8.877 -17.946 1.00 92.00 345 LEU A O 1
ATOM 2760 N N . VAL A 1 346 ? 14.582 9.983 -19.085 1.00 91.69 346 VAL A N 1
ATOM 2761 C CA . VAL A 1 346 ? 15.490 10.791 -19.918 1.00 91.69 346 VAL A CA 1
ATOM 2762 C C . VAL A 1 346 ? 16.455 11.584 -19.034 1.00 91.69 346 VAL A C 1
ATOM 2764 O O . VAL A 1 346 ? 17.669 11.485 -19.221 1.00 91.69 346 VAL A O 1
ATOM 2767 N N . GLU A 1 347 ? 15.939 12.268 -18.004 1.00 91.50 347 GLU A N 1
ATOM 2768 C CA . GLU A 1 347 ? 16.748 13.020 -17.030 1.00 91.50 347 GLU A CA 1
ATOM 2769 C C . GLU A 1 347 ? 17.802 12.159 -16.311 1.00 91.50 347 GLU A C 1
ATOM 2771 O O . GLU A 1 347 ? 18.830 12.671 -15.869 1.00 91.50 347 GLU A O 1
ATOM 2776 N N . ASN A 1 348 ? 17.546 10.857 -16.143 1.00 92.19 348 ASN A N 1
ATOM 2777 C CA . ASN A 1 348 ? 18.357 9.969 -15.310 1.00 92.19 348 ASN A CA 1
ATOM 2778 C C . ASN A 1 348 ? 18.885 8.746 -16.075 1.00 92.19 348 ASN A C 1
ATOM 2780 O O . ASN A 1 348 ? 19.239 7.740 -15.456 1.00 92.19 348 ASN A O 1
ATOM 2784 N N . THR A 1 349 ? 18.988 8.836 -17.405 1.00 90.94 349 THR A N 1
ATOM 2785 C CA . THR A 1 349 ? 19.328 7.701 -18.280 1.00 90.94 349 THR A CA 1
ATOM 2786 C C . THR A 1 349 ? 20.642 7.037 -17.862 1.00 90.94 349 THR A C 1
ATOM 2788 O O . THR A 1 349 ? 20.714 5.817 -17.736 1.00 90.94 349 THR A O 1
ATOM 2791 N N . ILE A 1 350 ? 21.674 7.829 -17.550 1.00 89.56 350 ILE A N 1
ATOM 2792 C CA . ILE A 1 350 ? 22.982 7.313 -17.113 1.00 89.56 350 ILE A CA 1
ATOM 2793 C C . ILE A 1 350 ? 22.858 6.530 -15.801 1.00 89.56 350 ILE A C 1
ATOM 2795 O O . ILE A 1 350 ? 23.324 5.393 -15.724 1.00 89.56 350 ILE A O 1
ATOM 2799 N N . LYS A 1 351 ? 22.198 7.099 -14.781 1.00 90.62 351 LYS A N 1
ATOM 2800 C CA . LYS A 1 351 ? 21.974 6.429 -13.486 1.00 90.62 351 LYS A CA 1
ATOM 2801 C C . LYS A 1 351 ? 21.187 5.133 -13.663 1.00 90.62 351 LYS A C 1
ATOM 2803 O O . LYS A 1 351 ? 21.549 4.108 -13.091 1.00 90.62 351 LYS A O 1
ATOM 2808 N N . PHE A 1 352 ? 20.147 5.167 -14.496 1.00 92.06 352 PHE A N 1
ATOM 2809 C CA . PHE A 1 352 ? 19.344 3.995 -14.825 1.00 92.06 352 PHE A CA 1
ATOM 2810 C C . PHE A 1 352 ? 20.199 2.900 -15.459 1.00 92.06 352 PHE A C 1
ATOM 2812 O O . PHE A 1 352 ? 20.164 1.759 -15.007 1.00 92.06 352 PHE A O 1
ATOM 2819 N N . MET A 1 353 ? 21.026 3.233 -16.451 1.00 89.44 353 MET A N 1
ATOM 2820 C CA . MET A 1 353 ? 21.889 2.237 -17.077 1.00 89.44 353 MET A CA 1
ATOM 2821 C C . MET A 1 353 ? 22.923 1.674 -16.095 1.00 89.44 353 MET A C 1
ATOM 2823 O O . MET A 1 353 ? 23.137 0.461 -16.040 1.00 89.44 353 MET A O 1
ATOM 2827 N N . LEU A 1 354 ? 23.518 2.537 -15.268 1.00 85.94 354 LEU A N 1
ATOM 2828 C CA . LEU A 1 354 ? 24.472 2.136 -14.237 1.00 85.94 354 LEU A CA 1
ATOM 2829 C C . LEU A 1 354 ? 23.857 1.183 -13.207 1.00 85.94 354 LEU A C 1
ATOM 2831 O O . LEU A 1 354 ? 24.537 0.247 -12.795 1.00 85.94 354 LEU A O 1
ATOM 2835 N N . LEU A 1 355 ? 22.580 1.335 -12.846 1.00 86.12 355 LEU A N 1
ATOM 2836 C CA . LEU A 1 355 ? 21.881 0.395 -11.964 1.00 86.12 355 LEU A CA 1
ATOM 2837 C C . LEU A 1 355 ? 21.930 -1.047 -12.509 1.00 86.12 355 LEU A C 1
ATOM 2839 O O . LEU A 1 355 ? 22.290 -1.977 -11.783 1.00 86.12 355 LEU A O 1
ATOM 2843 N N . PHE A 1 356 ? 21.645 -1.238 -13.801 1.00 80.12 356 PHE A N 1
ATOM 2844 C CA . PHE A 1 356 ? 21.709 -2.555 -14.457 1.00 80.12 356 PHE A CA 1
ATOM 2845 C C . PHE A 1 356 ? 23.135 -3.077 -14.595 1.00 80.12 356 PHE A C 1
ATOM 2847 O O . PHE A 1 356 ? 23.386 -4.281 -14.500 1.00 80.12 356 PHE A O 1
ATOM 2854 N N . VAL A 1 357 ? 24.089 -2.170 -14.791 1.00 75.56 357 VAL A N 1
ATOM 2855 C CA . VAL A 1 357 ? 25.507 -2.505 -14.825 1.00 75.56 357 VAL A CA 1
ATOM 2856 C C . VAL A 1 357 ? 25.944 -3.009 -13.444 1.00 75.56 357 VAL A C 1
ATOM 2858 O O . VAL A 1 357 ? 26.408 -4.148 -13.330 1.00 75.56 357 VAL A O 1
ATOM 2861 N N . PHE A 1 358 ? 25.749 -2.230 -12.382 1.00 68.25 358 PHE A N 1
ATOM 2862 C CA . PHE A 1 358 ? 26.205 -2.542 -11.024 1.00 68.25 358 PHE A CA 1
ATOM 2863 C C . PHE A 1 358 ? 25.476 -3.704 -10.355 1.00 68.25 358 PHE A C 1
ATOM 2865 O O . PHE A 1 358 ? 26.058 -4.349 -9.481 1.00 68.25 358 PHE A O 1
ATOM 2872 N N . TRP A 1 359 ? 24.280 -4.069 -10.820 1.00 67.19 359 TRP A N 1
ATOM 2873 C CA . TRP A 1 359 ? 23.593 -5.281 -10.370 1.00 67.19 359 TRP A CA 1
ATOM 2874 C C . TRP A 1 359 ? 24.481 -6.541 -10.463 1.00 67.19 359 TRP A C 1
ATOM 2876 O O . TRP A 1 359 ? 24.419 -7.421 -9.603 1.00 67.19 359 TRP A O 1
ATOM 2886 N N . LYS A 1 360 ? 25.407 -6.603 -11.436 1.00 53.34 360 LYS A N 1
ATOM 2887 C CA . LYS A 1 360 ? 26.374 -7.709 -11.556 1.00 53.34 360 LYS A CA 1
ATOM 2888 C C . LYS A 1 360 ? 27.442 -7.720 -10.453 1.00 53.34 360 LYS A C 1
ATOM 2890 O O . LYS A 1 360 ? 27.931 -8.793 -10.127 1.00 53.34 360 LYS A O 1
ATOM 2895 N N . THR A 1 361 ? 27.810 -6.591 -9.854 1.00 48.81 361 THR A N 1
ATOM 2896 C CA . THR A 1 361 ? 28.820 -6.569 -8.777 1.00 48.81 361 THR A CA 1
ATOM 2897 C C . THR A 1 361 ? 28.260 -7.168 -7.481 1.00 48.81 361 THR A C 1
ATOM 2899 O O . THR A 1 361 ? 28.990 -7.806 -6.727 1.00 48.81 361 THR A O 1
ATOM 2902 N N . VAL A 1 362 ? 26.940 -7.088 -7.278 1.00 46.81 362 VAL A N 1
ATOM 2903 C CA . VAL A 1 362 ? 26.237 -7.753 -6.165 1.00 46.81 362 VAL A CA 1
ATOM 2904 C C . VAL A 1 362 ? 26.049 -9.267 -6.411 1.00 46.81 362 VAL A C 1
ATOM 2906 O O . VAL A 1 362 ? 25.877 -10.051 -5.480 1.00 46.81 362 VAL A O 1
ATOM 2909 N N . ARG A 1 363 ? 26.196 -9.728 -7.663 1.00 49.84 363 ARG A N 1
ATOM 2910 C CA . ARG A 1 363 ? 26.113 -11.144 -8.082 1.00 49.84 363 ARG A CA 1
ATOM 2911 C C . ARG A 1 363 ? 27.190 -12.050 -7.474 1.00 49.84 363 ARG A C 1
ATOM 2913 O O . ARG A 1 363 ? 26.986 -13.262 -7.454 1.00 49.84 363 ARG A O 1
ATOM 2920 N N . ASN A 1 364 ? 28.296 -11.511 -6.951 1.00 42.28 364 ASN A N 1
ATOM 2921 C CA . ASN A 1 364 ? 29.314 -12.331 -6.276 1.00 42.28 364 ASN A CA 1
ATOM 2922 C C . ASN A 1 364 ? 28.794 -13.020 -4.994 1.00 42.28 364 ASN A C 1
ATOM 2924 O O . ASN A 1 364 ? 29.4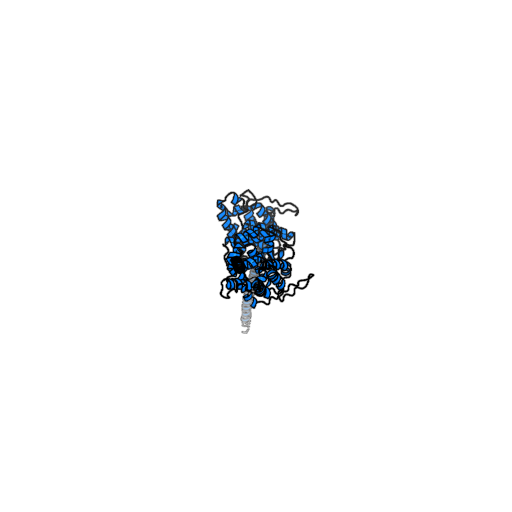98 -13.862 -4.447 1.00 42.28 364 ASN A O 1
ATOM 2928 N N . MET A 1 365 ? 27.560 -12.733 -4.559 1.00 37.81 365 MET A N 1
ATOM 2929 C CA . MET A 1 365 ? 26.912 -13.388 -3.419 1.00 37.81 365 MET A CA 1
ATOM 2930 C C . MET A 1 365 ? 25.969 -14.558 -3.774 1.00 37.81 365 MET A C 1
ATOM 2932 O O . MET A 1 365 ? 25.820 -15.441 -2.938 1.00 37.81 365 MET A O 1
ATOM 2936 N N . TYR A 1 366 ? 25.385 -14.674 -4.983 1.00 38.97 366 TYR A N 1
ATOM 2937 C CA . TYR A 1 366 ? 24.441 -15.776 -5.282 1.00 38.97 366 TYR A CA 1
ATOM 2938 C C . TYR A 1 366 ? 24.446 -16.241 -6.753 1.00 38.97 366 TYR A C 1
ATOM 2940 O O . TYR A 1 366 ? 24.191 -15.481 -7.689 1.00 38.97 366 TYR A O 1
ATOM 2948 N N . ARG A 1 367 ? 24.688 -17.546 -6.964 1.00 34.50 367 ARG A N 1
ATOM 2949 C CA . ARG A 1 367 ? 24.566 -18.252 -8.255 1.00 34.50 367 ARG A CA 1
ATOM 2950 C C . ARG A 1 367 ? 23.094 -18.378 -8.673 1.00 34.50 367 ARG A C 1
ATOM 2952 O O . ARG A 1 367 ? 22.492 -19.437 -8.530 1.00 34.50 367 ARG A O 1
ATOM 2959 N N . ILE A 1 368 ? 22.512 -17.326 -9.238 1.00 40.34 368 ILE A N 1
ATOM 2960 C CA . ILE A 1 368 ? 21.195 -17.423 -9.881 1.00 40.34 368 ILE A CA 1
ATOM 2961 C C . ILE A 1 368 ? 21.400 -17.915 -11.322 1.00 40.34 368 ILE A C 1
ATOM 2963 O O . ILE A 1 368 ? 21.798 -17.153 -12.204 1.00 40.34 368 ILE A O 1
ATOM 2967 N N . LYS A 1 369 ? 21.155 -19.207 -11.569 1.00 36.53 369 LYS A N 1
ATOM 2968 C CA . LYS A 1 369 ? 20.781 -19.700 -12.903 1.00 36.53 369 LYS A CA 1
ATOM 2969 C C . LYS A 1 369 ? 19.271 -19.533 -13.008 1.00 36.53 369 LYS A C 1
ATOM 2971 O O . LYS A 1 369 ? 18.534 -20.280 -12.372 1.00 36.53 369 LYS A O 1
ATOM 2976 N N . ILE A 1 370 ? 18.823 -18.530 -13.754 1.00 41.41 370 ILE A N 1
ATOM 2977 C CA . ILE A 1 370 ? 17.407 -18.405 -14.088 1.00 41.41 370 ILE A CA 1
ATOM 2978 C C . ILE A 1 370 ? 17.091 -19.487 -15.124 1.00 41.41 370 ILE A C 1
ATOM 2980 O O . ILE A 1 370 ? 17.791 -19.547 -16.135 1.00 41.41 370 ILE A O 1
ATOM 2984 N N . GLN A 1 371 ? 16.122 -20.366 -14.819 1.00 34.59 371 GLN A N 1
ATOM 2985 C CA . GLN A 1 371 ? 15.640 -21.431 -15.706 1.00 34.59 371 GLN A CA 1
ATOM 2986 C C . GLN A 1 371 ? 14.130 -21.302 -16.048 1.00 34.59 371 GLN A C 1
ATOM 2988 O O . GLN A 1 371 ? 13.281 -21.913 -15.420 1.00 34.59 371 GLN A O 1
ATOM 2993 N N . PHE A 1 372 ? 13.792 -20.517 -17.064 1.00 35.09 372 PHE A N 1
ATOM 2994 C CA . PHE A 1 372 ? 12.615 -20.510 -17.930 1.00 35.09 372 PHE A CA 1
ATOM 2995 C C . PHE A 1 372 ? 12.729 -21.549 -19.054 1.00 35.09 372 PHE A C 1
ATOM 2997 O O . PHE A 1 372 ? 13.476 -21.350 -20.013 1.00 35.09 372 PHE A O 1
ATOM 3004 N N . ASN A 1 373 ? 11.973 -22.641 -18.985 1.00 29.23 373 ASN A N 1
ATOM 3005 C CA . ASN A 1 373 ? 11.748 -23.446 -20.184 1.00 29.23 373 ASN A CA 1
ATOM 3006 C C . ASN A 1 373 ? 10.711 -22.747 -21.071 1.00 29.23 373 ASN A C 1
ATOM 3008 O O . ASN A 1 373 ? 9.582 -22.496 -20.654 1.00 29.23 373 ASN A O 1
ATOM 3012 N N . SER A 1 374 ? 11.126 -22.420 -22.293 1.00 35.62 374 SER A N 1
ATOM 3013 C CA . SER A 1 374 ? 10.233 -22.122 -23.409 1.00 35.62 374 SER A CA 1
ATOM 3014 C C . SER A 1 374 ? 9.812 -23.455 -24.029 1.00 35.62 374 SER A C 1
ATOM 3016 O O . SER A 1 374 ? 10.679 -24.293 -24.260 1.00 35.62 374 SER A O 1
ATOM 3018 N N . LEU A 1 375 ? 8.511 -23.603 -24.300 1.00 30.84 375 LEU A N 1
ATOM 3019 C CA . LEU A 1 375 ? 7.775 -24.756 -24.851 1.00 30.84 375 LEU A CA 1
ATOM 3020 C C . LEU A 1 375 ? 7.077 -25.679 -23.830 1.00 30.84 375 LEU A C 1
ATOM 3022 O O . LEU A 1 375 ? 7.694 -26.471 -23.133 1.00 30.84 375 LEU A O 1
ATOM 3026 N N . ALA A 1 376 ? 5.743 -25.576 -23.874 1.00 32.75 376 ALA A N 1
ATOM 3027 C CA . ALA A 1 376 ? 4.713 -26.567 -23.554 1.00 32.75 376 ALA A CA 1
ATOM 3028 C C . ALA A 1 376 ? 4.639 -27.166 -22.131 1.00 32.75 376 ALA A C 1
ATOM 3030 O O . ALA A 1 376 ? 5.468 -27.956 -21.701 1.00 32.75 376 ALA A O 1
ATOM 3031 N N . SER A 1 377 ? 3.482 -26.919 -21.504 1.00 27.75 377 SER A N 1
ATOM 3032 C CA . SER A 1 377 ? 2.894 -27.628 -20.356 1.00 27.75 377 SER A CA 1
ATOM 3033 C C . SER A 1 377 ? 3.581 -27.474 -18.992 1.00 27.75 377 SER A C 1
ATOM 3035 O O . SER A 1 377 ? 4.790 -27.583 -18.827 1.00 27.75 377 SER A O 1
ATOM 3037 N N . CYS A 1 378 ? 2.752 -27.190 -17.984 1.00 43.59 378 CYS A N 1
ATOM 3038 C CA . CYS A 1 378 ? 3.100 -27.186 -16.570 1.00 43.59 378 CYS A CA 1
ATOM 3039 C C . CYS A 1 378 ? 3.946 -28.402 -16.185 1.00 43.59 378 CYS A C 1
ATOM 3041 O O . CYS A 1 378 ? 3.423 -29.510 -16.198 1.00 43.59 378 CYS A O 1
ATOM 3043 N N . SER A 1 379 ? 5.191 -28.180 -15.761 1.00 37.47 379 SER A N 1
ATOM 3044 C CA . SER A 1 379 ? 5.839 -28.745 -14.561 1.00 37.47 379 SER A CA 1
ATOM 3045 C C . SER A 1 379 ? 7.362 -28.761 -14.733 1.00 37.47 379 SER A C 1
ATOM 3047 O O . SER A 1 379 ? 7.883 -29.214 -15.743 1.00 37.47 379 SER A O 1
ATOM 3049 N N . GLY A 1 380 ? 8.088 -28.262 -13.728 1.00 31.11 380 GLY A N 1
ATOM 3050 C CA . GLY A 1 380 ? 9.538 -28.461 -13.624 1.00 31.11 380 GLY A CA 1
ATOM 3051 C C . GLY A 1 380 ? 10.366 -27.187 -13.716 1.00 31.11 380 GLY A C 1
ATOM 3052 O O . GLY A 1 380 ? 11.108 -26.976 -14.668 1.00 31.11 380 GLY A O 1
ATOM 3053 N N . LEU A 1 381 ? 10.278 -26.354 -12.685 1.00 39.72 381 LEU A N 1
ATOM 3054 C CA . LEU A 1 381 ? 11.204 -25.251 -12.475 1.00 39.72 381 LEU A CA 1
ATOM 3055 C C . LEU A 1 381 ? 12.301 -25.720 -11.524 1.00 39.72 381 LEU A C 1
ATOM 3057 O O . LEU A 1 381 ? 12.059 -25.851 -10.326 1.00 39.72 381 LEU A O 1
ATOM 3061 N N . VAL A 1 382 ? 13.499 -25.984 -12.036 1.00 35.38 382 VAL A N 1
ATOM 3062 C CA . VAL A 1 382 ? 14.644 -26.339 -11.190 1.00 35.38 382 VAL A CA 1
ATOM 3063 C C . VAL A 1 382 ? 15.549 -25.122 -11.060 1.00 35.38 382 VAL A C 1
ATOM 3065 O O . VAL A 1 382 ? 16.530 -24.934 -11.773 1.00 35.38 382 VAL A O 1
ATOM 3068 N N . PHE A 1 383 ? 15.198 -24.261 -10.111 1.00 42.41 383 PHE A N 1
ATOM 3069 C CA . PHE A 1 383 ? 16.123 -23.260 -9.600 1.00 42.41 383 PHE A CA 1
ATOM 3070 C C . PHE A 1 383 ? 17.095 -23.911 -8.609 1.00 42.41 383 PHE A C 1
ATOM 3072 O O . PHE A 1 383 ? 16.730 -24.802 -7.848 1.00 42.41 383 PHE A O 1
ATOM 3079 N N . SER A 1 384 ? 18.340 -23.429 -8.568 1.00 38.47 384 SER A N 1
ATOM 3080 C CA . SER A 1 384 ? 19.370 -23.926 -7.637 1.00 38.47 384 SER A CA 1
ATOM 3081 C C . SER A 1 384 ? 19.092 -23.595 -6.156 1.00 38.47 384 SER A C 1
ATOM 3083 O O . SER A 1 384 ? 19.860 -24.010 -5.291 1.00 38.47 384 SER A O 1
ATOM 3085 N N . GLN A 1 385 ? 18.030 -22.844 -5.854 1.00 42.69 385 GLN A N 1
ATOM 3086 C CA . GLN A 1 385 ? 17.546 -22.537 -4.506 1.00 42.69 385 GLN A CA 1
ATOM 3087 C C . GLN A 1 385 ? 16.060 -22.907 -4.401 1.00 42.69 385 GLN A C 1
ATOM 3089 O O . GLN A 1 385 ? 15.345 -22.874 -5.406 1.00 42.69 385 GLN A O 1
ATOM 3094 N N . LYS A 1 386 ? 15.589 -23.239 -3.188 1.00 42.84 386 LYS A N 1
ATOM 3095 C CA . LYS A 1 386 ? 14.153 -23.390 -2.903 1.00 42.84 386 LYS A CA 1
ATOM 3096 C C . LYS A 1 386 ? 13.466 -22.085 -3.297 1.00 42.84 386 LYS A C 1
ATOM 3098 O O . LYS A 1 386 ? 13.702 -21.059 -2.676 1.00 42.84 386 LYS A O 1
ATOM 3103 N N . THR A 1 387 ? 12.678 -22.119 -4.361 1.00 53.00 387 THR A N 1
ATOM 3104 C CA . THR A 1 387 ? 11.947 -20.948 -4.842 1.00 53.00 387 THR A CA 1
ATOM 3105 C C . THR A 1 387 ? 10.506 -21.044 -4.405 1.00 53.00 387 THR A C 1
ATOM 3107 O O . THR A 1 387 ? 9.927 -22.130 -4.410 1.00 53.00 387 THR A O 1
ATOM 3110 N N . ASP A 1 388 ? 9.949 -19.906 -4.006 1.00 62.97 388 ASP A N 1
ATOM 3111 C CA . ASP A 1 388 ? 8.539 -19.790 -3.673 1.00 62.97 388 ASP A CA 1
ATOM 3112 C C . ASP A 1 388 ? 7.697 -20.180 -4.908 1.00 62.97 388 ASP A C 1
ATOM 3114 O O . ASP A 1 388 ? 7.829 -19.544 -5.961 1.00 62.97 388 ASP A O 1
ATOM 3118 N N . PRO A 1 389 ? 6.851 -21.224 -4.829 1.00 65.62 389 PRO A N 1
ATOM 3119 C CA . PRO A 1 389 ? 5.977 -21.617 -5.932 1.00 65.62 389 PRO A CA 1
ATOM 3120 C C . PRO A 1 389 ? 5.072 -20.479 -6.425 1.00 65.62 389 PRO A C 1
ATOM 3122 O O . PRO A 1 389 ? 4.689 -20.468 -7.594 1.00 65.62 389 PRO A O 1
ATOM 3125 N N . SER A 1 390 ? 4.740 -19.511 -5.563 1.00 68.50 390 SER A N 1
ATOM 3126 C CA . SER A 1 390 ? 3.907 -18.361 -5.931 1.00 68.50 390 SER A CA 1
ATOM 3127 C C . SER A 1 390 ? 4.628 -17.397 -6.878 1.00 68.50 390 SER A C 1
ATOM 3129 O O . SER A 1 390 ? 4.067 -16.957 -7.881 1.00 68.50 390 SER A O 1
ATOM 3131 N N . LEU A 1 391 ? 5.914 -17.137 -6.641 1.00 75.69 391 LEU A N 1
ATOM 3132 C CA . LEU A 1 391 ? 6.731 -16.251 -7.468 1.00 75.69 391 LEU A CA 1
ATOM 3133 C C . LEU A 1 391 ? 6.744 -16.698 -8.938 1.00 75.69 391 LEU A C 1
ATOM 3135 O O . LEU A 1 391 ? 6.587 -15.876 -9.845 1.00 75.69 391 LEU A O 1
ATOM 3139 N N . HIS A 1 392 ? 6.867 -18.005 -9.170 1.00 79.50 392 HIS A N 1
ATOM 3140 C CA . HIS A 1 392 ? 6.847 -18.612 -10.502 1.00 79.50 392 HIS A CA 1
ATOM 3141 C C . HIS A 1 392 ? 5.614 -18.269 -11.318 1.00 79.50 392 HIS A C 1
ATOM 3143 O O . HIS A 1 392 ? 5.725 -17.943 -12.500 1.00 79.50 392 HIS A O 1
ATOM 3149 N N . ALA A 1 393 ? 4.446 -18.290 -10.680 1.00 83.75 393 ALA A N 1
ATOM 3150 C CA . ALA A 1 393 ? 3.186 -17.988 -11.340 1.00 83.75 393 ALA A CA 1
ATOM 3151 C C . ALA A 1 393 ? 3.125 -16.535 -11.846 1.00 83.75 393 ALA A C 1
ATOM 3153 O O . ALA A 1 393 ? 2.450 -16.269 -12.839 1.00 83.75 393 ALA A O 1
ATOM 3154 N N . SER A 1 394 ? 3.856 -15.611 -11.209 1.00 86.94 394 SER A N 1
ATOM 3155 C CA . SER A 1 394 ? 3.962 -14.207 -11.639 1.00 86.94 394 SER A CA 1
ATOM 3156 C C . SER A 1 394 ? 5.107 -13.898 -12.602 1.00 86.94 394 SER A C 1
ATOM 3158 O O . SER A 1 394 ? 5.129 -12.816 -13.193 1.00 86.94 394 SER A O 1
ATOM 3160 N N . MET A 1 395 ? 6.049 -14.822 -12.809 1.00 86.69 395 MET A N 1
ATOM 3161 C CA . MET A 1 395 ? 7.217 -14.561 -13.654 1.00 86.69 395 MET A CA 1
ATOM 3162 C C . MET A 1 395 ? 6.892 -14.139 -15.097 1.00 86.69 395 MET A C 1
ATOM 3164 O O . MET A 1 395 ? 7.622 -13.293 -15.612 1.00 86.69 395 MET A O 1
ATOM 3168 N N . PRO A 1 396 ? 5.817 -14.617 -15.762 1.00 89.75 396 PRO A N 1
ATOM 3169 C CA . PRO A 1 396 ? 5.453 -14.115 -17.089 1.00 89.75 396 PRO A CA 1
ATOM 3170 C C . PRO A 1 396 ? 5.235 -12.596 -17.126 1.00 89.75 396 PRO A C 1
ATOM 3172 O O . PRO A 1 396 ? 5.595 -11.944 -18.104 1.00 89.75 396 PRO A O 1
ATOM 3175 N N . PHE A 1 397 ? 4.689 -12.009 -16.058 1.00 92.94 397 PHE A N 1
ATOM 3176 C CA . PHE A 1 397 ? 4.498 -10.560 -15.958 1.00 92.94 397 PHE A CA 1
ATOM 3177 C C . PHE A 1 397 ? 5.821 -9.829 -15.718 1.00 92.94 397 PHE A C 1
ATOM 3179 O O . PHE A 1 397 ? 6.073 -8.806 -16.349 1.00 92.94 397 PHE A O 1
ATOM 3186 N N . VAL A 1 398 ? 6.697 -10.394 -14.881 1.00 90.94 398 VAL A N 1
ATOM 3187 C CA . VAL A 1 398 ? 8.055 -9.870 -14.645 1.00 90.94 398 VAL A CA 1
ATOM 3188 C C . VAL A 1 398 ? 8.862 -9.855 -15.947 1.00 90.94 398 VAL A C 1
ATOM 3190 O O . VAL A 1 398 ? 9.509 -8.859 -16.263 1.00 90.94 398 VAL A O 1
ATOM 3193 N N . VAL A 1 399 ? 8.781 -10.921 -16.750 1.00 90.00 399 VAL A N 1
ATOM 3194 C CA . VAL A 1 399 ? 9.433 -10.987 -18.068 1.00 90.00 399 VAL A CA 1
ATOM 3195 C C . VAL A 1 399 ? 8.873 -9.926 -19.011 1.00 90.00 399 VAL A C 1
ATOM 3197 O O . VAL A 1 399 ? 9.659 -9.204 -19.614 1.00 90.00 399 VAL A O 1
ATOM 3200 N N . LYS A 1 400 ? 7.545 -9.750 -19.083 1.00 93.12 400 LYS A N 1
ATOM 3201 C CA . LYS A 1 400 ? 6.926 -8.681 -19.892 1.00 93.12 400 LYS A CA 1
ATOM 3202 C C . LYS A 1 400 ? 7.415 -7.285 -19.509 1.00 93.12 400 LYS A C 1
ATOM 3204 O O . LYS A 1 400 ? 7.601 -6.441 -20.376 1.00 93.12 400 LYS A O 1
ATOM 3209 N N . GLN A 1 401 ? 7.631 -7.030 -18.221 1.00 95.00 401 GLN A N 1
ATOM 3210 C CA . GLN A 1 401 ? 8.193 -5.759 -17.765 1.00 95.00 401 GLN A CA 1
ATOM 3211 C C . GLN A 1 401 ? 9.649 -5.589 -18.200 1.00 95.00 401 GLN A C 1
ATOM 3213 O O . GLN A 1 401 ? 10.024 -4.513 -18.652 1.00 95.00 401 GLN A O 1
ATOM 3218 N N . LEU A 1 402 ? 10.463 -6.642 -18.091 1.00 92.94 402 LEU A N 1
ATOM 3219 C CA . LEU A 1 402 ? 11.852 -6.614 -18.552 1.00 92.94 402 LEU A CA 1
ATOM 3220 C C . LEU A 1 402 ? 11.940 -6.440 -20.070 1.00 92.94 402 LEU A C 1
ATOM 3222 O O . LEU A 1 402 ? 12.819 -5.722 -20.524 1.00 92.94 402 LEU A O 1
ATOM 3226 N N . GLN A 1 403 ? 11.005 -7.007 -20.836 1.00 92.88 403 GLN A N 1
ATOM 3227 C CA . GLN A 1 403 ? 10.932 -6.850 -22.293 1.00 92.88 403 GLN A CA 1
ATOM 3228 C C . GLN A 1 403 ? 10.814 -5.397 -22.752 1.00 92.88 403 GLN A C 1
ATOM 3230 O O . GLN A 1 403 ? 11.303 -5.049 -23.825 1.00 92.88 403 GLN A O 1
ATOM 3235 N N . LEU A 1 404 ? 10.256 -4.514 -21.918 1.00 94.44 404 LEU A N 1
ATOM 3236 C CA . LEU A 1 404 ? 10.239 -3.076 -22.196 1.00 94.44 404 LEU A CA 1
ATOM 3237 C C . LEU A 1 404 ? 11.654 -2.497 -22.339 1.00 94.44 404 LEU A C 1
ATOM 3239 O O . LEU A 1 404 ? 11.828 -1.510 -23.054 1.00 94.44 404 LEU A O 1
ATOM 3243 N N . LEU A 1 405 ? 12.663 -3.117 -21.715 1.00 92.62 405 LEU A N 1
ATOM 3244 C CA . LEU A 1 405 ? 14.058 -2.688 -21.775 1.00 92.62 405 LEU A CA 1
ATOM 3245 C C . LEU A 1 405 ? 14.635 -2.774 -23.194 1.00 92.62 405 LEU A C 1
ATOM 3247 O O . LEU A 1 405 ? 15.427 -1.921 -23.557 1.00 92.62 405 LEU A O 1
ATOM 3251 N N . TRP A 1 406 ? 14.230 -3.762 -23.997 1.00 91.94 406 TRP A N 1
ATOM 3252 C CA . TRP A 1 406 ? 14.638 -3.916 -25.404 1.00 91.94 406 TRP A CA 1
ATOM 3253 C C . TRP A 1 406 ? 13.491 -3.628 -26.381 1.00 91.94 406 TRP A C 1
ATOM 3255 O O . TRP A 1 406 ? 13.486 -4.110 -27.513 1.00 91.94 406 TRP A O 1
ATOM 3265 N N . SER A 1 407 ? 12.513 -2.826 -25.952 1.00 91.62 407 SER A N 1
ATOM 3266 C CA . SER A 1 407 ? 11.522 -2.249 -26.860 1.00 91.62 407 SER A CA 1
ATOM 3267 C C . SER A 1 407 ? 12.160 -1.174 -27.743 1.00 91.62 407 SER A C 1
ATOM 3269 O O . SER A 1 407 ? 13.117 -0.515 -27.332 1.00 91.62 407 SER A O 1
ATOM 3271 N N . GLU A 1 408 ? 11.593 -0.941 -28.930 1.00 87.88 408 GLU A N 1
ATOM 3272 C CA . GLU A 1 408 ? 12.057 0.104 -29.855 1.00 87.88 408 GLU A CA 1
ATOM 3273 C C . GLU A 1 408 ? 12.216 1.460 -29.157 1.00 87.88 408 GLU A C 1
ATOM 3275 O O . GLU A 1 408 ? 13.248 2.121 -29.264 1.00 87.88 408 GLU A O 1
ATOM 3280 N N . LYS A 1 409 ? 11.210 1.842 -28.368 1.00 89.94 409 LYS A N 1
ATOM 3281 C CA . LYS A 1 409 ? 11.177 3.112 -27.642 1.00 89.94 409 LYS A CA 1
ATOM 3282 C C . LYS A 1 409 ? 12.325 3.249 -26.640 1.00 89.94 409 LYS A C 1
ATOM 3284 O O . LYS A 1 409 ? 12.938 4.310 -26.564 1.00 89.94 409 LYS A O 1
ATOM 3289 N N . MET A 1 410 ? 12.629 2.191 -25.887 1.00 91.44 410 MET A N 1
ATOM 3290 C CA . MET A 1 410 ? 13.733 2.203 -24.923 1.00 91.44 410 MET A CA 1
ATOM 3291 C C . MET A 1 410 ? 15.093 2.200 -25.625 1.00 91.44 410 MET A C 1
ATOM 3293 O O . MET A 1 410 ? 15.993 2.931 -25.221 1.00 91.44 410 MET A O 1
ATOM 3297 N N . ILE A 1 411 ? 15.235 1.421 -26.700 1.00 89.62 411 ILE A N 1
ATOM 3298 C CA . ILE A 1 411 ? 16.463 1.368 -27.500 1.00 89.62 411 ILE A CA 1
ATOM 3299 C C . ILE A 1 411 ? 16.771 2.746 -28.088 1.00 89.62 411 ILE A C 1
ATOM 3301 O O . ILE A 1 411 ? 17.881 3.242 -27.910 1.00 89.62 411 ILE A O 1
ATOM 3305 N N . ARG A 1 412 ? 15.786 3.400 -28.716 1.00 88.25 412 ARG A N 1
ATOM 3306 C CA . ARG A 1 412 ? 15.949 4.756 -29.261 1.00 88.25 412 ARG A CA 1
ATOM 3307 C C . ARG A 1 412 ? 16.347 5.769 -28.193 1.00 88.25 412 ARG A C 1
ATOM 3309 O O . ARG A 1 412 ? 17.183 6.620 -28.463 1.00 88.25 412 ARG A O 1
ATOM 3316 N N . LEU A 1 413 ? 15.792 5.657 -26.985 1.00 90.56 413 LEU A N 1
ATOM 3317 C CA . LEU A 1 413 ? 16.153 6.523 -25.861 1.00 90.56 413 LEU A CA 1
ATOM 3318 C C . LEU A 1 413 ? 17.600 6.287 -25.408 1.00 90.56 413 LEU A C 1
ATOM 3320 O O . LEU A 1 413 ? 18.359 7.239 -25.262 1.00 90.56 413 LEU A O 1
ATOM 3324 N N . MET A 1 414 ? 18.003 5.030 -25.206 1.00 89.44 414 MET A N 1
ATOM 3325 C CA . MET A 1 414 ? 19.352 4.699 -24.730 1.00 89.44 414 MET A CA 1
ATOM 3326 C C . MET A 1 414 ? 20.448 5.015 -25.750 1.00 89.44 414 MET A C 1
ATOM 3328 O O . MET A 1 414 ? 21.551 5.383 -25.361 1.00 89.44 414 MET A O 1
ATOM 3332 N N . PHE A 1 415 ? 20.151 4.862 -27.041 1.00 88.38 415 PHE A N 1
ATOM 3333 C CA . PHE A 1 415 ? 21.084 5.110 -28.141 1.00 88.38 415 PHE A CA 1
ATOM 3334 C C . PHE A 1 415 ? 20.835 6.449 -28.850 1.00 88.38 415 PHE A C 1
ATOM 3336 O O . PHE A 1 415 ? 21.320 6.636 -29.963 1.00 88.38 415 PHE A O 1
ATOM 3343 N N . ALA A 1 416 ? 20.111 7.388 -28.231 1.00 87.44 416 ALA A N 1
ATOM 3344 C CA . ALA A 1 416 ? 19.705 8.642 -28.871 1.00 87.44 416 ALA A CA 1
ATOM 3345 C C . ALA A 1 416 ? 20.885 9.399 -29.509 1.00 87.44 416 ALA A C 1
ATOM 3347 O O . ALA A 1 416 ? 20.797 9.813 -30.662 1.00 87.44 416 ALA A O 1
ATOM 3348 N N . ASP A 1 417 ? 22.018 9.502 -28.807 1.00 84.62 417 ASP A N 1
ATOM 3349 C CA . ASP A 1 417 ? 23.222 10.177 -29.315 1.00 84.62 417 ASP A CA 1
ATOM 3350 C C . ASP A 1 417 ? 23.804 9.505 -30.567 1.00 84.62 417 ASP A C 1
ATOM 3352 O O . ASP A 1 417 ? 24.241 10.188 -31.495 1.00 84.62 417 ASP A O 1
ATOM 3356 N N . LEU A 1 418 ? 23.798 8.169 -30.608 1.00 83.31 418 LEU A N 1
ATOM 3357 C CA . LEU A 1 418 ? 24.272 7.396 -31.756 1.00 83.31 418 LEU A CA 1
ATOM 3358 C C . LEU A 1 418 ? 23.345 7.581 -32.958 1.00 83.31 418 LEU A C 1
ATOM 3360 O O . LEU A 1 418 ? 23.816 7.783 -34.075 1.00 83.31 418 LEU A O 1
ATOM 3364 N N . LEU A 1 419 ? 22.033 7.529 -32.730 1.00 83.00 419 LEU A N 1
ATOM 3365 C CA . LEU A 1 419 ? 21.037 7.669 -33.791 1.00 83.00 419 LEU A CA 1
ATOM 3366 C C . LEU A 1 419 ? 21.062 9.074 -34.392 1.00 83.00 419 LEU A C 1
ATOM 3368 O O . LEU A 1 419 ? 21.170 9.211 -35.609 1.00 83.00 419 LEU A O 1
ATOM 3372 N N . ASN A 1 420 ? 21.103 10.103 -33.544 1.00 83.38 420 ASN A N 1
ATOM 3373 C CA . ASN A 1 420 ? 21.229 11.492 -33.978 1.00 83.38 420 ASN A CA 1
ATOM 3374 C C . ASN A 1 420 ? 22.513 11.722 -34.789 1.00 83.38 420 ASN A C 1
ATOM 3376 O O . ASN A 1 420 ? 22.496 12.426 -35.798 1.00 83.38 420 ASN A O 1
ATOM 3380 N N . TYR A 1 421 ? 23.640 11.125 -34.380 1.00 80.25 421 TYR A N 1
ATOM 3381 C CA . TYR A 1 421 ? 24.898 11.234 -35.123 1.00 80.25 421 TYR A CA 1
ATOM 3382 C C . TYR A 1 421 ? 24.769 10.699 -36.557 1.00 80.25 421 TYR A C 1
ATOM 3384 O O . TYR A 1 421 ? 25.264 11.321 -37.497 1.00 80.25 421 TYR A O 1
ATOM 3392 N N . ILE A 1 422 ? 24.076 9.576 -36.732 1.00 75.44 422 ILE A N 1
ATOM 3393 C CA . ILE A 1 422 ? 23.946 8.886 -38.021 1.00 75.44 422 ILE A CA 1
ATOM 3394 C C . ILE A 1 422 ? 22.951 9.594 -38.935 1.00 75.44 422 ILE A C 1
ATOM 3396 O O . ILE A 1 422 ? 23.202 9.717 -40.135 1.00 75.44 422 ILE A O 1
ATOM 3400 N N . GLU A 1 423 ? 21.863 10.124 -38.382 1.00 77.69 423 GLU A N 1
ATOM 3401 C CA . GLU A 1 423 ? 20.928 10.979 -39.119 1.00 77.69 423 GLU A CA 1
ATOM 3402 C C . GLU A 1 423 ? 21.636 12.238 -39.654 1.00 77.69 423 GLU A C 1
ATOM 3404 O O . GLU A 1 423 ? 21.528 12.573 -40.833 1.00 77.69 423 GLU A O 1
ATOM 3409 N N . ILE A 1 424 ? 22.472 12.884 -38.834 1.00 75.38 424 ILE A N 1
ATOM 3410 C CA . ILE A 1 424 ? 23.249 14.058 -39.261 1.00 75.38 424 ILE A CA 1
ATOM 3411 C C . ILE A 1 424 ? 24.285 13.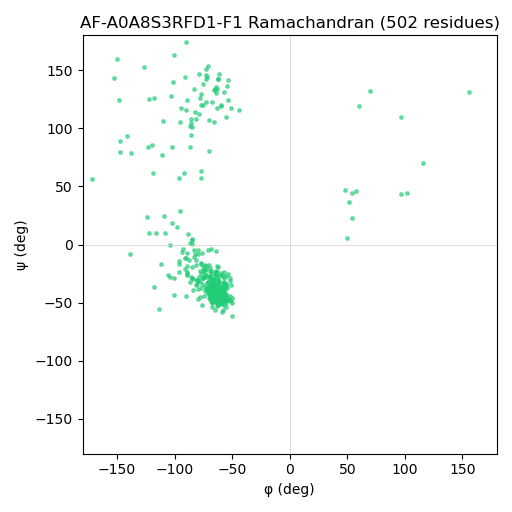696 -40.338 1.00 75.38 424 ILE A C 1
ATOM 3413 O O . ILE A 1 424 ? 24.515 14.476 -41.267 1.00 75.38 424 ILE A O 1
ATOM 3417 N N . ASP A 1 425 ? 24.948 12.546 -40.219 1.00 70.31 425 ASP A N 1
ATOM 3418 C CA . ASP A 1 425 ? 25.973 12.124 -41.178 1.00 70.31 425 ASP A CA 1
ATOM 3419 C C . ASP A 1 425 ? 25.371 11.722 -42.536 1.00 70.31 425 ASP A C 1
ATOM 3421 O O . ASP A 1 425 ? 25.874 12.115 -43.592 1.00 70.31 425 ASP A O 1
ATOM 3425 N N . THR A 1 426 ? 24.225 11.036 -42.523 1.00 66.38 426 THR A N 1
ATOM 3426 C CA . THR A 1 426 ? 23.473 10.694 -43.742 1.00 66.38 426 THR A CA 1
ATOM 3427 C C . THR A 1 426 ? 22.929 11.936 -44.453 1.00 66.38 426 THR A C 1
ATOM 3429 O O . THR A 1 426 ? 23.032 12.036 -45.680 1.00 66.38 426 THR A O 1
ATOM 3432 N N . GLU A 1 427 ? 22.461 12.947 -43.715 1.00 66.38 427 GLU A N 1
ATOM 3433 C CA . GLU A 1 427 ? 22.093 14.237 -44.305 1.00 66.38 427 GLU A CA 1
ATOM 3434 C C . GLU A 1 427 ? 23.286 14.963 -44.946 1.00 66.38 427 GLU A C 1
ATOM 3436 O O . GLU A 1 427 ? 23.158 15.501 -46.051 1.00 66.38 427 GLU A O 1
ATOM 3441 N N . LYS A 1 428 ? 24.459 14.968 -44.299 1.00 62.59 428 LYS A N 1
ATOM 3442 C CA . LYS A 1 428 ? 25.684 15.579 -44.850 1.00 62.59 428 LYS A CA 1
ATOM 3443 C C . LYS A 1 428 ? 26.169 14.869 -46.113 1.00 62.59 428 LYS A C 1
ATOM 3445 O O . LYS A 1 428 ? 26.611 15.538 -47.047 1.00 62.59 428 LYS A O 1
ATOM 3450 N N . ALA A 1 429 ? 26.042 13.545 -46.175 1.00 59.12 429 ALA A N 1
ATOM 3451 C CA . ALA A 1 429 ? 26.348 12.767 -47.373 1.00 59.12 429 ALA A CA 1
ATOM 3452 C C . ALA A 1 429 ? 25.379 13.073 -48.535 1.00 59.12 429 ALA A C 1
ATOM 3454 O O . ALA A 1 429 ? 25.797 13.101 -49.691 1.00 59.12 429 ALA A O 1
ATOM 3455 N N . SER A 1 430 ? 24.105 13.367 -48.242 1.00 58.44 430 SER A N 1
ATOM 3456 C CA . SER A 1 430 ? 23.088 13.697 -49.256 1.00 58.44 430 SER A CA 1
ATOM 3457 C C . SER A 1 430 ? 23.187 15.125 -49.826 1.00 58.44 430 SER A C 1
ATOM 3459 O O . SER A 1 430 ? 22.787 15.363 -50.965 1.00 58.44 430 SER A O 1
ATOM 3461 N N . LYS A 1 431 ? 23.759 16.077 -49.070 1.00 55.56 431 LYS A N 1
ATOM 3462 C CA . LYS A 1 431 ? 23.864 17.505 -49.444 1.00 55.56 431 LYS A CA 1
ATOM 3463 C C . LYS A 1 431 ? 25.099 17.855 -50.296 1.00 55.56 431 LYS A C 1
ATOM 3465 O O . LYS A 1 431 ? 25.239 19.008 -50.693 1.00 55.56 431 LYS A O 1
ATOM 3470 N N . ASN A 1 432 ? 25.950 16.883 -50.644 1.00 44.84 432 ASN A N 1
ATOM 3471 C CA . ASN A 1 432 ? 27.110 17.074 -51.530 1.00 44.84 432 ASN A CA 1
ATOM 3472 C C . ASN A 1 432 ? 26.943 16.380 -52.903 1.00 44.84 432 ASN A C 1
ATOM 3474 O O . ASN A 1 432 ? 27.578 15.351 -53.149 1.00 44.84 432 ASN A O 1
ATOM 3478 N N . PRO A 1 433 ? 26.162 16.923 -53.859 1.00 44.75 433 PRO A N 1
ATOM 3479 C CA . PRO A 1 433 ? 26.241 16.482 -55.244 1.00 44.75 433 PRO A CA 1
ATOM 3480 C C . PRO A 1 433 ? 27.365 17.252 -55.954 1.00 44.75 433 PRO A C 1
ATOM 3482 O O . PRO A 1 433 ? 27.151 18.348 -56.467 1.00 44.75 433 PRO A O 1
ATOM 3485 N N . SER A 1 434 ? 28.579 16.696 -56.018 1.00 45.91 434 SER A N 1
ATOM 3486 C CA . SER A 1 434 ? 29.578 17.209 -56.967 1.00 45.91 434 SER A CA 1
ATOM 3487 C C . SER A 1 434 ? 29.255 16.690 -58.382 1.00 45.91 434 SER A C 1
ATOM 3489 O O . SER A 1 434 ? 29.105 15.479 -58.579 1.00 45.91 434 SER A O 1
ATOM 3491 N N . PRO A 1 435 ? 29.121 17.558 -59.403 1.00 45.75 435 PRO A N 1
ATOM 3492 C CA . PRO A 1 435 ? 28.849 17.117 -60.761 1.00 45.75 435 PRO A CA 1
ATOM 3493 C C . PRO A 1 435 ? 30.178 16.802 -61.454 1.00 45.75 435 PRO A C 1
ATOM 3495 O O . PRO A 1 435 ? 30.731 17.634 -62.168 1.00 45.75 435 PRO A O 1
ATOM 3498 N N . SER A 1 436 ? 30.723 15.599 -61.262 1.00 44.75 436 SER A N 1
ATOM 3499 C CA . SER A 1 436 ? 31.863 15.139 -62.066 1.00 44.75 436 SER A CA 1
ATOM 3500 C C . SER A 1 436 ? 31.381 14.315 -63.270 1.00 44.75 436 SER A C 1
ATOM 3502 O O . SER A 1 436 ? 30.726 13.276 -63.157 1.00 44.75 436 SER A O 1
ATOM 3504 N N . LYS A 1 437 ? 31.678 14.831 -64.469 1.00 46.00 437 LYS A N 1
ATOM 3505 C CA . LYS A 1 437 ? 31.320 14.272 -65.782 1.00 46.00 437 LYS A CA 1
ATOM 3506 C C . LYS A 1 437 ? 32.220 13.092 -66.173 1.00 46.00 437 LYS A C 1
ATOM 3508 O O . LYS A 1 437 ? 32.935 13.189 -67.156 1.00 46.00 437 LYS A O 1
ATOM 3513 N N . ASN A 1 438 ? 32.203 11.983 -65.433 1.00 42.84 438 ASN A N 1
ATOM 3514 C CA . ASN A 1 438 ? 32.883 10.752 -65.866 1.00 42.84 438 ASN A CA 1
ATOM 3515 C C . ASN A 1 438 ? 32.058 9.505 -65.516 1.00 42.84 438 ASN A C 1
ATOM 3517 O O . ASN A 1 438 ? 32.146 8.945 -64.425 1.00 42.84 438 ASN A O 1
ATOM 3521 N N . ILE A 1 439 ? 31.248 9.065 -66.482 1.00 57.75 439 ILE A N 1
ATOM 3522 C CA . ILE A 1 439 ? 30.273 7.967 -66.357 1.00 57.75 439 ILE A CA 1
ATOM 3523 C C . ILE A 1 439 ? 30.959 6.610 -66.095 1.00 57.75 439 ILE A C 1
ATOM 3525 O O . ILE A 1 439 ? 30.385 5.754 -65.429 1.00 57.75 439 ILE A O 1
ATOM 3529 N N . ILE A 1 440 ? 32.216 6.437 -66.518 1.00 54.31 440 ILE A N 1
ATOM 3530 C CA . ILE A 1 440 ? 32.943 5.159 -66.416 1.00 54.31 440 ILE A CA 1
ATOM 3531 C C . ILE A 1 440 ? 33.613 4.972 -65.038 1.00 54.31 440 ILE A C 1
ATOM 3533 O O . ILE A 1 440 ? 33.678 3.853 -64.538 1.00 54.31 440 ILE A O 1
ATOM 3537 N N . LYS A 1 441 ? 33.997 6.054 -64.339 1.00 46.88 441 LYS A N 1
ATOM 3538 C CA . LYS A 1 441 ? 34.429 5.970 -62.924 1.00 46.88 441 LYS A CA 1
ATOM 3539 C C . LYS A 1 441 ? 33.258 5.719 -61.963 1.00 46.88 441 LYS A C 1
ATOM 3541 O O . LYS A 1 441 ? 33.423 5.056 -60.947 1.00 46.88 441 LYS A O 1
ATOM 3546 N N . LYS A 1 442 ? 32.046 6.135 -62.345 1.00 47.56 442 LYS A N 1
ATOM 3547 C CA . LYS A 1 442 ? 30.812 5.974 -61.556 1.00 47.56 442 LYS A CA 1
ATOM 3548 C C . LYS A 1 442 ? 30.368 4.520 -61.347 1.00 47.56 442 LYS A C 1
ATOM 3550 O O . LYS A 1 442 ? 29.636 4.260 -60.397 1.00 47.56 442 LYS A O 1
ATOM 3555 N N . ALA A 1 443 ? 30.777 3.588 -62.210 1.00 44.56 443 ALA A N 1
ATOM 3556 C CA . ALA A 1 443 ? 30.462 2.163 -62.062 1.00 44.56 443 ALA A CA 1
ATOM 3557 C C . ALA A 1 443 ? 31.480 1.425 -61.172 1.00 44.56 443 ALA A C 1
ATOM 3559 O O . ALA A 1 443 ? 31.095 0.525 -60.429 1.00 44.56 443 ALA A O 1
ATOM 3560 N N . LEU A 1 444 ? 32.750 1.850 -61.187 1.00 42.78 444 LEU A N 1
ATOM 3561 C CA . LEU A 1 444 ? 33.807 1.260 -60.361 1.00 42.78 444 LEU A CA 1
ATOM 3562 C C . LEU A 1 444 ? 33.747 1.774 -58.910 1.00 42.78 444 LEU A C 1
ATOM 3564 O O . LEU A 1 444 ? 33.850 0.984 -57.973 1.00 42.78 444 LEU A O 1
ATOM 3568 N N . ASP A 1 445 ? 33.428 3.058 -58.711 1.00 42.25 445 ASP A N 1
ATOM 3569 C CA . ASP A 1 445 ? 33.198 3.626 -57.373 1.00 42.25 445 ASP A CA 1
ATOM 3570 C C . ASP A 1 445 ? 31.909 3.083 -56.719 1.00 42.25 445 ASP A C 1
ATOM 3572 O O . ASP A 1 445 ? 31.820 2.984 -55.494 1.00 42.25 445 ASP A O 1
ATOM 3576 N N . LYS A 1 446 ? 30.925 2.632 -57.514 1.00 42.81 446 LYS A N 1
ATOM 3577 C CA . LYS A 1 446 ? 29.715 1.942 -57.016 1.00 42.81 446 LYS A CA 1
ATOM 3578 C C . LYS A 1 446 ? 29.964 0.502 -56.560 1.00 42.81 446 LYS A C 1
ATOM 3580 O O . LYS A 1 446 ? 29.173 -0.023 -55.783 1.00 42.81 446 LYS A O 1
ATOM 3585 N N . ALA A 1 447 ? 31.0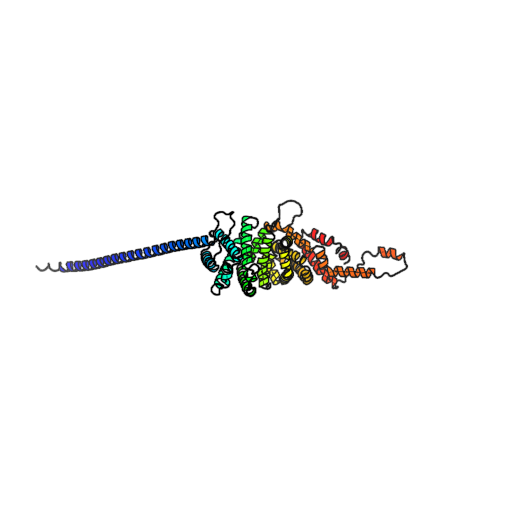37 -0.135 -57.025 1.00 36.88 447 ALA A N 1
ATOM 3586 C CA . ALA A 1 447 ? 31.437 -1.466 -56.568 1.00 36.88 447 ALA A CA 1
ATOM 3587 C C . ALA A 1 447 ? 32.377 -1.406 -55.348 1.00 36.88 447 ALA A C 1
ATOM 3589 O O . ALA A 1 447 ? 32.410 -2.347 -54.558 1.00 36.88 447 ALA A O 1
ATOM 3590 N N . SER A 1 448 ? 33.086 -0.285 -55.160 1.00 36.25 448 SER A N 1
ATOM 3591 C CA . SER A 1 448 ? 34.039 -0.064 -54.060 1.00 36.25 448 SER A CA 1
ATOM 3592 C C . SER A 1 448 ? 33.445 0.622 -52.817 1.00 36.25 448 SER A C 1
ATOM 3594 O O . SER A 1 448 ? 34.143 0.777 -51.819 1.00 36.25 448 SER A O 1
ATOM 3596 N N . THR A 1 449 ? 32.172 1.027 -52.832 1.00 38.91 449 THR A N 1
ATOM 3597 C CA . THR A 1 449 ? 31.492 1.718 -51.712 1.00 38.91 449 THR A CA 1
ATOM 3598 C C . THR A 1 449 ? 30.701 0.777 -50.796 1.00 38.91 449 THR A C 1
ATOM 3600 O O . THR A 1 449 ? 29.744 1.177 -50.137 1.00 38.91 449 THR A O 1
ATOM 3603 N N . LYS A 1 450 ? 31.120 -0.489 -50.686 1.00 41.56 450 LYS A N 1
ATOM 3604 C CA . LYS A 1 450 ? 30.753 -1.320 -49.533 1.00 41.56 450 LYS A CA 1
ATOM 3605 C C . LYS A 1 450 ? 31.775 -1.049 -48.424 1.00 41.56 450 LYS A C 1
ATOM 3607 O O . LYS A 1 450 ? 32.903 -1.496 -48.543 1.00 41.56 450 LYS A O 1
ATOM 3612 N N . SER A 1 451 ? 31.345 -0.340 -47.373 1.00 41.09 451 SER A N 1
ATOM 3613 C CA . SER A 1 451 ? 32.056 -0.059 -46.102 1.00 41.09 451 SER A CA 1
ATOM 3614 C C . SER A 1 451 ? 32.810 1.276 -45.938 1.00 41.09 451 SER A C 1
ATOM 3616 O O . SER A 1 451 ? 33.892 1.317 -45.350 1.00 41.09 451 SER A O 1
ATOM 3618 N N . SER A 1 452 ? 32.231 2.404 -46.350 1.00 40.62 452 SER A N 1
ATOM 3619 C CA . SER A 1 452 ? 32.660 3.710 -45.818 1.00 40.62 452 SER A CA 1
ATOM 3620 C C . SER A 1 452 ? 31.515 4.412 -45.090 1.00 40.62 452 SER A C 1
ATOM 3622 O O . SER A 1 452 ? 31.083 5.489 -45.495 1.00 40.62 452 SER A O 1
ATOM 3624 N N . GLY A 1 453 ? 31.016 3.789 -44.018 1.00 45.44 453 GLY A N 1
ATOM 3625 C CA . GLY A 1 453 ? 30.410 4.562 -42.935 1.00 45.44 453 GLY A CA 1
ATOM 3626 C C . GLY A 1 453 ? 31.491 5.464 -42.335 1.00 45.44 453 GLY A C 1
ATOM 3627 O O . GLY A 1 453 ? 32.664 5.076 -42.286 1.00 45.44 453 GLY A O 1
ATOM 3628 N N . SER A 1 454 ? 31.140 6.689 -41.953 1.00 52.28 454 SER A N 1
ATOM 3629 C CA . SER A 1 454 ? 32.052 7.573 -41.229 1.00 52.28 454 SER A CA 1
ATOM 3630 C C . SER A 1 454 ? 32.640 6.821 -40.029 1.00 52.28 454 SER A C 1
ATOM 3632 O O . SER A 1 454 ? 31.926 6.351 -39.147 1.00 52.28 454 SER A O 1
ATOM 3634 N N . LYS A 1 455 ? 33.966 6.636 -40.011 1.00 55.00 455 LYS A N 1
ATOM 3635 C CA . LYS A 1 455 ? 34.637 5.952 -38.900 1.00 55.00 455 LYS A CA 1
ATOM 3636 C C . LYS A 1 455 ? 34.482 6.806 -37.645 1.00 55.00 455 LYS A C 1
ATOM 3638 O O . LYS A 1 455 ? 35.139 7.843 -37.516 1.00 55.00 455 LYS A O 1
ATOM 3643 N N . ILE A 1 456 ? 33.616 6.376 -36.732 1.00 58.53 456 ILE A N 1
ATOM 3644 C CA . ILE A 1 456 ? 33.446 7.006 -35.424 1.00 58.53 456 ILE A CA 1
ATOM 3645 C C . ILE A 1 456 ? 34.776 6.862 -34.679 1.00 58.53 456 ILE A C 1
ATOM 3647 O O . ILE A 1 456 ? 35.242 5.754 -34.421 1.00 58.53 456 ILE A O 1
ATOM 3651 N N . LYS A 1 457 ? 35.432 7.980 -34.348 1.00 60.31 457 LYS A N 1
ATOM 3652 C CA . LYS A 1 457 ? 36.666 7.938 -33.549 1.00 60.31 457 LYS A CA 1
ATOM 3653 C C . LYS A 1 457 ? 36.351 7.375 -32.161 1.00 60.31 457 LYS A C 1
ATOM 3655 O O . LYS A 1 457 ? 35.382 7.807 -31.534 1.00 60.31 457 LYS A O 1
ATOM 3660 N N . LEU A 1 458 ? 37.196 6.462 -31.678 1.00 55.06 458 LEU A N 1
ATOM 3661 C CA . LEU A 1 458 ? 37.024 5.775 -30.391 1.00 55.06 458 LEU A CA 1
ATOM 3662 C C . LEU A 1 458 ? 36.919 6.756 -29.204 1.00 55.06 458 LEU A C 1
ATOM 3664 O O . LEU A 1 458 ? 36.147 6.506 -28.284 1.00 55.06 458 LEU A O 1
ATOM 3668 N N . ASP A 1 459 ? 37.601 7.904 -29.294 1.00 56.44 459 ASP A N 1
ATOM 3669 C CA . ASP A 1 459 ? 37.603 8.986 -28.291 1.00 56.44 459 ASP A CA 1
ATOM 3670 C C . ASP A 1 459 ? 36.479 10.024 -28.482 1.00 56.44 459 ASP A C 1
ATOM 3672 O O . ASP A 1 459 ? 36.478 11.087 -27.861 1.00 56.44 459 ASP A O 1
ATOM 3676 N N . SER A 1 460 ? 35.525 9.775 -29.383 1.00 68.94 460 SER A N 1
ATOM 3677 C CA . SER A 1 460 ? 34.391 10.682 -29.571 1.00 68.94 460 SER A CA 1
ATOM 3678 C C . SER A 1 460 ? 33.403 10.597 -28.402 1.00 68.94 460 SER A C 1
ATOM 3680 O O . SER A 1 460 ? 33.211 9.544 -27.784 1.00 68.94 460 SER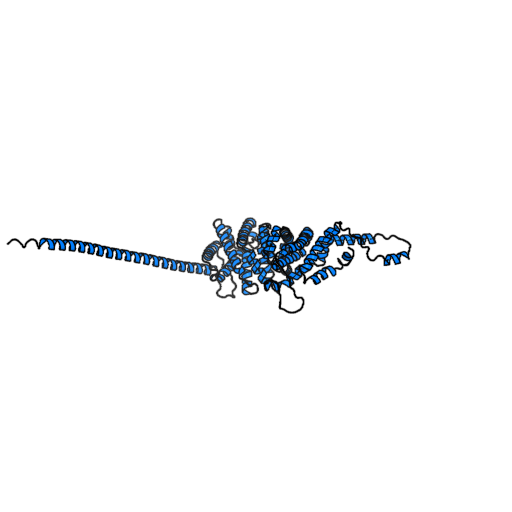 A O 1
ATOM 3682 N N . SER A 1 461 ? 32.711 11.706 -28.134 1.00 71.19 461 SER A N 1
ATOM 3683 C CA . SER A 1 461 ? 31.610 11.742 -27.164 1.00 71.19 461 SER A CA 1
ATOM 3684 C C . SER A 1 461 ? 30.525 10.706 -27.490 1.00 71.19 461 SER A C 1
ATOM 3686 O O . SER A 1 461 ? 30.005 10.077 -26.575 1.00 71.19 461 SER A O 1
ATOM 3688 N N . VAL A 1 462 ? 30.276 10.454 -28.783 1.00 73.44 462 VAL A N 1
ATOM 3689 C CA . VAL A 1 462 ? 29.317 9.456 -29.296 1.00 73.44 462 VAL A CA 1
ATOM 3690 C C . VAL A 1 462 ? 29.751 8.020 -28.981 1.00 73.44 462 VAL A C 1
ATOM 3692 O O . VAL A 1 462 ? 28.933 7.197 -28.576 1.00 73.44 462 VAL A O 1
ATOM 3695 N N . SER A 1 463 ? 31.043 7.702 -29.110 1.00 70.12 463 SER A N 1
ATOM 3696 C CA . SER A 1 463 ? 31.594 6.391 -28.724 1.00 70.12 463 SER A CA 1
ATOM 3697 C C . SER A 1 463 ? 31.405 6.130 -27.223 1.00 70.12 463 SER A C 1
ATOM 3699 O O . SER A 1 463 ? 30.953 5.060 -26.805 1.00 70.12 463 SER A O 1
ATOM 3701 N N . THR A 1 464 ? 31.660 7.153 -26.403 1.00 70.31 464 THR A N 1
ATOM 3702 C CA . THR A 1 464 ? 31.535 7.059 -24.942 1.00 70.31 464 THR A CA 1
ATOM 3703 C C . THR A 1 464 ? 30.073 6.920 -24.502 1.00 70.31 464 THR A C 1
ATOM 3705 O O . THR A 1 464 ? 29.776 6.075 -23.653 1.00 70.31 464 THR A O 1
ATOM 3708 N N . SER A 1 465 ? 29.146 7.681 -25.100 1.00 78.69 465 SER A N 1
ATOM 3709 C CA . SER A 1 465 ? 27.708 7.579 -24.804 1.00 78.69 465 SER A CA 1
ATOM 3710 C C . SER A 1 465 ? 27.091 6.261 -25.278 1.00 78.69 465 SER A C 1
ATOM 3712 O O . SER A 1 465 ? 26.212 5.727 -24.606 1.00 78.69 465 SER A O 1
ATOM 3714 N N . THR A 1 466 ? 27.607 5.673 -26.361 1.00 82.69 466 THR A N 1
ATOM 3715 C CA . THR A 1 466 ? 27.168 4.367 -26.891 1.00 82.69 466 THR A CA 1
ATOM 3716 C C . THR A 1 466 ? 27.666 3.179 -26.057 1.00 82.69 466 THR A C 1
ATOM 3718 O O . THR A 1 466 ? 27.006 2.140 -25.978 1.00 82.69 466 THR A O 1
ATOM 3721 N N . CYS A 1 467 ? 28.816 3.313 -25.391 1.00 84.81 467 CYS A N 1
ATOM 3722 C CA . CYS A 1 467 ? 29.428 2.228 -24.623 1.00 84.81 467 CYS A CA 1
ATOM 3723 C C . CYS A 1 467 ? 28.539 1.746 -23.464 1.00 84.81 467 CYS A C 1
ATOM 3725 O O . CYS A 1 467 ? 28.369 0.543 -23.262 1.00 84.81 467 CYS A O 1
ATOM 3727 N N . LEU A 1 468 ? 27.930 2.667 -22.713 1.00 86.75 468 LEU A N 1
ATOM 3728 C CA . LEU A 1 468 ? 27.141 2.322 -21.530 1.00 86.75 468 LEU A CA 1
ATOM 3729 C C . LEU A 1 468 ? 25.871 1.497 -21.858 1.00 86.75 468 LEU A C 1
ATOM 3731 O O . LEU A 1 468 ? 25.691 0.449 -21.226 1.00 86.75 468 LEU A O 1
ATOM 3735 N N . PRO A 1 469 ? 25.047 1.862 -22.863 1.00 88.00 469 PRO A N 1
ATOM 3736 C CA . PRO A 1 469 ? 23.991 0.998 -23.391 1.00 88.00 469 PRO A CA 1
ATOM 3737 C C . PRO A 1 469 ? 24.505 -0.381 -23.825 1.00 88.00 469 PRO A C 1
ATOM 3739 O O . PRO A 1 469 ? 23.935 -1.402 -23.437 1.00 88.00 469 PRO A O 1
ATOM 3742 N N . CYS A 1 470 ? 25.616 -0.447 -24.568 1.00 88.00 470 CYS A N 1
ATOM 3743 C CA . CYS A 1 470 ? 26.208 -1.717 -25.000 1.00 88.00 470 CYS A CA 1
ATOM 3744 C C . CYS A 1 470 ? 26.598 -2.606 -23.810 1.00 88.00 470 CYS A C 1
ATOM 3746 O O . CYS A 1 470 ? 26.279 -3.797 -23.794 1.00 88.00 470 CYS A O 1
ATOM 3748 N N . VAL A 1 471 ? 27.232 -2.037 -22.779 1.00 86.25 471 VAL A N 1
ATOM 3749 C CA . VAL A 1 471 ? 27.591 -2.759 -21.549 1.00 86.25 471 VAL A CA 1
ATOM 3750 C C . VAL A 1 471 ? 26.341 -3.225 -20.805 1.00 86.25 471 VAL A C 1
ATOM 3752 O O . VAL A 1 471 ? 26.328 -4.352 -20.300 1.00 86.25 471 VAL A O 1
ATOM 3755 N N . LEU A 1 472 ? 25.284 -2.408 -20.748 1.00 88.88 472 LEU A N 1
ATOM 3756 C CA . LEU A 1 472 ? 23.996 -2.805 -20.181 1.00 88.88 472 LEU A CA 1
ATOM 3757 C C . LEU A 1 472 ? 23.440 -4.030 -20.908 1.00 88.88 472 LEU A C 1
ATOM 3759 O O . LEU A 1 472 ? 23.227 -5.056 -20.264 1.00 88.88 472 LEU A O 1
ATOM 3763 N N . TYR A 1 473 ? 23.268 -3.980 -22.232 1.00 88.50 473 TYR A N 1
ATOM 3764 C CA . TYR A 1 473 ? 22.690 -5.099 -22.984 1.00 88.50 473 TYR A CA 1
ATOM 3765 C C . TYR A 1 473 ? 23.581 -6.342 -22.946 1.00 88.50 473 TYR A C 1
ATOM 3767 O O . TYR A 1 473 ? 23.080 -7.448 -22.740 1.00 88.50 473 TYR A O 1
ATOM 3775 N N . GLN A 1 474 ? 24.904 -6.182 -23.031 1.00 85.31 474 GLN A N 1
ATOM 3776 C CA . GLN A 1 474 ? 25.853 -7.283 -22.866 1.00 85.31 474 GLN A CA 1
ATOM 3777 C C . GLN A 1 474 ? 25.708 -7.945 -21.485 1.00 85.31 474 GLN A C 1
ATOM 3779 O O . GLN A 1 474 ? 25.725 -9.175 -21.369 1.00 85.31 474 GLN A O 1
ATOM 3784 N N . ARG A 1 475 ? 25.553 -7.158 -20.412 1.00 80.81 475 ARG A N 1
ATOM 3785 C CA . ARG A 1 475 ? 25.335 -7.687 -19.056 1.00 80.81 475 ARG A CA 1
ATOM 3786 C C . ARG A 1 475 ? 23.970 -8.350 -18.919 1.00 80.81 475 ARG A C 1
ATOM 3788 O O . ARG A 1 475 ? 23.903 -9.424 -18.315 1.00 80.81 475 ARG A O 1
ATOM 3795 N N . THR A 1 476 ? 22.925 -7.771 -19.501 1.00 82.56 476 THR A N 1
ATOM 3796 C CA . THR A 1 476 ? 21.566 -8.322 -19.501 1.00 82.56 476 THR A CA 1
ATOM 3797 C C . THR A 1 476 ? 21.523 -9.668 -20.222 1.00 82.56 476 THR A C 1
ATOM 3799 O O . THR A 1 476 ? 21.067 -10.638 -19.628 1.00 82.56 476 THR A O 1
ATOM 3802 N N . ILE A 1 477 ? 22.108 -9.789 -21.420 1.00 83.81 477 ILE A N 1
ATOM 3803 C CA . ILE A 1 477 ? 22.199 -11.052 -22.180 1.00 83.81 477 ILE A CA 1
ATOM 3804 C C . ILE A 1 477 ? 22.927 -12.142 -21.381 1.00 83.81 477 ILE A C 1
ATOM 3806 O O . ILE A 1 477 ? 22.481 -13.288 -21.316 1.00 83.81 477 ILE A O 1
ATOM 3810 N N . ASN A 1 478 ? 24.037 -11.787 -20.731 1.00 80.31 478 ASN A N 1
ATOM 3811 C CA . ASN A 1 478 ? 24.828 -12.727 -19.933 1.00 80.31 478 ASN A CA 1
ATOM 3812 C C . ASN A 1 478 ? 24.170 -13.116 -18.597 1.00 80.31 478 ASN A C 1
ATOM 3814 O O . ASN A 1 478 ? 24.595 -14.074 -17.945 1.00 80.31 478 ASN A O 1
ATOM 3818 N N . THR A 1 479 ? 23.186 -12.347 -18.131 1.00 75.69 479 THR A N 1
ATOM 3819 C CA . THR A 1 479 ? 22.503 -12.591 -16.851 1.00 75.69 479 THR A CA 1
ATOM 3820 C C . THR A 1 479 ? 21.161 -13.282 -17.071 1.00 75.69 479 THR A C 1
ATOM 3822 O O . THR A 1 479 ? 20.873 -14.280 -16.416 1.00 75.69 479 THR A O 1
ATOM 3825 N N . LEU A 1 480 ? 20.389 -12.833 -18.059 1.00 77.88 480 LEU A N 1
ATOM 3826 C CA . LEU A 1 480 ? 19.102 -13.387 -18.470 1.00 77.88 480 LEU A CA 1
ATOM 3827 C C . LEU A 1 480 ? 19.288 -14.354 -19.648 1.00 77.88 480 LEU A C 1
ATOM 3829 O O . LEU A 1 480 ? 18.705 -14.179 -20.713 1.00 77.88 480 LEU A O 1
ATOM 3833 N N . SER A 1 481 ? 20.119 -15.384 -19.456 1.00 74.94 481 SER A N 1
ATOM 3834 C CA . SER A 1 481 ? 20.596 -16.264 -20.542 1.00 74.94 481 SER A CA 1
ATOM 3835 C C . SER A 1 481 ? 19.502 -16.899 -21.415 1.00 74.94 481 SER A C 1
ATOM 3837 O O . SER A 1 481 ? 19.749 -17.194 -22.578 1.00 74.94 481 SER A O 1
ATOM 3839 N N . GLN A 1 482 ? 18.289 -17.070 -20.897 1.00 75.56 482 GLN A N 1
ATOM 3840 C CA . GLN A 1 482 ? 17.170 -17.664 -21.636 1.00 75.56 482 GLN A CA 1
ATOM 3841 C C . GLN A 1 482 ? 16.317 -16.654 -22.387 1.00 75.56 482 GLN A C 1
ATOM 3843 O O . GLN A 1 482 ? 15.660 -17.013 -23.355 1.00 75.56 482 GLN A O 1
ATOM 3848 N N . LEU A 1 483 ? 16.374 -15.387 -21.981 1.00 82.31 483 LEU A N 1
ATOM 3849 C CA . LEU A 1 483 ? 15.834 -14.285 -22.766 1.00 82.31 483 LEU A CA 1
ATOM 3850 C C . LEU A 1 483 ? 16.857 -13.804 -23.798 1.00 82.31 483 LEU A C 1
ATOM 3852 O O . LEU A 1 483 ? 16.589 -12.852 -24.510 1.00 82.31 483 LEU A O 1
ATOM 3856 N N . ARG A 1 484 ? 18.025 -14.453 -23.926 1.00 83.44 484 ARG A N 1
ATOM 3857 C CA . ARG A 1 484 ? 19.075 -14.054 -24.873 1.00 83.44 484 ARG A CA 1
ATOM 3858 C C . ARG A 1 484 ? 18.549 -13.901 -26.297 1.00 83.44 484 ARG A C 1
ATOM 3860 O O . ARG A 1 484 ? 18.856 -12.897 -26.927 1.00 83.44 484 ARG A O 1
ATOM 3867 N N . MET A 1 485 ? 17.786 -14.875 -26.793 1.00 85.69 485 MET A N 1
ATOM 3868 C CA . MET A 1 485 ? 17.232 -14.807 -28.149 1.00 85.69 485 MET A CA 1
ATOM 3869 C C . MET A 1 485 ? 16.183 -13.704 -28.284 1.00 85.69 485 MET A C 1
ATOM 3871 O O . MET A 1 485 ? 16.145 -13.046 -29.313 1.00 85.69 485 MET A O 1
ATOM 3875 N N . ASP A 1 486 ? 15.393 -13.462 -27.239 1.00 85.38 486 ASP A N 1
ATOM 3876 C CA . ASP A 1 486 ? 14.390 -12.393 -27.206 1.00 85.38 486 ASP A CA 1
ATOM 3877 C C . ASP A 1 486 ? 15.042 -10.998 -27.174 1.00 85.38 486 ASP A C 1
ATOM 3879 O O . ASP A 1 486 ? 14.667 -10.115 -27.936 1.00 85.38 486 ASP A O 1
ATOM 3883 N N . ILE A 1 487 ? 16.098 -10.824 -26.369 1.00 87.12 487 ILE A N 1
ATOM 3884 C CA . ILE A 1 487 ? 16.886 -9.586 -26.289 1.00 87.12 487 ILE A CA 1
ATOM 3885 C C . ILE A 1 487 ? 17.593 -9.314 -27.619 1.00 87.12 487 ILE A C 1
ATOM 3887 O O . ILE A 1 487 ? 17.523 -8.204 -28.138 1.00 87.12 487 ILE A O 1
ATOM 3891 N N . LEU A 1 488 ? 18.280 -10.318 -28.180 1.00 86.62 488 LEU A N 1
ATOM 3892 C CA . LEU A 1 488 ? 18.927 -10.190 -29.489 1.00 86.62 488 LEU A CA 1
ATOM 3893 C C . LEU A 1 488 ? 17.891 -9.906 -30.576 1.00 86.62 488 LEU A C 1
ATOM 3895 O O . LEU A 1 488 ? 18.131 -9.040 -31.408 1.00 86.62 488 LEU A O 1
ATOM 3899 N N . GLY A 1 489 ? 16.731 -10.563 -30.506 1.00 84.62 489 GLY A N 1
ATOM 3900 C CA . GLY A 1 489 ? 15.547 -10.265 -31.303 1.00 84.62 489 GLY A CA 1
ATOM 3901 C C . GLY A 1 489 ? 15.199 -8.782 -31.237 1.00 84.62 489 GLY A C 1
ATOM 3902 O O . GLY A 1 489 ? 15.317 -8.109 -32.249 1.00 84.62 489 GLY A O 1
ATOM 3903 N N . GLY A 1 490 ? 14.896 -8.234 -30.059 1.00 84.44 490 GLY A N 1
ATOM 3904 C CA . GLY A 1 490 ? 14.554 -6.814 -29.893 1.00 84.44 490 GLY A CA 1
ATOM 3905 C C . GLY A 1 490 ? 15.636 -5.836 -30.369 1.00 84.44 490 GLY A C 1
ATOM 3906 O O . GLY A 1 490 ? 15.324 -4.816 -30.979 1.00 84.44 490 GLY A O 1
ATOM 3907 N N . LEU A 1 491 ? 16.916 -6.158 -30.163 1.00 83.31 491 LEU A N 1
ATOM 3908 C CA . LEU A 1 491 ? 18.034 -5.344 -30.661 1.00 83.31 491 LEU A CA 1
ATOM 3909 C C . LEU A 1 491 ? 18.193 -5.424 -32.188 1.00 83.31 491 LEU A C 1
ATOM 3911 O O . LEU A 1 491 ? 18.618 -4.452 -32.812 1.00 83.31 491 LEU A O 1
ATOM 3915 N N . SER A 1 492 ? 17.861 -6.573 -32.781 1.00 75.50 492 SER A N 1
ATOM 3916 C CA . SER A 1 492 ? 17.982 -6.833 -34.219 1.00 75.50 492 SER A CA 1
ATOM 3917 C C . SER A 1 492 ? 16.792 -6.338 -35.037 1.00 75.50 492 SER A C 1
ATOM 3919 O O . SER A 1 492 ? 16.982 -5.804 -36.123 1.00 75.50 492 SER A O 1
ATOM 3921 N N . TYR A 1 493 ? 15.576 -6.484 -34.507 1.00 60.44 493 TYR A N 1
ATOM 3922 C CA . TYR A 1 493 ? 14.322 -6.315 -35.243 1.00 60.44 493 TYR A CA 1
ATOM 3923 C C . TYR A 1 493 ? 14.005 -4.859 -35.571 1.00 60.44 493 TYR A C 1
ATOM 3925 O O . TYR A 1 493 ? 13.195 -4.578 -36.443 1.00 60.44 493 TYR A O 1
ATOM 3933 N N . ASN A 1 494 ? 14.630 -3.922 -34.865 1.00 57.69 494 ASN A N 1
ATOM 3934 C CA . ASN A 1 494 ? 14.321 -2.517 -35.056 1.00 57.69 494 ASN A CA 1
ATOM 3935 C C . ASN A 1 494 ? 14.994 -1.909 -36.295 1.00 57.69 494 ASN A C 1
ATOM 3937 O O . ASN A 1 494 ? 14.772 -0.730 -36.519 1.00 57.69 494 ASN A O 1
ATOM 3941 N N . ASP A 1 495 ? 15.860 -2.619 -37.042 1.00 56.06 495 ASP A N 1
ATOM 3942 C CA . ASP A 1 495 ? 16.732 -2.068 -38.113 1.00 56.06 495 ASP A CA 1
ATOM 3943 C C . ASP A 1 495 ? 17.544 -0.812 -37.699 1.00 56.06 495 ASP A C 1
ATOM 3945 O O . ASP A 1 495 ? 18.262 -0.208 -38.488 1.00 56.06 495 ASP A O 1
ATOM 3949 N N . VAL A 1 496 ? 17.476 -0.436 -36.421 1.00 57.00 496 VAL A N 1
ATOM 3950 C CA . VAL A 1 496 ? 17.996 0.802 -35.839 1.00 57.00 496 VAL A CA 1
ATOM 3951 C C . VAL A 1 496 ? 19.439 0.623 -35.381 1.00 57.00 496 VAL A C 1
ATOM 3953 O O . VAL A 1 496 ? 20.174 1.594 -35.326 1.00 57.00 496 VAL A O 1
ATOM 3956 N N . LEU A 1 497 ? 19.877 -0.596 -35.048 1.00 60.38 497 LEU A N 1
ATOM 3957 C CA . LEU A 1 497 ? 21.238 -0.849 -34.550 1.00 60.38 497 LEU A CA 1
ATOM 3958 C C . LEU A 1 497 ? 22.065 -1.764 -35.456 1.00 60.38 497 LEU A C 1
ATOM 3960 O O . LEU A 1 497 ? 23.259 -1.536 -35.604 1.00 60.38 497 LEU A O 1
ATOM 3964 N N . LEU A 1 498 ? 21.479 -2.784 -36.088 1.00 54.16 498 LEU A N 1
ATOM 3965 C CA . LEU A 1 498 ? 22.243 -3.752 -36.892 1.00 54.16 498 LEU A CA 1
ATOM 3966 C C . LEU A 1 498 ? 22.925 -3.163 -38.143 1.00 54.16 498 LEU A C 1
ATOM 3968 O O . LEU A 1 498 ? 24.094 -3.486 -38.362 1.00 54.16 498 LEU A O 1
ATOM 3972 N N . PRO A 1 499 ? 22.291 -2.269 -38.928 1.00 51.69 499 PRO A N 1
ATOM 3973 C CA . PRO A 1 499 ? 22.973 -1.579 -40.030 1.00 51.69 499 PRO A CA 1
ATOM 3974 C C . PRO A 1 499 ? 24.105 -0.657 -39.545 1.00 51.69 499 PRO A C 1
ATOM 3976 O O . PRO A 1 499 ? 25.057 -0.380 -40.269 1.00 51.69 499 PRO A O 1
ATOM 3979 N N . ILE A 1 500 ? 24.005 -0.201 -38.296 1.00 52.06 500 ILE A N 1
ATOM 3980 C CA . ILE A 1 500 ? 24.855 0.819 -37.684 1.00 52.06 500 ILE A CA 1
ATOM 3981 C C . ILE A 1 500 ? 26.079 0.191 -37.003 1.00 52.06 500 ILE A C 1
ATOM 3983 O O . ILE A 1 500 ? 27.206 0.639 -37.202 1.00 52.06 500 ILE A O 1
ATOM 3987 N N . CYS A 1 501 ? 25.892 -0.895 -36.253 1.00 46.06 501 CYS A N 1
ATOM 3988 C CA . CYS A 1 501 ? 26.967 -1.610 -35.568 1.00 46.06 501 CYS A CA 1
ATOM 3989 C C . CYS A 1 501 ? 27.919 -2.340 -36.525 1.00 46.06 501 CYS A C 1
ATOM 3991 O O . CYS A 1 501 ? 29.067 -2.570 -36.162 1.00 46.06 501 CYS A O 1
ATOM 3993 N N . GLY A 1 502 ? 27.482 -2.665 -37.748 1.00 40.62 502 GLY A N 1
ATOM 3994 C CA . GLY A 1 502 ? 28.362 -3.180 -38.805 1.00 40.62 502 GLY A CA 1
ATOM 3995 C C . GLY A 1 502 ? 29.332 -2.140 -39.389 1.00 40.62 502 GLY A C 1
ATOM 3996 O O . GLY A 1 502 ? 30.150 -2.496 -40.233 1.00 40.62 502 GLY A O 1
ATOM 3997 N N . SER A 1 503 ? 29.229 -0.874 -38.962 1.00 36.72 503 SER A N 1
ATOM 3998 C CA . SER A 1 503 ? 30.067 0.246 -39.415 1.00 36.72 503 SER A CA 1
ATOM 3999 C C . SER A 1 503 ? 31.154 0.665 -38.407 1.00 36.72 503 SER A C 1
ATOM 4001 O O . SER A 1 503 ? 31.890 1.610 -38.696 1.00 36.72 503 SER A O 1
ATOM 4003 N N . PHE A 1 504 ? 31.245 0.001 -37.244 1.00 35.75 504 PHE A N 1
ATOM 4004 C CA . PHE A 1 504 ? 32.305 0.214 -36.244 1.00 35.75 504 PHE A CA 1
ATOM 4005 C C . PHE A 1 504 ? 33.611 -0.501 -36.600 1.00 35.75 504 PHE A C 1
ATOM 4007 O O . PHE A 1 504 ? 33.546 -1.648 -37.099 1.00 35.75 504 PHE A O 1
#

Mean predicted aligned error: 12.94 Å

InterPro domains:
  IPR000048 IQ motif, EF-hand binding site [PF00612] (47-65)
  IPR044611 Ubiquitin-protein ligase E3A/B/C-like [PTHR45700] (28-499)

Nearest PDB structures (foldseek):
  3t7u-assembly2_B  TM=3.434E-01  e=3.713E-01  Homo sapiens
  8ga7-assembly1_A  TM=1.724E-01  e=1.782E-01  synthetic construct
  4ol0-assembly1_B  TM=1.923E-01  e=1.211E+00  Homo sapiens

pLDDT: mean 80.34, std 18.67, range [27.75, 97.94]

Radius of gyration: 40.29 Å; Cα contacts (8 Å, |Δi|>4): 444; chains: 1; bounding box: 67×74×186 Å

=== Feature glossary ===
A reading guide for the features in this record.

Start from the sequence.

  · This is the polypeptide sequence — one letter per residue, N-terminus first. Length ranges from a few dozen residues for small domains to over a thousand for large multi-domain proteins.

Fold it, and you get atomic coordinates and the backbone conformation that goes with them.

  · Structure coordinates are given as an mmCIF _atom_site loop: one row per atom with element, residue name, chain id, sequence number, and x/y/z position in Å. Only the four main-chain atoms per residue are included here; side chains are omitted to keep the record compact.

  · Backbone dihedral angles. Every residue except chain termini has a φ (preceding-C → N → Cα → C) and a ψ (N → Cα → C → next-N). They are reported in degrees following the IUPAC sign convention. Secondary structure is essentially a statement about which (φ, ψ) basin each residue occupies.

  · The SS8 string is DSSP's per-residue secondary-structure call. α-helix (H) means an i→i+4 H-bond ladder; β-strand (E) means the residue participates in a β-sheet; 3₁₀ (G) and π (I) are tighter and wider helices; T/S are turns/bends; '-' is loop.

  · SS3 is a coarse helix/strand/coil call (letters a/b/c) made by the P-SEA algorithm from inter-Cα distances and dihedrals. It is less detailed than DSSP but needs only Cα positions.

Summarize the fold with a handful of shape descriptors and a per-residue structural alphabet.

  · Radius of gyration (Rg) is the root-mean-square distance of Cα atoms from their centroid — a single number for overall size and compactness. A globular domain of N residues has Rg ≈ 2.2·N^0.38 Å; an extended or disordered chain has a much larger Rg. The Cα contact count is the number of residue pairs whose Cα atoms are within 8 Å and are more than four positions apart in sequence — a standard proxy for tertiary packing density. The bounding box is the smallest axis-aligned box enclosing all Cα atoms.

  · The Foldseek 3Di string encodes local tertiary geometry as a 20-letter alphabet — one character per residue — derived from the relative positions of nearby Cα atoms. Unlike the amino-acid sequence, 3Di is a direct function of the 3D structure, so two proteins with the same fold have similar 3Di strings even at low sequence identity.

  · Solvent-accessible surface area (SASA) is the area in Å² traced out by the centre of a 1.4 Å probe sphere (a water molecule) rolled over the protein's van der Waals surface (Shrake–Rupley / Lee–Richards construction). Buried residues have near-zero SASA; fully exposed residues can exceed 200 Å². The total SASA scales roughly with the number of surface residues.

Ask how reliable the model is.

  · pLDDT (predicted Local Distance Difference Test) is AlphaFold's per-residue confidence score, ranging from 0 to 100. Values above 90 indicate high confidence (typically well-packed cores); 70–90 is confident; 50–70 low confidence; below 50 usually means the region is disordered or the prediction is unreliable there. AlphaFold stores pLDDT in the mmCIF B-factor column.

  · B-factor (Debye–Waller factor) reflects atomic displacement in the crystal lattice. It is an experimental observable (units Å²), not a prediction; low values mean the atom is pinned down, high values mean it moves or is heterogeneous across the crystal.

  · Predicted Aligned Error (PAE) is an AlphaFold confidence matrix: entry (i, j) is the expected error in the position of residue j, in ångströms, when the prediction is superimposed on the true structure at residue i. Low PAE within a block of residues means that block is internally rigid and well-predicted; high PAE between two blocks means their relative placement is uncertain even if each block individually is confident.

Place it in context: what it resembles, what it is annotated as, and how it looks.

  · Nearest PDB neighbors are the top structural matches found by Foldseek when searching this structure against the entire Protein Data Bank. Each hit reports a TM-score (0 to 1; >0.5 almost always implies the same fold) and an E-value. These are *structural* homologs — they may share no detectable sequence similarity.

  · Functional annotations link the protein to curated databases. InterPro entries identify conserved domains and families by matching the sequence against member-database signatures (Pfam, PROSITE, CDD, …). Gene Ontology (GO) terms describe molecular function, biological process, and cellular component in a controlled vocabulary. CATH places the structure in a hierarchical fold classification (Class/Architecture/Topology/Homologous-superfamily). The organism is the source species.

  · Three diagnostic plots accompany the record. The Cα contact map visualizes the tertiary structure as a 2D adjacency matrix (8 Å cutoff, sequence-local contacts suppressed). The Ramachandran plot shows the distribution of backbone (φ, ψ) torsions, with points in the α and β basins reflecting secondary structure content. The PAE plot shows AlphaFold's inter-residue confidence as a color matrix.

  · Six rendered views show the 3D structure from the faces of a cube — i.e. along ±x, ±y, ±z. Rendering representation is drawn randomly per protein from cartoon (secondary-structure ribbons), sticks (backbone bonds), or molecular surface; coloring is either N→C rainbow (blue at the N-terminus through red at the C-terminus) or one color per chain.